Protein AF-A0A8S1JA18-F1 (afdb_monomer_lite)

Foldseek 3Di:
DDDDDPCADPQPRDSQKDWLAKAWDDADDPPDPPRDDKTKIWTWMARPPPRKIKIKMWIGDPDDDDDQAGWIAMAIEPDVVLVVVQSVVFPDRHPNPGPDPSSVQCVVQPLRVFADTDGPDDDDDDGWHFYKYFDADPPPSHTHHIDTDDTDDPPDPDDPPPPPPDPLVVVLVVLLPDPAADPVSVVVNVVSLLCVCVVPVPCCVPPVVVVVVVRLVHQCVVCVVPAPADADLVVLVSVCSSVVNHAHEDEDEDPDLVVLLVLLQDLSLLRHQEYAYRYLDQDDLVSLLSLLPRPSNLNHQEYAYACQNPLEARDPSNLLSNLSNLNRQRHAYYHYEHHAYPALVSCLDLSLLSYQYYAAAQHYAPVNLLSSLCRLSCLNHQEYHYHENQQDDALLSVLPSLSPLNHAEYAYYWDPDDPPDHQGANELRSLLSVLARQSCLNHAYYHGERHQYELNSLLSNLQRPRVLNHQYYAHAQYQYALNSLLSCLAGLSLLNHQYYEHANNQRHELNSLLSNLPRPSNNNHQEYAHENYDYAQLSVQSNCQRPCVPPNRHYHYDDDADALVCLVVNLVVLVVPPGQGTEHEHAEEPRCSLVSCLVSCSCVNHQAYAYEYAYELVNLLSCLVSPVLPNYQYYAPAHYAYELNSLVSLLVHQSVLNHQYYAHAHYHYDPVSLLVVLPRPSPQNHAYYEHYDDDLVSVVSNQPGPNLQNHPAYYYNDQQDPVSLVVLVVDDNGRPRVVVSSVVSVVVVVD

Radius of gyration: 33.02 Å; chains: 1; bounding box: 68×90×81 Å

pLDDT: mean 78.22, std 16.15, range [28.17, 98.31]

Secondary structure (DSSP, 8-state):
-PPP---S-TTT--S-EEEEEEEEEPPPPTT-TT----EEEEEEEEETTT--EEEEEEEE---SS-----EEEEEEES-HHHHHHHHTT-S-SS-TT--SHHHHHHHHT-GGGGS--B-SS--------EEEEEEE-TTT--EEEEEEEEE--S-SS--TTS-TTS-HHHHHHHHHTSSS--HHHHHHHHHHHHHHHHH-HHHIIIIIHHHHGGGHHHHHHHHTTS-EE-S-HHHHHHHHHH-TTPPEEEEEEESSTHHHHHHHHSGGGGGEEEEEEEESS---HHHHHHHHH-TT-TT--EEEEE-TT--PPBPHHHHTTGGGGGGSTT--EEEEES--BS-GGGTTSGGGGG-SEEEEES---TTTHHHHHTSGGGTT-SEEEEESS-TT--SHHHHH-TTGGG--EEEEE-----TTS---S-HHHHHHHHHT-GGGGG--EEEEETS---HHHHHHHHT-SS-TT-SEEE-TTS--BHHHHHHHHT-GGGGG-SEEE-TT-TB--HHHHHHHHT-SS-SS--EEE-TT----HHHHHHHIIIIIHHH--EEE----PBPGGGHHHHHHHHHHS--SEEEEEESSTT-THHHHHHHTTTTTT-SEEEEEES--HHHHHHHHHTTTTSS-SEEE-TTS---HHHHHHHHHSGGGGG-SEEE-TT----HHHHHHHHT-TT-TT--EEEESS--HHHHHHHHTSTGGGG-SEEEESSPPPHHHHHHHHTSTT--HHHHHHHHHHHHHHT-

Organism: NCBI:txid121088

Sequence (751 aa):
MTIIQRNTCLSCSSDALEDIVYISREGVPHGQEEHRITYSTVAGVRCESCRAVFFESYDHDCFQYDEPWNMAWYALLEDFAALENALQLCPDALDPTCECELHEKLRESNPGYWGQRANYSFYIGSVRYATIRAVTEPEHGTFTHFERIEEVDPLDIHTPGAFMDRDAFAEVRSYMNRPKLSALDWYALKQLLVEAHQANPARYAAQWRPYLDGFRHHFEEHFDKNFLDITYLPDVKELLELYPFVLVRSEFTLSKTRILYNELERESFRWVGQLVLHMHTKLPAKAITSISTSPNAVNLREIELDLSDNHSVLDERTCRALPSLFTLPKLHTFTLVGATLLDANALASPELESLETLRLLDTITENQLPQLLDSPHVSKLRELVIHGGIHSMSALPFAHATQLEALEALELRGAQRSWTKRPAGIRDEGCQALAGAKHLATLKSLTLIQQEITDEGARSLIQSPHLTSLTHLDLGHNAIGDAGAAAIANASNTRTLTHLDLSQNMLIGATGLRALARSEHFIALKKIILEGLRVDATSQVVLQSALGARFGCEIHAAPSALRQTDAPELVRELEEHPIEHLILRLEAPGSDTLRMLLDADALAQVEHLQLAGDVSDEDIVAFVDAGGLRGLRSLSLSHTNIGDRALRAILAHPHTMSLRELMLGSTQISERALRTFAMAETLTSLENLVLPEVSFEILELIARTPWAKQLEHFGSSSSLDENTCARLLELEDLPDAISECVEENLRYHAG

Structure (mmCIF, N/CA/C/O backbone):
data_AF-A0A8S1JA18-F1
#
_entry.id   AF-A0A8S1JA18-F1
#
loop_
_atom_site.group_PDB
_atom_site.id
_atom_site.type_symbol
_atom_site.label_atom_id
_atom_site.label_alt_id
_atom_site.label_comp_id
_atom_site.label_asym_id
_atom_site.label_entity_id
_atom_site.label_seq_id
_atom_site.pdbx_PDB_ins_code
_atom_site.Cartn_x
_atom_site.Cartn_y
_atom_site.Cartn_z
_atom_site.occupancy
_atom_site.B_iso_or_equiv
_atom_site.auth_seq_id
_atom_site.auth_comp_id
_atom_site.auth_asym_id
_atom_site.auth_atom_id
_atom_site.pdbx_PDB_model_num
ATOM 1 N N . MET A 1 1 ? 14.239 27.017 -14.554 1.00 28.17 1 MET A N 1
ATOM 2 C CA . MET A 1 1 ? 13.508 27.943 -13.668 1.00 28.17 1 MET A CA 1
ATOM 3 C C . MET A 1 1 ? 12.443 28.583 -14.530 1.00 28.17 1 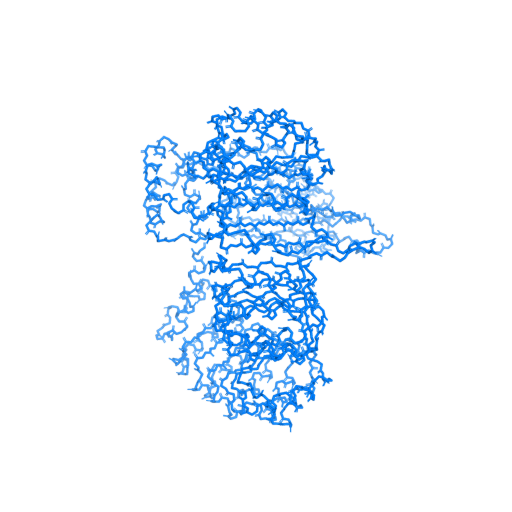MET A C 1
ATOM 5 O O . MET A 1 1 ? 12.752 29.436 -15.345 1.00 28.17 1 MET A O 1
ATOM 9 N N . THR A 1 2 ? 11.250 28.010 -14.487 1.00 29.31 2 THR A N 1
ATOM 10 C CA . THR A 1 2 ? 10.117 28.358 -15.345 1.00 29.31 2 THR A CA 1
ATOM 11 C C . THR A 1 2 ? 9.345 29.458 -14.626 1.00 29.31 2 THR A C 1
ATOM 13 O O . THR A 1 2 ? 8.964 29.257 -13.474 1.00 29.31 2 THR A O 1
ATOM 16 N N . ILE A 1 3 ? 9.168 30.621 -15.255 1.00 40.34 3 ILE A N 1
ATOM 17 C CA . ILE A 1 3 ? 8.243 31.652 -14.764 1.00 40.34 3 ILE A CA 1
ATOM 18 C C . ILE A 1 3 ? 6.868 30.987 -14.646 1.00 40.34 3 ILE A C 1
ATOM 20 O O . ILE A 1 3 ? 6.494 30.177 -15.498 1.00 40.34 3 ILE A O 1
ATOM 24 N N . ILE A 1 4 ? 6.168 31.249 -13.548 1.00 45.41 4 ILE A N 1
ATOM 25 C CA . ILE A 1 4 ? 4.899 30.607 -13.221 1.00 45.41 4 ILE A CA 1
ATOM 26 C C . ILE A 1 4 ? 3.899 30.871 -14.353 1.00 45.41 4 ILE A C 1
ATOM 28 O O . ILE A 1 4 ? 3.602 32.003 -14.719 1.00 45.41 4 ILE A O 1
ATOM 32 N N . GLN A 1 5 ? 3.409 29.772 -14.922 1.00 50.03 5 GLN A N 1
ATOM 33 C CA . GLN A 1 5 ? 2.435 29.716 -16.000 1.00 50.03 5 GLN A CA 1
ATOM 34 C C . GLN A 1 5 ? 1.135 30.425 -15.609 1.00 50.03 5 GLN A C 1
ATOM 36 O O . GLN A 1 5 ? 0.298 29.875 -14.890 1.00 50.03 5 GLN A O 1
ATOM 41 N N . ARG A 1 6 ? 0.904 31.620 -16.148 1.00 57.16 6 ARG A N 1
ATOM 42 C CA . ARG A 1 6 ? -0.462 32.049 -16.445 1.00 57.16 6 ARG A CA 1
ATOM 43 C C . ARG A 1 6 ? -0.713 31.789 -17.916 1.00 57.16 6 ARG A C 1
ATOM 45 O O . ARG A 1 6 ? -0.159 32.473 -18.760 1.00 57.16 6 ARG A O 1
ATOM 52 N N . ASN A 1 7 ? -1.570 30.813 -18.197 1.00 60.72 7 ASN A N 1
ATOM 53 C CA . ASN A 1 7 ? -1.924 30.432 -19.566 1.00 60.72 7 ASN A CA 1
ATOM 54 C C . ASN A 1 7 ? -3.088 31.265 -20.129 1.00 60.72 7 ASN A C 1
ATOM 56 O O . ASN A 1 7 ? -3.474 31.066 -21.270 1.00 60.72 7 ASN A O 1
ATOM 60 N N . THR A 1 8 ? -3.675 32.174 -19.339 1.00 67.12 8 THR A N 1
ATOM 61 C CA . THR A 1 8 ? -4.837 32.981 -19.743 1.00 67.12 8 THR A CA 1
ATOM 62 C C . THR A 1 8 ? -4.797 34.388 -19.145 1.00 67.12 8 THR A C 1
ATOM 64 O O . THR A 1 8 ? -4.476 34.576 -17.969 1.00 67.12 8 THR A O 1
ATOM 67 N N . CYS A 1 9 ? -5.195 35.384 -19.931 1.00 63.03 9 CYS A N 1
ATOM 68 C CA . CYS A 1 9 ? -5.324 36.783 -19.552 1.00 63.03 9 CYS A CA 1
ATOM 69 C C . CYS A 1 9 ? -6.389 36.974 -18.472 1.00 63.03 9 CYS A C 1
ATOM 71 O O . CYS A 1 9 ? -7.548 36.629 -18.653 1.00 63.03 9 CYS A O 1
ATOM 73 N N . LEU A 1 10 ? -6.058 37.656 -17.386 1.00 57.06 10 LEU A N 1
ATOM 74 C CA . LEU A 1 10 ? -6.997 37.856 -16.277 1.00 57.06 10 LEU A CA 1
ATOM 75 C C . LEU A 1 10 ? -8.088 38.892 -16.545 1.00 57.06 10 LEU A C 1
ATOM 77 O O . LEU A 1 10 ? -9.064 38.962 -15.809 1.00 57.06 10 LEU A O 1
ATOM 81 N N . SER A 1 11 ? -7.914 39.715 -17.579 1.00 59.44 11 SER A N 1
ATOM 82 C CA . SER A 1 11 ? -8.896 40.730 -17.954 1.00 59.44 11 SER A CA 1
ATOM 83 C C . SER A 1 11 ? -9.925 40.217 -18.961 1.00 59.44 11 SER A C 1
ATOM 85 O O . SER A 1 11 ? -11.012 40.781 -19.028 1.00 59.44 11 SER A O 1
ATOM 87 N N . CYS A 1 12 ? -9.593 39.214 -19.781 1.00 66.00 12 CYS A N 1
ATOM 88 C CA . CYS A 1 12 ? -10.485 38.742 -20.848 1.00 66.00 12 CYS A CA 1
ATOM 89 C C . CYS A 1 12 ? -10.434 37.227 -21.105 1.00 66.00 12 CYS A C 1
ATOM 91 O O . CYS A 1 12 ? -11.042 36.758 -22.060 1.00 66.00 12 CYS A O 1
ATOM 93 N N . SER A 1 13 ? -9.699 36.474 -20.284 1.00 64.12 13 SER A N 1
ATOM 94 C CA . SER A 1 13 ? -9.498 35.014 -20.341 1.00 64.12 13 SER A CA 1
ATOM 95 C C . SER A 1 13 ? -8.882 34.461 -21.633 1.00 64.12 13 SER A C 1
ATOM 97 O O . SER A 1 13 ? -8.899 33.257 -21.842 1.00 64.12 13 SER A O 1
ATOM 99 N N . SER A 1 14 ? -8.317 35.320 -22.487 1.00 70.25 14 SER A N 1
ATOM 100 C CA . SER A 1 14 ? -7.613 34.907 -23.710 1.00 70.25 14 SER A CA 1
ATOM 101 C C . SER A 1 14 ? -6.278 34.241 -23.388 1.00 70.25 14 SER A C 1
ATOM 103 O O . SER A 1 14 ? -5.542 34.744 -22.544 1.00 70.25 14 SER A O 1
ATOM 105 N N . ASP A 1 15 ? -5.946 33.161 -24.074 1.00 74.50 15 ASP A N 1
ATOM 106 C CA . ASP A 1 15 ? -4.659 32.459 -24.014 1.00 74.50 15 ASP A CA 1
ATOM 107 C C . ASP A 1 15 ? -3.558 33.118 -24.863 1.00 74.50 15 ASP A C 1
ATOM 109 O O . ASP A 1 15 ? -2.384 32.771 -24.744 1.00 74.50 15 ASP A O 1
ATOM 113 N N . ALA A 1 16 ? -3.909 34.123 -25.671 1.00 79.19 16 ALA A N 1
ATOM 114 C CA . ALA A 1 16 ? -2.968 34.893 -26.479 1.00 79.19 16 ALA A CA 1
ATOM 115 C C . ALA A 1 16 ? -2.171 35.890 -25.615 1.00 79.19 16 ALA A C 1
ATOM 117 O O . ALA A 1 16 ? -2.517 37.075 -25.505 1.00 79.19 16 ALA A O 1
ATOM 118 N N . LEU A 1 17 ? -1.121 35.383 -24.970 1.00 78.56 17 LEU A N 1
ATOM 119 C CA . LEU A 1 17 ? -0.195 36.125 -24.120 1.00 78.56 17 LEU A CA 1
ATOM 120 C C . LEU A 1 17 ? 1.196 36.212 -24.763 1.00 78.56 17 LEU A C 1
ATOM 122 O O . LEU A 1 17 ? 1.707 35.235 -25.300 1.00 78.56 17 LEU A O 1
ATOM 126 N N . GLU A 1 18 ? 1.810 37.388 -24.679 1.00 84.25 18 GLU A N 1
ATOM 127 C CA . GLU A 1 18 ? 3.120 37.693 -25.253 1.00 84.25 18 GLU A CA 1
ATOM 128 C C . GLU A 1 18 ? 4.042 38.257 -24.168 1.00 84.25 18 GLU A C 1
ATOM 130 O O . GLU A 1 18 ? 3.716 39.264 -23.529 1.00 84.25 18 GLU A O 1
ATOM 135 N N . ASP A 1 19 ? 5.201 37.633 -23.971 1.00 83.06 19 ASP A N 1
ATOM 136 C CA . ASP A 1 19 ? 6.245 38.164 -23.097 1.00 83.06 19 ASP A CA 1
ATOM 137 C C . ASP A 1 19 ? 6.852 39.418 -23.729 1.00 83.06 19 ASP A C 1
ATOM 139 O O . ASP A 1 19 ? 7.303 39.399 -24.875 1.00 83.06 19 ASP A O 1
ATOM 143 N N . ILE A 1 20 ? 6.878 40.521 -22.980 1.00 83.00 20 ILE A N 1
ATOM 144 C CA . ILE A 1 20 ? 7.368 41.814 -23.484 1.00 83.00 20 ILE A CA 1
ATOM 145 C C . ILE A 1 20 ? 8.608 42.322 -22.749 1.00 83.00 20 ILE A C 1
ATOM 147 O O . ILE A 1 20 ? 9.320 43.173 -23.279 1.00 83.00 20 ILE A O 1
ATOM 151 N N . VAL A 1 21 ? 8.882 41.823 -21.541 1.00 82.75 21 VAL A N 1
ATOM 152 C CA . VAL A 1 21 ? 10.121 42.108 -20.808 1.00 82.75 21 VAL A CA 1
ATOM 153 C C . VAL A 1 21 ? 10.384 41.029 -19.766 1.00 82.75 21 VAL A C 1
ATOM 155 O O . VAL A 1 21 ? 9.465 40.596 -19.067 1.00 82.75 21 VAL A O 1
ATOM 158 N N . TYR A 1 22 ? 11.644 40.627 -19.629 1.00 81.69 22 TYR A N 1
ATOM 159 C CA . TYR A 1 22 ? 12.078 39.707 -18.586 1.00 81.69 22 TYR A CA 1
ATOM 160 C C . TYR A 1 22 ? 13.345 40.225 -17.916 1.00 81.69 22 TYR A C 1
ATOM 162 O O . TYR A 1 22 ? 14.303 40.621 -18.578 1.00 81.69 22 TYR A O 1
ATOM 170 N N . ILE A 1 23 ? 13.332 40.266 -16.587 1.00 76.81 23 ILE A N 1
ATOM 171 C CA . ILE A 1 23 ? 14.401 40.847 -15.783 1.00 76.81 23 ILE A CA 1
ATOM 172 C C . ILE A 1 23 ? 14.752 39.873 -14.677 1.00 76.81 23 ILE A C 1
ATOM 174 O O . ILE A 1 23 ? 13.909 39.557 -13.840 1.00 76.81 23 ILE A O 1
ATOM 178 N N . SER A 1 24 ? 16.012 39.453 -14.633 1.00 75.12 24 SER A N 1
ATOM 179 C CA . SER A 1 24 ? 16.543 38.666 -13.526 1.00 75.12 24 SER A CA 1
ATOM 180 C C . SER A 1 24 ? 17.606 39.465 -12.789 1.00 75.12 24 SER A C 1
ATOM 182 O O . SER A 1 24 ? 18.409 40.177 -13.397 1.00 75.12 24 SER A O 1
ATOM 184 N N . ARG A 1 25 ? 17.624 39.345 -11.464 1.00 69.25 25 ARG A N 1
ATOM 185 C CA . ARG A 1 25 ? 18.757 39.757 -10.643 1.00 69.25 25 ARG A CA 1
ATOM 186 C C . ARG A 1 25 ? 19.336 38.511 -9.988 1.00 69.25 25 ARG A C 1
ATOM 188 O O . ARG A 1 25 ? 18.750 37.975 -9.050 1.00 69.25 25 ARG A O 1
ATOM 195 N N . GLU A 1 26 ? 20.477 38.045 -10.488 1.00 61.62 26 GLU A N 1
ATOM 196 C CA . GLU A 1 26 ? 21.158 36.887 -9.907 1.00 61.62 26 GLU A CA 1
ATOM 197 C C . GLU A 1 26 ? 21.700 37.226 -8.509 1.00 61.62 26 GLU A C 1
ATOM 199 O O . GLU A 1 26 ? 22.445 38.193 -8.322 1.00 61.62 26 GLU A O 1
ATOM 204 N N . GLY A 1 27 ? 21.305 36.431 -7.512 1.00 59.75 27 GLY A N 1
ATOM 205 C CA . GLY A 1 27 ? 21.936 36.409 -6.197 1.00 59.75 27 GLY A CA 1
ATOM 206 C C . GLY A 1 27 ? 23.184 35.521 -6.200 1.00 59.75 27 GLY A C 1
ATOM 207 O O . GLY A 1 27 ? 23.328 34.621 -7.026 1.00 59.75 27 GLY A O 1
ATOM 208 N N . VAL A 1 28 ? 24.104 35.757 -5.260 1.00 56.66 28 VAL A N 1
ATOM 209 C CA . VAL A 1 28 ? 25.250 34.860 -5.034 1.00 56.66 28 VAL A CA 1
ATOM 210 C C . VAL A 1 28 ? 24.719 33.467 -4.622 1.00 56.66 28 VAL A C 1
ATOM 212 O O . VAL A 1 28 ? 23.833 33.418 -3.772 1.00 56.66 28 VAL A O 1
ATOM 215 N N . PRO A 1 29 ? 25.235 32.338 -5.150 1.00 53.16 29 PRO A N 1
ATOM 216 C CA . PRO A 1 29 ? 24.773 30.992 -4.786 1.00 53.16 29 PRO A CA 1
ATOM 217 C C . PRO A 1 29 ? 24.969 30.639 -3.303 1.00 53.16 29 PRO A C 1
ATOM 219 O O . PRO A 1 29 ? 25.907 31.113 -2.652 1.00 53.16 29 PRO A O 1
ATOM 222 N N . HIS A 1 30 ? 24.127 29.740 -2.781 1.00 46.09 30 HIS A N 1
ATOM 223 C CA . HIS A 1 30 ? 24.220 29.232 -1.406 1.00 46.09 30 HIS A CA 1
ATOM 224 C C . HIS A 1 30 ? 25.638 28.710 -1.085 1.00 46.09 30 HIS A C 1
ATOM 226 O O . HIS A 1 30 ? 26.156 27.831 -1.773 1.00 46.09 30 HIS A O 1
ATOM 232 N N . GLY A 1 31 ? 26.256 29.224 -0.011 1.00 53.50 31 GLY A N 1
ATOM 233 C CA . GLY A 1 31 ? 27.546 28.741 0.517 1.00 53.50 31 GLY A CA 1
ATOM 234 C C . GLY A 1 31 ? 28.797 29.557 0.156 1.00 53.50 31 GLY A C 1
ATOM 235 O O . GLY A 1 31 ? 29.890 29.187 0.579 1.00 53.50 31 GLY A O 1
ATOM 236 N N . GLN A 1 32 ? 28.668 30.664 -0.579 1.00 55.44 32 GLN A N 1
ATOM 237 C CA . GLN A 1 32 ? 29.762 31.614 -0.843 1.00 55.44 32 GLN A CA 1
ATOM 238 C C . GLN A 1 32 ? 29.829 32.720 0.232 1.00 55.44 32 GLN A C 1
ATOM 240 O O . GLN A 1 32 ? 28.811 33.107 0.806 1.00 55.44 32 GLN A O 1
ATOM 245 N N . GLU A 1 33 ? 31.028 33.251 0.498 1.00 50.47 33 GLU A N 1
ATOM 246 C CA . GLU A 1 33 ? 31.322 34.130 1.650 1.00 50.47 33 GLU A CA 1
ATOM 247 C C . GLU A 1 33 ? 30.606 35.504 1.598 1.00 50.47 33 GLU A C 1
ATOM 249 O O . GLU A 1 33 ? 30.425 36.156 2.627 1.00 50.47 33 GLU A O 1
ATOM 254 N N . GLU A 1 34 ? 30.117 35.914 0.421 1.00 54.50 34 GLU A N 1
ATOM 255 C CA . GLU A 1 34 ? 29.410 37.187 0.186 1.00 54.50 34 GLU A CA 1
ATOM 256 C C . GLU A 1 34 ? 27.880 37.039 0.016 1.00 54.50 34 GLU A C 1
ATOM 258 O O . GLU A 1 34 ? 27.203 37.976 -0.407 1.00 54.50 34 GLU A O 1
ATOM 263 N N . HIS A 1 35 ? 27.307 35.881 0.362 1.00 54.88 35 HIS A N 1
ATOM 264 C CA . HIS A 1 35 ? 25.876 35.581 0.217 1.00 54.88 35 HIS A CA 1
ATOM 265 C C . HIS A 1 35 ? 24.972 36.534 1.034 1.00 54.88 35 HIS A C 1
ATOM 267 O O . HIS A 1 35 ? 24.747 36.338 2.232 1.00 54.88 35 HIS A O 1
ATOM 273 N N . ARG A 1 36 ? 24.469 37.596 0.384 1.00 51.34 36 ARG A N 1
ATOM 274 C CA . ARG A 1 36 ? 23.644 38.662 0.994 1.00 51.34 36 ARG A CA 1
ATOM 275 C C . ARG A 1 36 ? 22.480 39.171 0.125 1.00 51.34 36 ARG A C 1
ATOM 277 O O . ARG A 1 36 ? 21.977 40.255 0.410 1.00 51.34 36 ARG A O 1
ATOM 284 N N . ILE A 1 37 ? 22.059 38.464 -0.928 1.00 50.53 37 ILE A N 1
ATOM 285 C CA . ILE A 1 37 ? 21.045 38.991 -1.865 1.00 50.53 37 ILE A CA 1
ATOM 286 C C . ILE A 1 37 ? 19.885 38.008 -2.070 1.00 50.53 37 ILE A C 1
ATOM 288 O O . ILE A 1 37 ? 20.093 36.805 -2.200 1.00 50.53 37 ILE A O 1
ATOM 292 N N . THR A 1 38 ? 18.685 38.582 -2.096 1.00 52.84 38 THR A N 1
ATOM 293 C CA . THR A 1 38 ? 17.400 38.069 -2.578 1.00 52.84 38 THR A CA 1
ATOM 294 C C . THR A 1 38 ? 17.430 37.740 -4.079 1.00 52.84 38 THR A C 1
ATOM 296 O O . THR A 1 38 ? 17.881 38.558 -4.881 1.00 52.84 38 THR A O 1
ATOM 299 N N . TYR A 1 39 ? 16.933 36.571 -4.492 1.00 63.66 39 TYR A N 1
ATOM 300 C CA . TYR A 1 39 ? 16.672 36.299 -5.910 1.00 63.66 39 TYR A CA 1
ATOM 301 C C . TYR A 1 39 ? 15.377 36.994 -6.296 1.00 63.66 39 TYR A C 1
ATOM 303 O O . TYR A 1 39 ? 14.326 36.575 -5.827 1.00 63.66 39 TYR A O 1
ATOM 311 N N . SER A 1 40 ? 15.436 38.002 -7.168 1.00 63.78 40 SER A N 1
ATOM 312 C CA . SER A 1 40 ? 14.228 38.654 -7.673 1.00 63.78 40 SER A CA 1
ATOM 313 C C . SER A 1 40 ? 14.148 38.592 -9.192 1.00 63.78 40 SER A C 1
ATOM 315 O O . SER A 1 40 ? 15.131 38.834 -9.895 1.00 63.78 40 SER A O 1
ATOM 317 N N . THR A 1 41 ? 12.973 38.228 -9.693 1.00 71.50 41 THR A N 1
ATOM 318 C CA . THR A 1 41 ? 12.659 38.140 -11.118 1.00 71.50 41 THR A CA 1
ATOM 319 C C . THR A 1 41 ? 11.393 38.931 -11.398 1.00 71.50 41 THR A C 1
ATOM 321 O O . THR A 1 41 ? 10.409 38.762 -10.689 1.00 71.50 41 THR A O 1
ATOM 324 N N . VAL A 1 42 ? 11.401 39.770 -12.434 1.00 74.94 42 VAL A N 1
ATOM 325 C CA . VAL A 1 42 ? 10.210 40.488 -12.903 1.00 74.94 42 VAL A CA 1
ATOM 326 C C . VAL A 1 42 ? 9.940 40.114 -14.354 1.00 74.94 42 VAL A C 1
ATOM 328 O O . VAL A 1 42 ? 10.812 40.277 -15.208 1.00 74.94 42 VAL A O 1
ATOM 331 N N . ALA A 1 43 ? 8.729 39.642 -14.633 1.00 78.56 43 ALA A N 1
ATOM 332 C CA . ALA A 1 43 ? 8.247 39.315 -15.970 1.00 78.56 43 ALA A CA 1
ATOM 333 C C . ALA A 1 43 ? 7.044 40.197 -16.326 1.00 78.56 43 ALA A C 1
ATOM 335 O O . ALA A 1 43 ? 6.137 40.376 -15.513 1.00 78.56 43 ALA A O 1
ATOM 336 N N . GLY A 1 44 ? 7.045 40.769 -17.528 1.00 82.56 44 GLY A N 1
ATOM 337 C CA . GLY A 1 44 ? 5.925 41.528 -18.077 1.00 82.56 44 GLY A CA 1
ATOM 338 C C . GLY A 1 44 ? 5.282 40.778 -19.237 1.00 82.56 44 GLY A C 1
ATOM 339 O O . GLY A 1 44 ? 5.964 40.481 -20.217 1.00 82.56 44 GLY A O 1
ATOM 340 N N . VAL A 1 45 ? 3.976 40.528 -19.146 1.00 82.44 45 VAL A N 1
ATOM 341 C CA . VAL A 1 45 ? 3.197 39.789 -20.149 1.00 82.44 45 VAL A CA 1
ATOM 342 C C . VAL A 1 45 ? 2.053 40.655 -20.667 1.00 82.44 45 VAL A C 1
ATOM 344 O O . VAL A 1 45 ? 1.299 41.248 -19.888 1.00 82.44 45 VAL A O 1
ATOM 347 N N . ARG A 1 46 ? 1.899 40.722 -21.989 1.00 84.25 46 ARG A N 1
ATOM 348 C CA . ARG A 1 46 ? 0.830 41.442 -22.685 1.00 84.25 46 ARG A CA 1
ATOM 349 C C . ARG A 1 46 ? -0.218 40.470 -23.209 1.00 84.25 46 ARG A C 1
ATOM 351 O O . ARG A 1 46 ? 0.109 39.508 -23.885 1.00 84.25 46 ARG A O 1
ATOM 358 N N . CYS A 1 47 ? -1.493 40.768 -22.982 1.00 80.88 47 CYS A N 1
ATOM 359 C CA . CYS A 1 47 ? -2.578 40.089 -23.686 1.00 80.88 47 CYS A CA 1
ATOM 360 C C . CYS A 1 47 ? -2.768 40.685 -25.081 1.00 80.88 47 CYS A C 1
ATOM 362 O O . CYS A 1 47 ? -3.045 41.878 -25.219 1.00 80.88 47 CYS A O 1
ATOM 364 N N . GLU A 1 48 ? -2.693 39.867 -26.125 1.00 80.31 48 GLU A N 1
ATOM 365 C CA . GLU A 1 48 ? -2.905 40.330 -27.497 1.00 80.31 48 GLU A CA 1
ATOM 366 C C . GLU A 1 48 ? -4.361 40.743 -27.756 1.00 80.31 48 GLU A C 1
ATOM 368 O O . GLU A 1 48 ? -4.620 41.650 -28.552 1.00 80.31 48 GLU A O 1
ATOM 373 N N . SER A 1 49 ? -5.317 40.119 -27.056 1.00 77.75 49 SER A N 1
ATOM 374 C CA . SER A 1 49 ? -6.753 40.338 -27.266 1.00 77.75 49 SER A CA 1
ATOM 375 C C . SER A 1 49 ? -7.282 41.621 -26.623 1.00 77.75 49 SER A C 1
ATOM 377 O O . SER A 1 49 ? -7.993 42.378 -27.282 1.00 77.75 49 SER A O 1
ATOM 379 N N . CYS A 1 50 ? -6.954 41.890 -25.354 1.00 75.38 50 CYS A N 1
ATOM 380 C CA . CYS A 1 50 ? -7.436 43.085 -24.644 1.00 75.38 50 CYS A CA 1
ATOM 381 C C . CYS A 1 50 ? -6.358 44.146 -24.392 1.00 75.38 50 CYS A C 1
ATOM 383 O O . CYS A 1 50 ? -6.676 45.209 -23.866 1.00 75.38 50 CYS A O 1
ATOM 385 N N . ARG A 1 51 ? -5.099 43.876 -24.767 1.00 77.75 51 ARG A N 1
ATOM 386 C CA . ARG A 1 51 ? -3.935 44.764 -24.582 1.00 77.75 51 ARG A CA 1
ATOM 387 C C . ARG A 1 51 ? -3.576 45.084 -23.129 1.00 77.75 51 ARG A C 1
ATOM 389 O O . ARG A 1 51 ? -2.698 45.909 -22.903 1.00 77.75 51 ARG A O 1
ATOM 396 N N . ALA A 1 52 ? -4.189 44.411 -22.153 1.00 75.75 52 ALA A N 1
ATOM 397 C CA . ALA A 1 52 ? -3.778 44.511 -20.757 1.00 75.75 52 ALA A CA 1
ATOM 398 C C . ALA A 1 52 ? -2.350 43.973 -20.578 1.00 75.75 52 ALA A C 1
ATOM 400 O O . ALA A 1 52 ? -2.001 42.937 -21.151 1.00 75.75 52 ALA A O 1
ATOM 401 N N . VAL A 1 53 ? -1.550 44.672 -19.772 1.00 78.00 53 VAL A N 1
ATOM 402 C CA . VAL A 1 53 ? -0.174 44.285 -19.444 1.00 78.00 53 VAL A CA 1
ATOM 403 C C . VAL A 1 53 ? -0.061 44.008 -17.957 1.00 78.00 53 VAL A C 1
ATOM 405 O O . VAL A 1 53 ? -0.378 44.867 -17.131 1.00 78.00 53 VAL A O 1
ATOM 408 N N . PHE A 1 54 ? 0.420 42.812 -17.638 1.00 76.62 54 PHE A N 1
ATOM 409 C CA . PHE A 1 54 ? 0.601 42.331 -16.280 1.00 76.62 54 PHE A CA 1
ATOM 410 C C . PHE A 1 54 ? 2.084 42.195 -15.984 1.00 76.62 54 PHE A C 1
ATOM 412 O O . PHE A 1 54 ? 2.817 41.580 -16.754 1.00 76.62 54 PHE A O 1
ATOM 419 N N . PHE A 1 55 ? 2.502 42.738 -14.850 1.00 78.00 55 PHE A N 1
ATOM 420 C CA . PHE A 1 55 ? 3.811 42.464 -14.282 1.00 78.00 55 PHE A CA 1
ATOM 421 C C . PHE A 1 55 ? 3.676 41.457 -13.154 1.00 78.00 55 PHE A C 1
ATOM 423 O O . PHE A 1 55 ? 2.847 41.644 -12.263 1.00 78.00 55 PHE A O 1
ATOM 430 N N . GLU A 1 56 ? 4.509 40.426 -13.187 1.00 73.88 56 GLU A N 1
ATOM 431 C CA . GLU A 1 56 ? 4.707 39.471 -12.106 1.00 73.88 56 GLU A CA 1
ATOM 432 C C . GLU A 1 56 ? 6.119 39.641 -11.555 1.00 73.88 56 GLU A C 1
ATOM 434 O O . GLU A 1 56 ? 7.092 39.606 -12.305 1.00 73.88 56 GLU A O 1
ATOM 439 N N . SER A 1 57 ? 6.223 39.854 -10.246 1.00 71.06 57 SER A N 1
ATOM 440 C CA . SER A 1 57 ? 7.495 39.893 -9.530 1.00 71.06 57 SER A CA 1
ATOM 441 C C . SER A 1 57 ? 7.571 38.710 -8.581 1.00 71.06 57 SER A C 1
ATOM 443 O O . SER A 1 57 ? 6.653 38.499 -7.789 1.00 71.06 57 SER A O 1
ATOM 445 N N . TYR A 1 58 ? 8.662 37.964 -8.665 1.00 67.75 58 TYR A N 1
ATOM 446 C CA . TYR A 1 58 ? 9.031 36.877 -7.774 1.00 67.75 58 TYR A CA 1
ATOM 447 C C . TYR A 1 58 ? 10.232 37.322 -6.944 1.00 67.75 58 TYR A C 1
ATOM 449 O O . TYR A 1 58 ? 11.183 37.859 -7.512 1.00 67.75 58 TYR A O 1
ATOM 457 N N . ASP A 1 59 ? 10.208 37.107 -5.630 1.00 64.31 59 ASP A N 1
ATOM 458 C CA . ASP A 1 59 ? 11.354 37.355 -4.746 1.00 64.31 59 ASP A CA 1
ATOM 459 C C . ASP A 1 59 ? 11.555 36.180 -3.769 1.00 64.31 59 ASP A C 1
ATOM 461 O O . ASP A 1 59 ? 10.578 35.621 -3.261 1.00 64.31 59 ASP A O 1
ATOM 465 N N . HIS A 1 60 ? 12.811 35.803 -3.517 1.00 60.94 60 HIS A N 1
ATOM 466 C CA . HIS A 1 60 ? 13.211 34.720 -2.616 1.00 60.94 60 HIS A CA 1
ATOM 467 C C . HIS A 1 60 ? 14.456 35.108 -1.804 1.00 60.94 60 HIS A C 1
ATOM 469 O O . HIS A 1 60 ? 15.545 35.287 -2.361 1.00 60.94 60 HIS A O 1
ATOM 475 N N . ASP A 1 61 ? 14.340 35.163 -0.475 1.00 58.75 61 ASP A N 1
ATOM 476 C CA . ASP A 1 61 ? 15.454 35.398 0.442 1.00 58.75 61 ASP A CA 1
ATOM 477 C C . ASP A 1 61 ? 15.981 34.096 1.071 1.00 58.75 61 ASP A C 1
ATOM 479 O O . ASP A 1 61 ? 15.295 33.355 1.760 1.00 58.75 61 ASP A O 1
ATOM 483 N N . CYS A 1 62 ? 17.261 33.797 0.850 1.00 54.38 62 CYS A N 1
ATOM 484 C CA . CYS A 1 62 ? 17.903 32.583 1.362 1.00 54.38 62 CYS A CA 1
ATOM 485 C C . CYS A 1 62 ? 18.410 32.750 2.816 1.00 54.38 62 CYS A C 1
ATOM 487 O O . CYS A 1 62 ? 19.620 32.695 3.066 1.00 54.38 62 CYS A O 1
ATOM 489 N N . PHE A 1 63 ? 17.518 32.970 3.791 1.00 53.94 63 PHE A N 1
ATOM 490 C CA . PHE A 1 63 ? 17.879 32.959 5.221 1.00 53.94 63 PHE A CA 1
ATOM 491 C C . PHE A 1 63 ? 17.745 31.562 5.855 1.00 53.94 63 PHE A C 1
ATOM 493 O O . PHE A 1 63 ? 16.992 30.711 5.408 1.00 53.94 63 PHE A O 1
ATOM 500 N N . GLN A 1 64 ? 18.551 31.304 6.889 1.00 43.97 64 GLN A N 1
ATOM 501 C CA . GLN A 1 64 ? 18.947 29.967 7.364 1.00 43.97 64 GLN A CA 1
ATOM 502 C C . GLN A 1 64 ? 17.896 29.192 8.195 1.00 43.97 64 GLN A C 1
ATOM 504 O O . GLN A 1 64 ? 18.268 28.308 8.966 1.00 43.97 64 GLN A O 1
ATOM 509 N N . TYR A 1 65 ? 16.609 29.504 8.058 1.00 44.25 65 TYR A N 1
ATOM 510 C CA . TYR A 1 65 ? 15.517 28.779 8.710 1.00 44.25 65 TYR A CA 1
ATOM 511 C C . TYR A 1 65 ? 14.435 28.464 7.678 1.00 44.25 65 TYR A C 1
ATOM 513 O O . TYR A 1 65 ? 14.104 29.334 6.882 1.00 44.25 65 TYR A O 1
ATOM 521 N N . ASP A 1 66 ? 13.922 27.228 7.697 1.00 50.09 66 ASP A N 1
ATOM 522 C CA . ASP A 1 66 ? 12.774 26.772 6.903 1.00 50.09 66 ASP A CA 1
ATOM 523 C C . ASP A 1 66 ? 11.641 27.814 6.922 1.00 50.09 66 ASP A C 1
ATOM 525 O O . ASP A 1 66 ? 10.904 27.918 7.905 1.00 50.09 66 ASP A O 1
ATOM 529 N N . GLU A 1 67 ? 11.477 28.567 5.833 1.00 43.88 67 GLU A N 1
ATOM 530 C CA . GLU A 1 67 ? 10.281 29.367 5.577 1.00 43.88 67 GLU A CA 1
ATOM 531 C C . GLU A 1 67 ? 9.701 29.003 4.193 1.00 43.88 67 GLU A C 1
ATOM 533 O O . GLU A 1 67 ? 10.433 28.987 3.205 1.00 43.88 67 GLU A O 1
ATOM 538 N N . PRO A 1 68 ? 8.392 28.695 4.084 1.00 43.62 68 PRO A N 1
ATOM 539 C CA . PRO A 1 68 ? 7.763 28.190 2.858 1.00 43.62 68 PRO A CA 1
ATOM 540 C C . PRO A 1 68 ? 7.321 29.291 1.871 1.00 43.62 68 PRO A C 1
ATOM 542 O O . PRO A 1 68 ? 6.381 29.086 1.100 1.00 43.62 68 PRO A O 1
ATOM 545 N N . TRP A 1 69 ? 7.922 30.483 1.887 1.00 48.44 69 TRP A N 1
ATOM 546 C CA . TRP A 1 69 ? 7.341 31.644 1.200 1.00 48.44 69 TRP A CA 1
ATOM 547 C C . TRP A 1 69 ? 8.078 32.033 -0.085 1.00 48.44 69 TRP A C 1
ATOM 549 O O . TRP A 1 69 ? 8.928 32.916 -0.093 1.00 48.44 69 TRP A O 1
ATOM 559 N N . ASN A 1 70 ? 7.644 31.465 -1.208 1.00 54.12 70 ASN A N 1
ATOM 560 C CA . ASN A 1 70 ? 7.790 32.127 -2.504 1.00 54.12 70 ASN A CA 1
ATOM 561 C C . ASN A 1 70 ? 6.778 33.277 -2.565 1.00 54.12 70 ASN A C 1
ATOM 563 O O . ASN A 1 70 ? 5.572 33.019 -2.561 1.00 54.12 70 ASN A O 1
ATOM 567 N N . MET A 1 71 ? 7.233 34.532 -2.600 1.00 57.28 71 MET A N 1
ATOM 568 C CA . MET A 1 71 ? 6.329 35.680 -2.696 1.00 57.28 71 MET A CA 1
ATOM 569 C C . MET A 1 71 ? 6.191 36.124 -4.155 1.00 57.28 71 MET A C 1
ATOM 571 O O . MET A 1 71 ? 7.172 36.512 -4.786 1.00 57.28 71 MET A O 1
ATOM 575 N N . ALA A 1 72 ? 4.961 36.066 -4.674 1.00 59.91 72 ALA A N 1
ATOM 576 C CA . ALA A 1 72 ? 4.599 36.617 -5.976 1.00 59.91 72 ALA A CA 1
ATOM 577 C C . ALA A 1 72 ? 3.721 37.864 -5.803 1.00 59.91 72 ALA A C 1
ATOM 579 O O . ALA A 1 72 ? 2.745 37.844 -5.044 1.00 59.91 72 ALA A O 1
ATOM 580 N N . TRP A 1 73 ? 4.043 38.932 -6.532 1.00 65.31 73 TRP A N 1
ATOM 581 C CA . TRP A 1 73 ? 3.258 40.166 -6.583 1.00 65.31 73 TRP A CA 1
ATOM 582 C C . TRP A 1 73 ? 2.875 40.503 -8.011 1.00 65.31 73 TRP A C 1
ATOM 584 O O . TRP A 1 73 ? 3.655 40.289 -8.938 1.00 65.31 73 TRP A O 1
ATOM 594 N N . TYR A 1 74 ? 1.692 41.094 -8.170 1.00 68.94 74 TYR A N 1
ATOM 595 C CA . TYR A 1 74 ? 1.149 41.413 -9.480 1.00 68.94 74 TYR A CA 1
ATOM 596 C C . TYR A 1 74 ? 0.746 42.883 -9.600 1.00 68.94 74 TYR A C 1
ATOM 598 O O . TYR A 1 74 ? 0.102 43.442 -8.706 1.00 68.94 74 TYR A O 1
ATOM 606 N N . ALA A 1 75 ? 1.061 43.489 -10.743 1.00 69.44 75 ALA A N 1
ATOM 607 C CA . ALA A 1 75 ? 0.660 44.851 -11.079 1.00 69.44 75 ALA A CA 1
ATOM 608 C C . ALA A 1 75 ? 0.070 44.933 -12.494 1.00 69.44 75 ALA A C 1
ATOM 610 O O . ALA A 1 75 ? 0.481 44.199 -13.392 1.00 69.44 75 ALA A O 1
ATOM 611 N N . LEU A 1 76 ? -0.891 45.839 -12.677 1.00 75.25 76 LEU A N 1
ATOM 612 C CA . LEU A 1 76 ? -1.489 46.185 -13.964 1.00 75.25 76 LEU A CA 1
ATOM 613 C C . LEU A 1 76 ? -0.949 47.544 -14.416 1.00 75.25 76 LEU A C 1
ATOM 615 O O . LEU A 1 76 ? -1.024 48.522 -13.667 1.00 75.25 76 LEU A O 1
ATOM 619 N N . LEU A 1 77 ? -0.432 47.615 -15.642 1.00 77.31 77 LEU A N 1
ATOM 620 C CA . LEU A 1 77 ? 0.037 48.873 -16.219 1.00 77.31 77 LEU A CA 1
ATOM 621 C C . LEU A 1 77 ? -1.119 49.642 -16.875 1.00 77.31 77 LEU A C 1
ATOM 623 O O . LEU A 1 77 ? -1.763 49.127 -17.786 1.00 77.31 77 LEU A O 1
ATOM 627 N N . GLU A 1 78 ? -1.352 50.883 -16.442 1.00 75.62 78 GLU A N 1
ATOM 628 C CA . GLU A 1 78 ? -2.380 51.760 -17.025 1.00 75.62 78 GLU A CA 1
ATOM 629 C C . GLU A 1 78 ? -1.925 52.395 -18.353 1.00 75.62 78 GLU A C 1
ATOM 631 O O . GLU A 1 78 ? -2.705 52.475 -19.300 1.00 75.62 78 GLU A O 1
ATOM 636 N N . ASP A 1 79 ? -0.662 52.830 -18.441 1.00 74.12 79 ASP A N 1
ATOM 637 C CA . ASP A 1 79 ? -0.112 53.539 -19.608 1.00 74.12 79 ASP A CA 1
ATOM 638 C C . ASP A 1 79 ? 0.960 52.704 -20.320 1.00 74.12 79 ASP A C 1
ATOM 640 O O . ASP A 1 79 ? 2.162 52.813 -20.064 1.00 74.12 79 ASP A O 1
ATOM 644 N N . PHE A 1 80 ? 0.499 51.827 -21.211 1.00 75.19 80 PHE A N 1
ATOM 645 C CA . PHE A 1 80 ? 1.367 50.934 -21.977 1.00 75.19 80 PHE A CA 1
ATOM 646 C C . PHE A 1 80 ? 2.233 51.664 -23.014 1.00 75.19 80 PHE A C 1
ATOM 648 O O . PHE A 1 80 ? 3.366 51.250 -23.253 1.00 75.19 80 PHE A O 1
ATOM 655 N N . ALA A 1 81 ? 1.748 52.756 -23.611 1.00 76.88 81 ALA A N 1
ATOM 656 C CA . ALA A 1 81 ? 2.437 53.417 -24.722 1.00 76.88 81 ALA A CA 1
ATOM 657 C C . ALA A 1 81 ? 3.811 53.971 -24.305 1.00 76.88 81 ALA A C 1
ATOM 659 O O . ALA A 1 81 ? 4.775 53.913 -25.071 1.00 76.88 81 ALA A O 1
ATOM 660 N N . ALA A 1 82 ? 3.917 54.469 -23.072 1.00 75.44 82 ALA A N 1
ATOM 661 C CA . ALA A 1 82 ? 5.178 54.922 -22.497 1.00 75.44 82 ALA A CA 1
ATOM 662 C C . ALA A 1 82 ? 6.211 53.785 -22.357 1.00 75.44 82 ALA A C 1
ATOM 664 O O . ALA A 1 82 ? 7.385 53.978 -22.677 1.00 75.44 82 ALA A O 1
ATOM 665 N N . LEU A 1 83 ? 5.781 52.595 -21.921 1.00 81.50 83 LEU A N 1
ATOM 666 C CA . LEU A 1 83 ? 6.652 51.423 -21.807 1.00 81.50 83 LEU A CA 1
ATOM 667 C C . LEU A 1 83 ? 7.030 50.861 -23.184 1.00 81.50 83 LEU A C 1
ATOM 669 O O . LEU A 1 83 ? 8.194 50.541 -23.410 1.00 81.50 83 LEU A O 1
ATOM 673 N N . GLU A 1 84 ? 6.077 50.772 -24.114 1.00 80.56 84 GLU A N 1
ATOM 674 C CA . GLU A 1 84 ? 6.304 50.248 -25.467 1.00 80.56 84 GLU A CA 1
ATOM 675 C C . GLU A 1 84 ? 7.358 51.069 -26.225 1.00 80.56 84 GLU A C 1
ATOM 677 O O . GLU A 1 84 ? 8.279 50.502 -26.813 1.00 80.56 84 GLU A O 1
ATOM 682 N N . ASN A 1 85 ? 7.292 52.402 -26.140 1.00 78.75 85 ASN A N 1
ATOM 683 C CA . ASN A 1 85 ? 8.301 53.282 -26.737 1.00 78.75 85 ASN A CA 1
ATOM 684 C C . ASN A 1 85 ? 9.697 53.067 -26.138 1.00 78.75 85 ASN A C 1
ATOM 686 O O . ASN A 1 85 ? 10.693 53.125 -26.856 1.00 78.75 85 ASN A O 1
ATOM 690 N N . ALA A 1 86 ? 9.786 52.809 -24.831 1.00 77.38 86 ALA A N 1
ATOM 691 C CA . ALA A 1 86 ? 11.062 52.540 -24.182 1.00 77.38 86 ALA A CA 1
ATOM 692 C C . ALA A 1 86 ? 11.622 51.162 -24.571 1.00 77.38 86 ALA A C 1
ATOM 694 O O . ALA A 1 86 ? 12.818 51.048 -24.840 1.00 77.38 86 ALA A O 1
ATOM 695 N N . LEU A 1 87 ? 10.770 50.134 -24.661 1.00 81.75 87 LEU A N 1
ATOM 696 C CA . LEU A 1 87 ? 11.160 48.785 -25.088 1.00 81.75 87 LEU A CA 1
ATOM 697 C C . LEU A 1 87 ? 11.695 48.767 -26.526 1.00 81.75 87 LEU A C 1
ATOM 699 O O . LEU A 1 87 ? 12.638 48.035 -26.804 1.00 81.75 87 LEU A O 1
ATOM 703 N N . GLN A 1 88 ? 11.185 49.622 -27.420 1.00 81.44 88 GLN A N 1
ATOM 704 C CA . GLN A 1 88 ? 11.721 49.763 -28.785 1.00 81.44 88 GLN A CA 1
ATOM 705 C C . GLN A 1 88 ? 13.170 50.275 -28.837 1.00 81.44 88 GLN A C 1
ATOM 707 O O . GLN A 1 88 ? 13.852 50.083 -29.843 1.00 81.44 88 GLN A O 1
ATOM 712 N N . LEU A 1 89 ? 13.640 50.941 -27.778 1.00 79.38 89 LEU A N 1
ATOM 713 C CA . LEU A 1 89 ? 15.020 51.414 -27.655 1.00 79.38 89 LEU A CA 1
ATOM 714 C C . LEU A 1 89 ? 15.935 50.376 -26.983 1.00 79.38 89 LEU A C 1
ATOM 716 O O . LEU A 1 89 ? 17.152 50.566 -26.958 1.00 79.38 89 LEU A O 1
ATOM 720 N N . CYS A 1 90 ? 15.369 49.292 -26.441 1.00 82.06 90 CYS A N 1
ATOM 721 C CA . CYS A 1 90 ? 16.122 48.215 -25.818 1.00 82.06 90 CYS A CA 1
ATOM 722 C C . CYS A 1 90 ? 16.717 47.283 -26.893 1.00 82.06 90 CYS A C 1
ATOM 724 O O . CYS A 1 90 ? 15.992 46.848 -27.788 1.00 82.06 90 CYS A O 1
ATOM 726 N N . PRO A 1 91 ? 18.019 46.949 -26.821 1.00 79.81 91 PRO A N 1
ATOM 727 C CA . PRO A 1 91 ? 18.646 46.053 -27.790 1.00 79.81 91 PRO A CA 1
ATOM 728 C C . PRO A 1 91 ? 18.164 44.599 -27.678 1.00 79.81 91 PRO A C 1
ATOM 730 O O . PRO A 1 91 ? 18.161 43.904 -28.691 1.00 79.81 91 PRO A O 1
ATOM 733 N N . ASP A 1 92 ? 17.764 44.151 -26.482 1.00 84.50 92 ASP A N 1
ATOM 734 C CA . ASP A 1 92 ? 17.219 42.811 -26.236 1.00 84.50 92 ASP A CA 1
ATOM 735 C C . ASP A 1 92 ? 16.320 42.825 -24.984 1.00 84.50 92 ASP A C 1
ATOM 737 O O . ASP A 1 92 ? 16.801 42.809 -23.850 1.00 84.50 92 ASP A O 1
ATOM 741 N N . ALA A 1 93 ? 15.006 42.961 -25.185 1.00 82.12 93 ALA A N 1
ATOM 742 C CA . ALA A 1 93 ? 14.029 43.176 -24.111 1.00 82.12 93 ALA A CA 1
ATOM 743 C C . ALA A 1 93 ? 13.765 41.929 -23.245 1.00 82.12 93 ALA A C 1
ATOM 745 O O . ALA A 1 93 ? 13.373 42.057 -22.080 1.00 82.12 93 ALA A O 1
ATOM 746 N N . LEU A 1 94 ? 13.967 40.737 -23.812 1.00 82.88 94 LEU A N 1
ATOM 747 C CA . LEU A 1 94 ? 13.696 39.455 -23.158 1.00 82.88 94 LEU A CA 1
ATOM 748 C C . LEU A 1 94 ? 14.958 38.800 -22.590 1.00 82.88 94 LEU A C 1
ATOM 750 O O . LEU A 1 94 ? 14.836 37.857 -21.811 1.00 82.88 94 LEU A O 1
ATOM 754 N N . ASP A 1 95 ? 16.151 39.296 -22.934 1.00 81.38 95 ASP A N 1
ATOM 755 C CA . ASP A 1 95 ? 17.390 38.848 -22.305 1.00 81.38 95 ASP A CA 1
ATOM 756 C C . ASP A 1 95 ? 17.460 39.347 -20.846 1.00 81.38 95 ASP A C 1
ATOM 758 O O . ASP A 1 95 ? 17.605 40.553 -20.603 1.00 81.38 95 ASP A O 1
ATOM 762 N N . PRO A 1 96 ? 17.410 38.440 -19.849 1.00 73.31 96 PRO A N 1
ATOM 763 C CA . PRO A 1 96 ? 17.491 38.821 -18.442 1.00 73.31 96 PRO A CA 1
ATOM 764 C C . PRO A 1 96 ? 18.817 39.487 -18.066 1.00 73.31 96 PRO A C 1
ATOM 766 O O . PRO A 1 96 ? 18.883 40.164 -17.037 1.00 73.31 96 PRO A O 1
ATOM 769 N N . THR A 1 97 ? 19.865 39.292 -18.869 1.00 77.06 97 THR A N 1
ATOM 770 C CA . THR A 1 97 ? 21.203 39.851 -18.654 1.00 77.06 97 THR A CA 1
ATOM 771 C C . THR A 1 97 ? 21.369 41.253 -19.242 1.00 77.06 97 THR A C 1
ATOM 773 O O . THR A 1 97 ? 22.419 41.868 -19.071 1.00 77.06 97 THR A O 1
ATOM 776 N N . CYS A 1 98 ? 20.338 41.806 -19.893 1.00 81.19 98 CYS A N 1
ATOM 777 C CA . CYS A 1 98 ? 20.416 43.125 -20.504 1.00 81.19 98 CYS A CA 1
ATOM 778 C C . CYS A 1 98 ? 20.654 44.230 -19.450 1.00 81.19 98 CYS A C 1
ATOM 780 O O . CYS A 1 98 ? 19.904 44.395 -18.478 1.00 81.19 98 CYS A O 1
ATOM 782 N N . GLU A 1 99 ? 21.716 45.014 -19.650 1.00 80.31 99 GLU A N 1
ATOM 783 C CA . GLU A 1 99 ? 22.147 46.118 -18.774 1.00 80.31 99 GLU A CA 1
ATOM 784 C C . GLU A 1 99 ? 21.763 47.502 -19.328 1.00 80.31 99 GLU A C 1
ATOM 786 O O . GLU A 1 99 ? 22.337 48.515 -18.939 1.00 80.31 99 GLU A O 1
ATOM 791 N N . CYS A 1 100 ? 20.808 47.577 -20.263 1.00 82.50 100 CYS A N 1
ATOM 792 C CA . CYS A 1 100 ? 20.385 48.866 -20.807 1.00 82.50 100 CYS A CA 1
ATOM 793 C C . CYS A 1 100 ? 19.688 49.739 -19.744 1.00 82.50 100 CYS A C 1
ATOM 795 O O . CYS A 1 100 ? 19.140 49.230 -18.763 1.00 82.50 100 CYS A O 1
ATOM 797 N N . GLU A 1 101 ? 19.654 51.056 -19.972 1.00 79.12 101 GLU A N 1
ATOM 798 C CA . GLU A 1 101 ? 19.089 52.036 -19.028 1.00 79.12 101 GLU A CA 1
ATOM 799 C C . GLU A 1 101 ? 17.632 51.713 -18.634 1.00 79.12 101 GLU A C 1
ATOM 801 O O . GLU A 1 101 ? 17.227 51.947 -17.496 1.00 79.12 101 GLU A O 1
ATOM 806 N N . LEU A 1 102 ? 16.843 51.121 -19.544 1.00 82.25 102 LEU A N 1
ATOM 807 C CA . LEU A 1 102 ? 15.481 50.664 -19.254 1.00 82.25 102 LEU A CA 1
ATOM 808 C C . LEU A 1 102 ? 15.468 49.510 -18.239 1.00 82.25 102 LEU A C 1
ATOM 810 O O . LEU A 1 102 ? 14.759 49.599 -17.240 1.00 82.25 102 LEU A O 1
ATOM 814 N N . HIS A 1 103 ? 16.245 48.445 -18.460 1.00 83.75 103 HIS A N 1
ATOM 815 C CA . HIS A 1 103 ? 16.326 47.306 -17.535 1.00 83.75 103 HIS A CA 1
ATOM 816 C C . HIS A 1 103 ? 16.936 47.698 -16.188 1.00 83.75 103 HIS A C 1
ATOM 818 O O . HIS A 1 103 ? 16.496 47.196 -15.157 1.00 83.75 103 HIS A O 1
ATOM 824 N N . GLU A 1 104 ? 17.911 48.609 -16.172 1.00 80.00 104 GLU A N 1
ATOM 825 C CA . GLU A 1 104 ? 18.463 49.179 -14.939 1.00 80.00 104 GLU A CA 1
ATOM 826 C C . GLU A 1 104 ? 17.381 49.918 -14.137 1.00 80.00 104 GLU A C 1
ATOM 828 O O . GLU A 1 104 ? 17.117 49.559 -12.988 1.00 80.00 104 GLU A O 1
ATOM 833 N N . LYS A 1 105 ? 16.653 50.850 -14.767 1.00 76.19 105 LYS A N 1
ATOM 834 C CA . LYS A 1 105 ? 15.543 51.574 -14.126 1.00 76.19 105 LYS A CA 1
ATOM 835 C C . LYS A 1 105 ? 14.415 50.651 -13.672 1.00 76.19 105 LYS A C 1
ATOM 837 O O . LYS A 1 105 ? 13.858 50.861 -12.597 1.00 76.19 105 LYS A O 1
ATOM 842 N N . LEU A 1 106 ? 14.068 49.626 -14.451 1.00 75.81 106 LEU A N 1
ATOM 843 C CA . LEU A 1 106 ? 13.046 48.641 -14.081 1.00 75.81 106 LEU A CA 1
ATOM 844 C C . LEU A 1 106 ? 13.476 47.785 -12.877 1.00 75.81 106 LEU A C 1
ATOM 846 O O . LEU A 1 106 ? 12.641 47.509 -12.015 1.00 75.81 106 LEU A O 1
ATOM 850 N N . ARG A 1 107 ? 14.767 47.427 -12.768 1.00 76.31 107 ARG A N 1
ATOM 851 C CA . ARG A 1 107 ? 15.330 46.755 -11.581 1.00 76.31 107 ARG A CA 1
ATOM 852 C C . ARG A 1 107 ? 15.253 47.634 -10.333 1.00 76.31 107 ARG A C 1
ATOM 854 O O . ARG A 1 107 ? 14.965 47.128 -9.251 1.00 76.31 107 ARG A O 1
ATOM 861 N N . GLU A 1 108 ? 15.498 48.934 -10.472 1.00 69.25 108 GLU A N 1
ATOM 862 C CA . GLU A 1 108 ? 15.419 49.891 -9.360 1.00 69.25 108 GLU A CA 1
ATOM 863 C C . GLU A 1 108 ? 13.974 50.246 -8.972 1.00 69.25 108 GLU A C 1
ATOM 865 O O . GLU A 1 108 ? 13.682 50.464 -7.796 1.00 69.25 108 GLU A O 1
ATOM 870 N N . SER A 1 109 ? 13.048 50.248 -9.934 1.00 65.25 109 SER A N 1
ATOM 871 C CA . SER A 1 109 ? 11.648 50.671 -9.763 1.00 65.25 109 SER A CA 1
ATOM 872 C C . SER A 1 109 ? 10.722 49.587 -9.189 1.00 65.25 109 SER A C 1
ATOM 874 O O . SER A 1 109 ? 9.512 49.679 -9.386 1.00 65.25 109 SER A O 1
ATOM 876 N N . ASN A 1 110 ? 11.275 48.562 -8.524 1.00 61.59 110 ASN A N 1
ATOM 877 C CA . ASN A 1 110 ? 10.626 47.284 -8.194 1.00 61.59 110 ASN A CA 1
ATOM 878 C C . ASN A 1 110 ? 9.093 47.389 -7.976 1.00 61.59 110 ASN A C 1
ATOM 880 O O . ASN A 1 110 ? 8.647 47.827 -6.907 1.00 61.59 110 ASN A O 1
ATOM 884 N N . PRO A 1 111 ? 8.270 46.951 -8.953 1.00 55.44 111 PRO A N 1
ATOM 885 C CA . PRO A 1 111 ? 6.814 47.014 -8.852 1.00 55.44 111 PRO A CA 1
ATOM 886 C C . PRO A 1 111 ? 6.229 46.052 -7.795 1.00 55.44 111 PRO A C 1
ATOM 888 O O . PRO A 1 111 ? 5.037 46.121 -7.497 1.00 55.44 111 PRO A O 1
ATOM 891 N N . GLY A 1 112 ? 7.043 45.181 -7.187 1.00 55.84 112 GLY A N 1
ATOM 892 C CA . GLY A 1 112 ? 6.612 44.188 -6.199 1.00 55.84 112 GLY A CA 1
ATOM 893 C C . GLY A 1 112 ? 6.091 44.762 -4.875 1.00 55.84 112 GLY A C 1
ATOM 894 O O . GLY A 1 112 ? 5.304 44.114 -4.198 1.00 55.84 112 GLY A O 1
ATOM 895 N N . TYR A 1 113 ? 6.430 46.001 -4.504 1.00 54.50 113 TYR A N 1
ATOM 896 C CA . TYR A 1 113 ? 6.024 46.561 -3.201 1.00 54.50 113 TYR A CA 1
ATOM 897 C C . TYR A 1 113 ? 4.583 47.096 -3.138 1.00 54.50 113 TYR A C 1
ATOM 899 O O . TYR A 1 113 ? 4.170 47.657 -2.121 1.00 54.50 113 TYR A O 1
ATOM 907 N N . TRP A 1 114 ? 3.800 46.930 -4.206 1.00 51.50 114 TRP A N 1
ATOM 908 C CA . TRP A 1 114 ? 2.520 47.618 -4.359 1.00 51.50 114 TRP A CA 1
ATOM 909 C C . TRP A 1 114 ? 1.270 46.726 -4.170 1.00 51.50 114 TRP A C 1
ATOM 911 O O . TRP A 1 114 ? 0.176 47.280 -4.101 1.00 51.50 114 TRP A O 1
ATOM 921 N N . GLY A 1 115 ? 1.393 45.397 -4.006 1.00 52.75 115 GLY A N 1
ATOM 922 C CA . GLY A 1 115 ? 0.268 44.446 -3.816 1.00 52.75 115 GLY A CA 1
ATOM 923 C C . GLY A 1 115 ? 0.404 43.491 -2.606 1.00 52.75 115 GLY A C 1
ATOM 924 O O . GLY A 1 115 ? 1.443 43.461 -1.951 1.00 52.75 115 GLY A O 1
ATOM 925 N N . GLN A 1 116 ? -0.647 42.716 -2.276 1.00 47.38 116 GLN A N 1
ATOM 926 C CA . GLN A 1 116 ? -0.634 41.731 -1.168 1.00 47.38 116 GLN A CA 1
ATOM 927 C C . GLN A 1 116 ? 0.117 40.429 -1.514 1.00 47.38 116 GLN A C 1
ATOM 929 O O . GLN A 1 116 ? 0.173 40.026 -2.672 1.00 47.38 116 GLN A O 1
ATOM 934 N N . ARG A 1 117 ? 0.637 39.756 -0.472 1.00 44.88 117 ARG A N 1
ATOM 935 C CA . ARG A 1 117 ? 1.308 38.442 -0.521 1.00 44.88 117 ARG A CA 1
ATOM 936 C C . ARG A 1 117 ? 0.370 37.345 -1.040 1.00 44.88 117 ARG A C 1
ATOM 938 O O . ARG A 1 117 ? -0.655 37.091 -0.411 1.00 44.88 117 ARG A O 1
ATOM 945 N N . ALA A 1 118 ? 0.764 36.635 -2.096 1.00 44.59 118 ALA A N 1
ATOM 946 C CA . ALA A 1 118 ? 0.226 35.312 -2.399 1.00 44.59 118 ALA A CA 1
ATOM 947 C C . ALA A 1 118 ? 1.176 34.255 -1.821 1.00 44.59 118 ALA A C 1
ATOM 949 O O . ALA A 1 118 ? 2.287 34.083 -2.312 1.00 44.59 118 ALA A O 1
ATOM 950 N N . ASN A 1 119 ? 0.748 33.573 -0.762 1.00 39.72 119 ASN A N 1
ATOM 951 C CA . ASN A 1 119 ? 1.452 32.405 -0.250 1.00 39.72 119 ASN A CA 1
ATOM 952 C C . ASN A 1 119 ? 0.968 31.176 -1.024 1.00 39.72 119 ASN A C 1
ATOM 954 O O . ASN A 1 119 ? -0.241 30.990 -1.165 1.00 39.72 119 ASN A O 1
ATOM 958 N N . TYR A 1 120 ? 1.878 30.322 -1.499 1.00 41.41 120 TYR A N 1
ATOM 959 C CA . TYR A 1 120 ? 1.517 29.028 -2.086 1.00 41.41 120 TYR A CA 1
ATOM 960 C C . TYR A 1 120 ? 0.993 28.095 -0.991 1.00 41.41 120 TYR A C 1
ATOM 962 O O . TYR A 1 120 ? 1.708 27.264 -0.443 1.00 41.41 120 TYR A O 1
ATOM 970 N N . SER A 1 121 ? -0.266 28.267 -0.613 1.00 29.58 121 SER A N 1
ATOM 971 C CA . SER A 1 121 ? -1.047 27.306 0.153 1.00 29.58 121 SER A CA 1
ATOM 972 C C . SER A 1 121 ? -2.515 27.573 -0.151 1.00 29.58 121 SER A C 1
ATOM 974 O O . SER A 1 121 ? -3.032 28.623 0.200 1.00 29.58 121 SER A O 1
ATOM 976 N N . PHE A 1 122 ? -3.124 26.634 -0.875 1.00 32.56 122 PHE A N 1
ATOM 977 C CA . PHE A 1 122 ? -4.546 26.287 -0.913 1.00 32.56 122 PHE A CA 1
ATOM 978 C C . PHE A 1 122 ? -5.612 27.370 -0.589 1.00 32.56 122 PHE A C 1
ATOM 980 O O . PHE A 1 122 ? -5.693 27.878 0.521 1.00 32.56 122 PHE A O 1
ATOM 987 N N . TYR A 1 123 ? -6.553 27.509 -1.539 1.00 32.56 123 TYR A N 1
ATOM 988 C CA . TYR A 1 123 ? -7.901 28.116 -1.481 1.00 32.56 123 TYR A CA 1
ATOM 989 C C . TYR A 1 123 ? -8.099 29.609 -1.852 1.00 32.56 123 TYR A C 1
ATOM 991 O O . TYR A 1 123 ? -7.591 30.520 -1.217 1.00 32.56 123 TYR A O 1
ATOM 999 N N . ILE A 1 124 ? -8.945 29.783 -2.884 1.00 32.56 124 ILE A N 1
ATOM 1000 C CA . ILE A 1 124 ? -10.028 30.769 -3.108 1.00 32.56 124 ILE A CA 1
ATOM 1001 C C . ILE A 1 124 ? -9.776 32.240 -2.723 1.00 32.56 124 ILE A C 1
ATOM 1003 O O . ILE A 1 124 ? -9.716 32.594 -1.553 1.00 32.56 124 ILE A O 1
ATOM 1007 N N . GLY A 1 125 ? -9.867 33.122 -3.726 1.00 36.31 125 GLY A N 1
ATOM 1008 C CA . GLY A 1 125 ? -10.227 34.532 -3.539 1.00 36.31 125 GLY A CA 1
ATOM 1009 C C . GLY A 1 125 ? -9.400 35.487 -4.394 1.00 36.31 125 GLY A C 1
ATOM 1010 O O . GLY A 1 125 ? -8.181 35.506 -4.302 1.00 36.31 125 GLY A O 1
ATOM 1011 N N . SER A 1 126 ? -10.084 36.263 -5.236 1.00 45.88 126 SER A N 1
ATOM 1012 C CA . SER A 1 126 ? -9.603 37.407 -6.027 1.00 45.88 126 SER A CA 1
ATOM 1013 C C . SER A 1 126 ? -8.178 37.910 -5.716 1.00 45.88 126 SER A C 1
ATOM 1015 O O . SER A 1 126 ? -7.954 38.582 -4.706 1.00 45.88 126 SER A O 1
ATOM 1017 N N . VAL A 1 127 ? -7.224 37.665 -6.619 1.00 46.97 127 VAL A N 1
ATOM 1018 C CA . VAL A 1 127 ? -5.910 38.325 -6.563 1.00 46.97 127 VAL A CA 1
ATOM 1019 C C . VAL A 1 127 ? -6.127 39.830 -6.752 1.00 46.97 127 VAL A C 1
ATOM 1021 O O . VAL A 1 127 ? -6.710 40.250 -7.751 1.00 46.97 127 VAL A O 1
ATOM 1024 N N . ARG A 1 128 ? -5.690 40.644 -5.785 1.00 51.66 128 ARG A N 1
ATOM 1025 C CA . ARG A 1 128 ? -5.710 42.110 -5.895 1.00 51.66 128 ARG A CA 1
ATOM 1026 C C . ARG A 1 128 ? -4.451 42.584 -6.616 1.00 51.66 128 ARG A C 1
ATOM 1028 O O . ARG A 1 128 ? -3.346 42.209 -6.231 1.00 51.66 128 ARG A O 1
ATOM 1035 N N . TYR A 1 129 ? -4.625 43.430 -7.626 1.00 61.03 129 TYR A N 1
ATOM 1036 C CA . TYR A 1 129 ? -3.534 44.041 -8.388 1.00 61.03 129 TYR A CA 1
ATOM 1037 C C . TYR A 1 129 ? -3.392 45.507 -7.992 1.00 61.03 129 TYR A C 1
ATOM 1039 O O . TYR A 1 129 ? -4.385 46.184 -7.717 1.00 61.03 129 TYR A O 1
ATOM 1047 N N . ALA A 1 130 ? -2.165 46.017 -8.002 1.00 63.91 130 ALA A N 1
ATOM 1048 C CA . ALA A 1 130 ? -1.950 47.457 -8.000 1.00 63.91 130 ALA A CA 1
ATOM 1049 C C . ALA A 1 130 ? -2.021 47.992 -9.430 1.00 63.91 130 ALA A C 1
ATOM 1051 O O . ALA A 1 130 ? -1.430 47.398 -10.333 1.00 63.91 130 ALA A O 1
ATOM 1052 N N . THR A 1 131 ? -2.683 49.130 -9.624 1.00 70.44 131 THR A N 1
ATOM 1053 C CA . THR A 1 131 ? -2.585 49.867 -10.886 1.00 70.44 131 THR A CA 1
ATOM 1054 C C . THR A 1 131 ? -1.386 50.805 -10.811 1.00 70.44 131 THR A C 1
ATOM 1056 O O . THR A 1 131 ? -1.287 51.626 -9.891 1.00 70.44 131 THR A O 1
ATOM 1059 N N . ILE A 1 132 ? -0.469 50.676 -11.768 1.00 75.12 132 ILE A N 1
ATOM 1060 C CA . ILE A 1 132 ? 0.752 51.482 -11.865 1.00 75.12 132 ILE A CA 1
ATOM 1061 C C . ILE A 1 132 ? 0.779 52.282 -13.172 1.00 75.12 132 ILE A C 1
ATOM 1063 O O . ILE A 1 132 ? 0.223 51.857 -14.187 1.00 75.12 132 ILE A O 1
ATOM 1067 N N . ARG A 1 133 ? 1.444 53.440 -13.155 1.00 81.81 133 ARG A N 1
ATOM 1068 C CA . ARG A 1 133 ? 1.705 54.285 -14.328 1.00 81.81 133 ARG A CA 1
ATOM 1069 C C . ARG A 1 133 ? 3.192 54.319 -14.631 1.00 81.81 133 ARG A C 1
ATOM 1071 O O . ARG A 1 133 ? 3.997 54.464 -13.715 1.00 81.81 133 ARG A O 1
ATOM 1078 N N . ALA A 1 134 ? 3.552 54.245 -15.909 1.00 80.69 134 ALA A N 1
ATOM 1079 C CA . ALA A 1 134 ? 4.900 54.557 -16.368 1.00 80.69 134 ALA A CA 1
ATOM 1080 C C . ALA A 1 134 ? 5.090 56.081 -16.436 1.00 80.69 134 ALA A C 1
ATOM 1082 O O . ALA A 1 134 ? 4.339 56.769 -17.123 1.00 80.69 134 ALA A O 1
ATOM 1083 N N . VAL A 1 135 ? 6.095 56.613 -15.741 1.00 78.56 135 VAL A N 1
ATOM 1084 C CA . VAL A 1 135 ? 6.414 58.047 -15.743 1.00 78.56 135 VAL A CA 1
ATOM 1085 C C . VAL A 1 135 ? 7.547 58.315 -16.732 1.00 78.56 135 VAL A C 1
ATOM 1087 O O . VAL A 1 135 ? 8.607 57.687 -16.662 1.00 78.56 135 VAL A O 1
ATOM 1090 N N . THR A 1 136 ? 7.359 59.279 -17.633 1.00 76.38 136 THR A N 1
ATOM 1091 C CA . THR A 1 136 ? 8.363 59.703 -18.627 1.00 76.38 136 THR A CA 1
ATOM 1092 C C . THR A 1 136 ? 8.778 61.159 -18.434 1.00 76.38 136 THR A C 1
ATOM 1094 O O . THR A 1 136 ? 7.968 61.979 -17.997 1.00 76.38 136 THR A O 1
ATOM 1097 N N . GLU A 1 137 ? 10.002 61.521 -18.825 1.00 72.75 137 GLU A N 1
ATOM 1098 C CA . GLU A 1 137 ? 10.406 62.932 -18.846 1.00 72.75 137 GLU A CA 1
ATOM 1099 C C . GLU A 1 137 ? 9.644 63.730 -19.924 1.00 72.75 137 GLU A C 1
ATOM 1101 O O . GLU A 1 137 ? 9.578 63.288 -21.076 1.00 72.75 137 GLU A O 1
ATOM 1106 N N . PRO A 1 138 ? 9.133 64.939 -19.610 1.00 55.31 138 PRO A N 1
ATOM 1107 C CA . PRO A 1 138 ? 8.354 65.741 -20.557 1.00 55.31 138 PRO A CA 1
ATOM 1108 C C . PRO A 1 138 ? 9.118 66.157 -21.819 1.00 55.31 138 PRO A C 1
ATOM 1110 O O . PRO A 1 138 ? 8.504 66.374 -22.860 1.00 55.31 138 PRO A O 1
ATOM 1113 N N . GLU A 1 139 ? 10.441 66.315 -21.728 1.00 52.12 139 GLU A N 1
ATOM 1114 C CA . GLU A 1 139 ? 11.245 66.911 -22.802 1.00 52.12 139 GLU A CA 1
ATOM 1115 C C . GLU A 1 139 ? 11.774 65.881 -23.814 1.00 52.12 139 GLU A C 1
ATOM 1117 O O . GLU A 1 139 ? 12.109 66.260 -24.936 1.00 52.12 139 GLU A O 1
ATOM 1122 N N . HIS A 1 140 ? 11.792 64.585 -23.468 1.00 55.78 140 HIS A N 1
ATOM 1123 C CA . HIS A 1 140 ? 12.391 63.539 -24.314 1.00 55.78 140 HIS A CA 1
ATOM 1124 C C . HIS A 1 140 ? 11.585 62.230 -24.396 1.00 55.78 140 HIS A C 1
ATOM 1126 O O . HIS A 1 140 ? 11.945 61.356 -25.180 1.00 55.78 140 HIS A O 1
ATOM 1132 N N . GLY A 1 141 ? 10.491 62.076 -23.635 1.00 58.91 141 GLY A N 1
ATOM 1133 C CA . GLY A 1 141 ? 9.637 60.878 -23.677 1.00 58.91 141 GLY A CA 1
ATOM 1134 C C . GLY A 1 141 ? 10.299 59.603 -23.139 1.00 58.91 141 GLY A C 1
ATOM 1135 O O . GLY A 1 141 ? 9.746 58.516 -23.275 1.00 58.91 141 GLY A O 1
ATOM 1136 N N . THR A 1 142 ? 11.477 59.719 -22.529 1.00 67.56 142 THR A N 1
ATOM 1137 C CA . THR A 1 142 ? 12.243 58.610 -21.958 1.00 67.56 142 THR A CA 1
ATOM 1138 C C . THR A 1 142 ? 11.612 58.122 -20.658 1.00 67.56 142 THR A C 1
ATOM 1140 O O . THR A 1 142 ? 11.280 58.922 -19.780 1.00 67.56 142 THR A O 1
ATOM 1143 N N . PHE A 1 143 ? 11.470 56.800 -20.525 1.00 77.38 143 PHE A N 1
ATOM 1144 C CA . PHE A 1 143 ? 10.987 56.143 -19.309 1.00 77.38 143 PHE A CA 1
ATOM 1145 C C . PHE A 1 143 ? 11.894 56.455 -18.111 1.00 77.38 143 PHE A C 1
ATOM 1147 O O . PHE A 1 143 ? 13.127 56.430 -18.213 1.00 77.38 143 PHE A O 1
ATOM 1154 N N . THR A 1 144 ? 11.280 56.753 -16.965 1.00 77.19 144 THR A N 1
ATOM 1155 C CA . THR A 1 144 ? 11.998 57.078 -15.725 1.00 77.19 144 THR A CA 1
ATOM 1156 C C . THR A 1 144 ? 11.763 56.044 -14.633 1.00 77.19 144 THR A C 1
ATOM 1158 O O . THR A 1 144 ? 12.731 55.462 -14.161 1.00 77.19 144 THR A O 1
ATOM 1161 N N . HIS A 1 145 ? 10.511 55.810 -14.239 1.00 78.56 145 HIS A N 1
ATOM 1162 C CA . HIS A 1 145 ? 10.126 54.875 -13.179 1.00 78.56 145 HIS A CA 1
ATOM 1163 C C . HIS A 1 145 ? 8.619 54.577 -13.240 1.00 78.56 145 HIS A C 1
ATOM 1165 O O . HIS A 1 145 ? 7.889 55.196 -14.020 1.00 78.56 145 HIS A O 1
ATOM 1171 N N . PHE A 1 146 ? 8.149 53.651 -12.400 1.00 77.12 146 PHE A N 1
ATOM 1172 C CA . PHE A 1 146 ? 6.720 53.428 -12.170 1.00 77.12 146 PHE A CA 1
ATOM 1173 C C . PHE A 1 146 ? 6.232 54.137 -10.907 1.00 77.12 146 PHE A C 1
ATOM 1175 O O . PHE A 1 146 ? 6.888 54.086 -9.867 1.00 77.12 146 PHE A O 1
ATOM 1182 N N . GLU A 1 147 ? 5.041 54.727 -10.977 1.00 77.94 147 GLU A N 1
ATOM 1183 C CA . GLU A 1 147 ? 4.316 55.239 -9.812 1.00 77.94 147 GLU A CA 1
ATOM 1184 C C . GLU A 1 147 ? 3.011 54.461 -9.602 1.00 77.94 147 GLU A C 1
ATOM 1186 O O . GLU A 1 147 ? 2.324 54.097 -10.558 1.00 77.94 147 GLU A O 1
ATOM 1191 N N . ARG A 1 148 ? 2.654 54.183 -8.343 1.00 72.56 148 ARG A N 1
ATOM 1192 C CA . ARG A 1 148 ? 1.364 53.565 -8.011 1.00 72.56 148 ARG A CA 1
ATOM 1193 C C . ARG A 1 148 ? 0.262 54.614 -8.046 1.00 72.56 148 ARG A C 1
ATOM 1195 O O . ARG A 1 148 ? 0.394 55.661 -7.420 1.00 72.56 148 ARG A O 1
ATOM 1202 N N . ILE A 1 149 ? -0.834 54.284 -8.723 1.00 70.44 149 ILE A N 1
ATOM 1203 C CA . ILE A 1 149 ? -1.960 55.196 -8.926 1.00 70.44 149 ILE A CA 1
ATOM 1204 C C . ILE A 1 149 ? -3.049 54.940 -7.881 1.00 70.44 149 ILE A C 1
ATOM 1206 O O . ILE A 1 149 ? -3.355 55.841 -7.109 1.00 70.44 149 ILE A O 1
ATOM 1210 N N . GLU A 1 150 ? -3.589 53.714 -7.801 1.00 61.88 150 GLU A N 1
ATOM 1211 C CA . GLU A 1 150 ? -4.672 53.333 -6.871 1.00 61.88 150 GLU A CA 1
ATOM 1212 C C . GLU A 1 150 ? -4.655 51.827 -6.512 1.00 61.88 150 GLU A C 1
ATOM 1214 O O . GLU A 1 150 ? -3.946 51.016 -7.115 1.00 61.88 150 GLU A O 1
ATOM 1219 N N . GLU A 1 151 ? -5.429 51.455 -5.486 1.00 53.47 151 GLU A N 1
ATOM 1220 C CA . GLU A 1 151 ? -5.701 50.077 -5.060 1.00 53.47 151 GLU A CA 1
ATOM 1221 C C . GLU A 1 151 ? -7.114 49.706 -5.536 1.00 53.47 151 GLU A C 1
ATOM 1223 O O . GLU A 1 151 ? -8.098 50.232 -5.019 1.00 53.47 151 GLU A O 1
ATOM 1228 N N . VAL A 1 152 ? -7.230 48.856 -6.560 1.00 42.94 152 VAL A N 1
ATOM 1229 C CA . VAL A 1 152 ? -8.542 48.442 -7.082 1.00 42.94 152 VAL A CA 1
ATOM 1230 C C . VAL A 1 152 ? -9.063 47.275 -6.238 1.00 42.94 152 VAL A C 1
ATOM 1232 O O . VAL A 1 152 ? -8.433 46.219 -6.172 1.00 42.94 152 VAL A O 1
ATOM 1235 N N . ASP A 1 153 ? -10.215 47.455 -5.586 1.00 40.56 153 ASP A N 1
ATOM 1236 C CA . ASP A 1 153 ? -10.987 46.350 -5.001 1.00 40.56 153 ASP A CA 1
ATOM 1237 C C . ASP A 1 153 ? -11.670 45.595 -6.157 1.00 40.56 153 ASP A C 1
ATOM 1239 O O . ASP A 1 153 ? -12.344 46.241 -6.966 1.00 40.56 153 ASP A O 1
ATOM 1243 N N . PRO A 1 154 ? -11.494 44.272 -6.321 1.00 38.03 154 PRO A N 1
ATOM 1244 C CA . PRO A 1 154 ? -12.043 43.556 -7.464 1.00 38.03 154 PRO A CA 1
ATOM 1245 C C . PRO A 1 154 ? -13.544 43.327 -7.265 1.00 38.03 154 PRO A C 1
ATOM 1247 O O . PRO A 1 154 ? -13.993 42.248 -6.895 1.00 38.03 154 PRO A O 1
ATOM 1250 N N . LEU A 1 155 ? -14.325 44.368 -7.527 1.00 36.91 155 LEU A N 1
ATOM 1251 C CA . LEU A 1 155 ? -15.776 44.340 -7.654 1.00 36.91 155 LEU A CA 1
ATOM 1252 C C . LEU A 1 155 ? -16.181 45.334 -8.748 1.00 36.91 155 LEU A C 1
ATOM 1254 O O . LEU A 1 155 ? -16.784 46.349 -8.434 1.00 36.91 155 LEU A O 1
ATOM 1258 N N . ASP A 1 156 ? -15.815 45.070 -10.013 1.00 34.44 156 ASP A N 1
ATOM 1259 C CA . ASP A 1 156 ? -16.640 45.491 -11.171 1.00 34.44 156 ASP A CA 1
ATOM 1260 C C . ASP A 1 156 ? -16.158 45.009 -12.559 1.00 34.44 156 ASP A C 1
ATOM 1262 O O . ASP A 1 156 ? -16.204 45.751 -13.539 1.00 34.44 156 ASP A O 1
ATOM 1266 N N . ILE A 1 157 ? -15.708 43.758 -12.721 1.00 32.16 157 ILE A N 1
ATOM 1267 C CA . ILE A 1 157 ? -15.514 43.217 -14.083 1.00 32.16 157 ILE A CA 1
ATOM 1268 C C . ILE A 1 157 ? -16.022 41.781 -14.173 1.00 32.16 157 ILE A C 1
ATOM 1270 O O . ILE A 1 157 ? -15.266 40.822 -14.146 1.00 32.16 157 ILE A O 1
ATOM 1274 N N . HIS A 1 158 ? -17.348 41.654 -14.172 1.00 32.41 158 HIS A N 1
ATOM 1275 C CA . HIS A 1 158 ? -18.157 40.912 -15.145 1.00 32.41 158 HIS A CA 1
ATOM 1276 C C . HIS A 1 158 ? -19.553 40.700 -14.556 1.00 32.41 158 HIS A C 1
ATOM 1278 O O . HIS A 1 158 ? -19.751 40.131 -13.487 1.00 32.41 158 HIS A O 1
ATOM 1284 N N . THR A 1 159 ? -20.543 41.201 -15.282 1.00 28.70 159 THR A N 1
ATOM 1285 C CA . THR A 1 159 ? -21.967 41.038 -15.015 1.00 28.70 159 THR A CA 1
ATOM 1286 C C . THR A 1 159 ? -22.323 39.541 -14.998 1.00 28.70 159 THR A C 1
ATOM 1288 O O . THR A 1 159 ? -22.111 38.868 -16.011 1.00 28.70 159 THR A O 1
ATOM 1291 N N . PRO A 1 160 ? -22.911 38.997 -13.915 1.00 29.88 160 PRO A N 1
ATOM 1292 C CA . PRO A 1 160 ? -23.471 37.653 -13.919 1.00 29.88 160 PRO A CA 1
ATOM 1293 C C . PRO A 1 160 ? -24.759 37.677 -14.744 1.00 29.88 160 PRO A C 1
ATOM 1295 O O . PRO A 1 160 ? -25.846 37.973 -14.254 1.00 29.88 160 PRO A O 1
ATOM 1298 N N . GLY A 1 161 ? -24.611 37.441 -16.045 1.00 29.47 161 GLY A N 1
ATOM 1299 C CA . GLY A 1 161 ? -25.723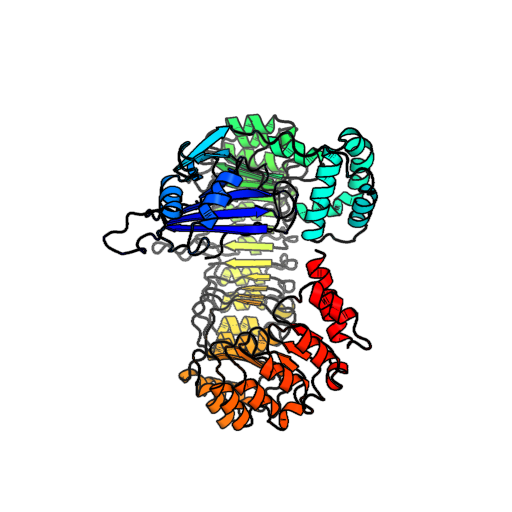 37.417 -16.995 1.00 29.47 161 GLY A CA 1
ATOM 1300 C C . GLY A 1 161 ? -25.551 36.451 -18.168 1.00 29.47 161 GLY A C 1
ATOM 1301 O O . GLY A 1 161 ? -26.506 36.251 -18.910 1.00 29.47 161 GLY A O 1
ATOM 1302 N N . ALA A 1 162 ? -24.383 35.822 -18.341 1.00 30.45 162 ALA A N 1
ATOM 1303 C CA . ALA A 1 162 ? -24.087 35.003 -19.523 1.00 30.45 162 ALA A CA 1
ATOM 1304 C C . ALA A 1 162 ? -24.266 33.479 -19.341 1.00 30.45 162 ALA A C 1
ATOM 1306 O O . ALA A 1 162 ? -24.074 32.740 -20.298 1.00 30.45 162 ALA A O 1
ATOM 1307 N N . PHE A 1 163 ? -24.685 32.994 -18.165 1.00 31.80 163 PHE A N 1
ATOM 1308 C CA . PHE A 1 163 ? -24.893 31.555 -17.904 1.00 31.80 163 PHE A CA 1
ATOM 1309 C C . PHE A 1 163 ? -26.365 31.137 -17.733 1.00 31.80 163 PHE A C 1
ATOM 1311 O O . PHE A 1 163 ? -26.655 30.064 -17.215 1.00 31.80 163 PHE A O 1
ATOM 1318 N N . MET A 1 164 ? -27.328 31.943 -18.194 1.00 32.59 164 MET A N 1
ATOM 1319 C CA . MET A 1 164 ? -28.753 31.573 -18.114 1.00 32.59 164 MET A CA 1
ATOM 1320 C C . MET A 1 164 ? -29.259 30.634 -19.228 1.00 32.59 164 MET A C 1
ATOM 1322 O O . MET A 1 164 ? -30.468 30.432 -19.301 1.00 32.59 164 MET A O 1
ATOM 1326 N N . ASP A 1 165 ? -28.392 30.014 -20.042 1.00 38.47 165 ASP A N 1
ATOM 1327 C CA . ASP A 1 165 ? -28.844 29.145 -21.153 1.00 38.47 165 ASP A CA 1
ATOM 1328 C C . ASP A 1 165 ? -28.201 27.742 -21.233 1.00 38.47 165 ASP A C 1
ATOM 1330 O O . ASP A 1 165 ? -28.433 27.007 -22.190 1.00 38.47 165 ASP A O 1
ATOM 1334 N N . ARG A 1 166 ? -27.443 27.306 -20.214 1.00 47.16 166 ARG A N 1
ATOM 1335 C CA . ARG A 1 166 ? -27.162 25.869 -20.009 1.00 47.16 166 ARG A CA 1
ATOM 1336 C C . ARG A 1 166 ? -28.108 25.327 -18.943 1.00 47.16 166 ARG A C 1
ATOM 1338 O O . ARG A 1 166 ? -28.270 25.937 -17.887 1.00 47.16 166 ARG A O 1
ATOM 1345 N N . ASP A 1 167 ? -28.743 24.182 -19.200 1.00 63.50 167 ASP A N 1
ATOM 1346 C CA . ASP A 1 167 ? -29.573 23.488 -18.206 1.00 63.50 167 ASP A CA 1
ATOM 1347 C C . ASP A 1 167 ? -28.652 22.860 -17.145 1.00 63.50 167 ASP A C 1
ATOM 1349 O O . ASP A 1 167 ? -28.468 21.649 -17.100 1.00 63.50 167 ASP A O 1
ATOM 1353 N N . ALA A 1 168 ? -28.039 23.685 -16.289 1.00 60.72 168 ALA A N 1
ATOM 1354 C CA . ALA A 1 168 ? -27.117 23.256 -15.233 1.00 60.72 168 ALA A CA 1
ATOM 1355 C C . ALA A 1 168 ? -27.758 22.203 -14.309 1.00 60.72 168 ALA A C 1
ATOM 1357 O O . ALA A 1 168 ? -27.087 21.340 -13.746 1.00 60.72 168 ALA A O 1
ATOM 1358 N N . PHE A 1 169 ? -29.093 22.211 -14.207 1.00 68.00 169 PHE A N 1
ATOM 1359 C CA . PHE A 1 169 ? -29.821 21.175 -13.490 1.00 68.00 169 PHE A CA 1
ATOM 1360 C C . PHE A 1 169 ? -29.784 19.825 -14.228 1.00 68.00 169 PHE A C 1
ATOM 1362 O O . PHE A 1 169 ? -29.716 18.789 -13.577 1.00 68.00 169 PHE A O 1
ATOM 1369 N N . ALA A 1 170 ? -29.785 19.798 -15.567 1.00 70.38 170 ALA A N 1
ATOM 1370 C CA . ALA A 1 170 ? -29.545 18.581 -16.349 1.00 70.38 170 ALA A CA 1
ATOM 1371 C C . ALA A 1 170 ? -28.133 18.021 -16.161 1.00 70.38 170 ALA A C 1
ATOM 1373 O O . ALA A 1 170 ? -27.988 16.804 -16.065 1.00 70.38 170 ALA A O 1
ATOM 1374 N N . GLU A 1 171 ? -27.120 18.881 -16.066 1.00 72.12 171 GLU A N 1
ATOM 1375 C CA . GLU A 1 171 ? -25.743 18.454 -15.799 1.00 72.12 171 GLU A CA 1
ATOM 1376 C C . GLU A 1 171 ? -25.627 17.821 -14.406 1.00 72.12 171 GLU A C 1
ATOM 1378 O O . GLU A 1 171 ? -25.133 16.702 -14.281 1.00 72.12 171 GLU A O 1
ATOM 1383 N N . VAL A 1 172 ? -26.222 18.432 -13.373 1.00 74.38 172 VAL A N 1
ATOM 1384 C CA . VAL A 1 172 ? -26.317 17.807 -12.041 1.00 74.38 172 VAL A CA 1
ATOM 1385 C C . VAL A 1 172 ? -27.071 16.477 -12.085 1.00 74.38 172 VAL A C 1
ATOM 1387 O O . VAL A 1 172 ? -26.627 15.506 -11.472 1.00 74.38 172 VAL A O 1
ATOM 1390 N N . ARG A 1 173 ? -28.177 16.372 -12.838 1.00 77.69 173 ARG A N 1
ATOM 1391 C CA . ARG A 1 173 ? -28.866 15.082 -13.031 1.00 77.69 173 ARG A CA 1
ATOM 1392 C C . ARG A 1 173 ? -27.955 14.036 -13.677 1.00 77.69 173 ARG A C 1
ATOM 1394 O O . ARG A 1 173 ? -28.032 12.871 -13.300 1.00 77.69 173 ARG A O 1
ATOM 1401 N N . SER A 1 174 ? -27.116 14.436 -14.633 1.00 78.94 174 SER A N 1
ATOM 1402 C CA . SER A 1 174 ? -26.158 13.550 -15.301 1.00 78.94 174 SER A CA 1
ATOM 1403 C C . SER A 1 174 ? -25.152 12.969 -14.310 1.00 78.94 174 SER A C 1
ATOM 1405 O O . SER A 1 174 ? -24.978 11.753 -14.280 1.00 78.94 174 SER A O 1
ATOM 1407 N N . TYR A 1 175 ? -24.568 13.803 -13.441 1.00 78.56 175 TYR A N 1
ATOM 1408 C CA . TYR A 1 175 ? -23.668 13.336 -12.382 1.00 78.56 175 TYR A CA 1
ATOM 1409 C C . TYR A 1 175 ? -24.384 12.420 -11.388 1.00 78.56 175 TYR A C 1
ATOM 1411 O O . TYR A 1 175 ? -23.924 11.311 -11.140 1.00 78.56 175 TYR A O 1
ATOM 1419 N N . MET A 1 176 ? -25.544 12.835 -10.873 1.00 80.38 176 MET A N 1
ATOM 1420 C CA . MET A 1 176 ? -26.273 12.070 -9.852 1.00 80.38 176 MET A CA 1
ATOM 1421 C C . MET A 1 176 ? -26.764 10.696 -10.337 1.00 80.38 176 MET A C 1
ATOM 1423 O O . MET A 1 176 ? -26.993 9.810 -9.528 1.00 80.38 176 MET A O 1
ATOM 1427 N N . ASN A 1 177 ? -26.928 10.488 -11.644 1.00 80.62 177 ASN A N 1
ATOM 1428 C CA . ASN A 1 177 ? -27.336 9.188 -12.184 1.00 80.62 177 ASN A CA 1
ATOM 1429 C C . ASN A 1 177 ? -26.171 8.201 -12.377 1.00 80.62 177 ASN A C 1
ATOM 1431 O O . ASN A 1 177 ? -26.408 7.055 -12.768 1.00 80.62 177 ASN A O 1
ATOM 1435 N N . ARG A 1 178 ? -24.919 8.617 -12.148 1.00 80.50 178 ARG A N 1
ATOM 1436 C CA . ARG A 1 178 ? -23.761 7.721 -12.251 1.00 80.50 178 ARG A CA 1
ATOM 1437 C C . ARG A 1 178 ? -23.703 6.810 -11.024 1.00 80.50 178 ARG A C 1
ATOM 1439 O O . ARG A 1 178 ? -24.023 7.252 -9.937 1.00 80.50 178 ARG A O 1
ATOM 1446 N N . PRO A 1 179 ? -23.254 5.551 -11.140 1.00 73.69 179 PRO A N 1
ATOM 1447 C CA . PRO A 1 179 ? -23.145 4.661 -9.982 1.00 73.69 179 PRO A CA 1
ATOM 1448 C C . PRO A 1 179 ? -22.051 5.091 -8.988 1.00 73.69 179 PRO A C 1
ATOM 1450 O O . PRO A 1 179 ? -22.179 4.820 -7.798 1.00 73.69 179 PRO A O 1
ATOM 1453 N N . LYS A 1 180 ? -20.992 5.765 -9.459 1.00 75.19 180 LYS A N 1
ATOM 1454 C CA . LYS A 1 180 ? -19.928 6.385 -8.652 1.00 75.19 180 LYS A CA 1
ATOM 1455 C C . LYS A 1 180 ? -19.417 7.651 -9.336 1.00 75.19 180 LYS A C 1
ATOM 1457 O O . LYS A 1 180 ? -19.460 7.738 -10.561 1.00 75.19 180 LYS A O 1
ATOM 1462 N N . LEU A 1 181 ? -18.917 8.594 -8.540 1.00 64.38 181 LEU A N 1
ATOM 1463 C CA . LEU A 1 181 ? -18.307 9.842 -9.004 1.00 64.38 181 LEU A CA 1
ATOM 1464 C C . LEU A 1 181 ? -16.786 9.777 -8.815 1.00 64.38 181 LEU A C 1
ATOM 1466 O O . LEU A 1 181 ? -16.317 9.403 -7.737 1.00 64.38 181 LEU A O 1
ATOM 1470 N N . SER A 1 182 ? -16.025 10.132 -9.850 1.00 65.88 182 SER A N 1
ATOM 1471 C CA . SER A 1 182 ? -14.569 10.306 -9.767 1.00 65.88 182 SER A CA 1
ATOM 1472 C C . SER A 1 182 ? -14.191 11.585 -8.999 1.00 65.88 182 SER A C 1
ATOM 1474 O O . SER A 1 182 ? -15.043 12.426 -8.715 1.00 65.88 182 SER A O 1
ATOM 1476 N N . ALA A 1 183 ? -12.910 11.769 -8.661 1.00 51.06 183 ALA A N 1
ATOM 1477 C CA . ALA A 1 183 ? -12.440 13.011 -8.032 1.00 51.06 183 ALA A CA 1
ATOM 1478 C C . ALA A 1 183 ? -12.674 14.250 -8.923 1.00 51.06 183 ALA A C 1
ATOM 1480 O O . ALA A 1 183 ? -13.018 15.315 -8.412 1.00 51.06 183 ALA A O 1
ATOM 1481 N N . LEU A 1 184 ? -12.553 14.093 -10.247 1.00 51.28 184 LEU A N 1
ATOM 1482 C CA . LEU A 1 184 ? -12.832 15.154 -11.220 1.00 51.28 184 LEU A CA 1
ATOM 1483 C C . LEU A 1 184 ? -14.335 15.416 -11.358 1.00 51.28 184 LEU A C 1
ATOM 1485 O O . LEU A 1 184 ? -14.755 16.571 -11.359 1.00 51.28 184 LEU A O 1
ATOM 1489 N N . ASP A 1 185 ? -15.165 14.366 -11.332 1.00 61.44 185 ASP A N 1
ATOM 1490 C CA . ASP A 1 185 ? -16.625 14.526 -11.287 1.00 61.44 185 ASP A CA 1
ATOM 1491 C C . ASP A 1 185 ? -17.058 15.317 -10.048 1.00 61.44 185 ASP A C 1
ATOM 1493 O O . ASP A 1 185 ? -17.942 16.167 -10.126 1.00 61.44 185 ASP A O 1
ATOM 1497 N N . TRP A 1 186 ? -16.416 15.065 -8.903 1.00 62.41 186 TRP A N 1
ATOM 1498 C CA . TRP A 1 186 ? -16.637 15.826 -7.674 1.00 62.41 186 TRP A CA 1
ATOM 1499 C C . TRP A 1 186 ? -16.210 17.282 -7.794 1.00 62.41 186 TRP A C 1
ATOM 1501 O O . TRP A 1 186 ? -16.921 18.164 -7.310 1.00 62.41 186 TRP A O 1
ATOM 1511 N N . TYR A 1 187 ? -15.080 17.546 -8.448 1.00 52.47 187 TYR A N 1
ATOM 1512 C CA . TYR A 1 187 ? -14.608 18.903 -8.694 1.00 52.47 187 TYR A CA 1
ATOM 1513 C C . TYR A 1 187 ? -15.590 19.689 -9.576 1.00 52.47 187 TYR A C 1
ATOM 1515 O O . TYR A 1 187 ? -16.015 20.782 -9.198 1.00 52.47 187 TYR A O 1
ATOM 1523 N N . ALA A 1 188 ? -16.028 19.103 -10.694 1.00 54.91 188 ALA A N 1
ATOM 1524 C CA . ALA A 1 188 ? -16.985 19.717 -11.612 1.00 54.91 188 ALA A CA 1
ATOM 1525 C C . ALA A 1 188 ? -18.369 19.905 -10.970 1.00 54.91 188 ALA A C 1
ATOM 1527 O O . ALA A 1 188 ? -18.957 20.987 -11.039 1.00 54.91 188 ALA A O 1
ATOM 1528 N N . LEU A 1 189 ? -18.871 18.881 -10.270 1.00 64.31 189 LEU A N 1
ATOM 1529 C CA . LEU A 1 189 ? -20.117 18.965 -9.510 1.00 64.31 189 LEU A CA 1
ATOM 1530 C C . LEU A 1 189 ? -20.046 20.076 -8.457 1.00 64.31 189 LEU A C 1
ATOM 1532 O O . LEU A 1 189 ? -21.023 20.799 -8.266 1.00 64.31 189 LEU A O 1
ATOM 1536 N N . LYS A 1 190 ? -18.894 20.247 -7.797 1.00 61.81 190 LYS A N 1
ATOM 1537 C CA . LYS A 1 190 ? -18.724 21.285 -6.784 1.00 61.81 190 LYS A CA 1
ATOM 1538 C C . LYS A 1 190 ? -18.883 22.684 -7.353 1.00 61.81 190 LYS A C 1
ATOM 1540 O O . LYS A 1 190 ? -19.599 23.484 -6.752 1.00 61.81 190 LYS A O 1
ATOM 1545 N N . GLN A 1 191 ? -18.266 22.959 -8.498 1.00 56.56 191 GLN A N 1
ATOM 1546 C CA . GLN A 1 191 ? -18.400 24.253 -9.169 1.00 56.56 191 GLN A CA 1
ATOM 1547 C C . GLN A 1 191 ? -19.853 24.520 -9.568 1.00 56.56 191 GLN A C 1
ATOM 1549 O O . GLN A 1 191 ? -20.406 25.556 -9.211 1.00 56.56 191 GLN A O 1
ATOM 1554 N N . LEU A 1 192 ? -20.522 23.532 -10.173 1.00 66.81 192 LEU A N 1
ATOM 1555 C CA . LEU A 1 192 ? -21.925 23.656 -10.581 1.00 66.81 192 LEU A CA 1
ATOM 1556 C C . LEU A 1 192 ? -22.867 23.971 -9.413 1.00 66.81 192 LEU A C 1
ATOM 1558 O O . LEU A 1 192 ? -23.786 24.779 -9.551 1.00 66.81 192 LEU A O 1
ATOM 1562 N N . LEU A 1 193 ? -22.666 23.335 -8.256 1.00 66.44 193 LEU A N 1
ATOM 1563 C CA . LEU A 1 193 ? -23.496 23.578 -7.076 1.00 66.44 193 LEU A CA 1
ATOM 1564 C C . LEU A 1 193 ? -23.237 24.962 -6.469 1.00 66.44 193 LEU A C 1
ATOM 1566 O O . LEU A 1 193 ? -24.196 25.637 -6.088 1.00 66.44 193 LEU A O 1
ATOM 1570 N N . VAL A 1 194 ? -21.973 25.401 -6.426 1.00 60.34 194 VAL A N 1
ATOM 1571 C CA . VAL A 1 194 ? -21.580 26.747 -5.971 1.00 60.34 194 VAL A CA 1
ATOM 1572 C C . VAL A 1 194 ? -22.210 27.813 -6.861 1.00 60.34 194 VAL A C 1
ATOM 1574 O O . VAL A 1 194 ? -22.906 28.696 -6.360 1.00 60.34 194 VAL A O 1
ATOM 1577 N N . GLU A 1 195 ? -22.044 27.691 -8.175 1.00 61.38 195 GLU A N 1
ATOM 1578 C CA . GLU A 1 195 ? -22.602 28.620 -9.156 1.00 61.38 195 GLU A CA 1
ATOM 1579 C C . GLU A 1 195 ? -24.132 28.667 -9.081 1.00 61.38 195 GLU A C 1
ATOM 1581 O O . GLU A 1 195 ? -24.726 29.747 -9.071 1.00 61.38 195 GLU A O 1
ATOM 1586 N N . ALA A 1 196 ? -24.793 27.511 -8.963 1.00 63.50 196 ALA A N 1
ATOM 1587 C CA . ALA A 1 196 ? -26.248 27.439 -8.864 1.00 63.50 196 ALA A CA 1
ATOM 1588 C C . ALA A 1 196 ? -26.785 28.092 -7.581 1.00 63.50 196 ALA A C 1
ATOM 1590 O O . ALA A 1 196 ? -27.813 28.781 -7.618 1.00 63.50 196 ALA A O 1
ATOM 1591 N N . HIS A 1 197 ? -26.103 27.890 -6.452 1.00 67.81 197 HIS A N 1
ATOM 1592 C CA . HIS A 1 197 ? -26.457 28.528 -5.191 1.00 67.81 197 HIS A CA 1
ATOM 1593 C C . HIS A 1 197 ? -26.228 30.040 -5.250 1.00 67.81 197 HIS A C 1
ATOM 1595 O O . HIS A 1 197 ? -27.143 30.789 -4.922 1.00 67.81 197 HIS A O 1
ATOM 1601 N N . GLN A 1 198 ? -25.069 30.495 -5.734 1.00 61.03 198 GLN A N 1
ATOM 1602 C CA . GLN A 1 198 ? -24.752 31.920 -5.873 1.00 61.03 198 GLN A CA 1
ATOM 1603 C C . GLN A 1 198 ? -25.709 32.635 -6.837 1.00 61.03 198 GLN A C 1
ATOM 1605 O O . GLN A 1 198 ? -26.149 33.751 -6.560 1.00 61.03 198 GLN A O 1
ATOM 1610 N N . ALA A 1 199 ? -26.086 31.985 -7.941 1.00 63.12 199 ALA A N 1
ATOM 1611 C CA . ALA A 1 199 ? -26.995 32.553 -8.929 1.00 63.12 199 ALA A CA 1
ATOM 1612 C C . ALA A 1 199 ? -28.428 32.706 -8.396 1.00 63.12 199 ALA A C 1
ATOM 1614 O O . ALA A 1 199 ? -29.101 33.698 -8.694 1.00 63.12 199 ALA A O 1
ATOM 1615 N N . ASN A 1 200 ? -28.940 31.723 -7.644 1.00 69.69 200 ASN A N 1
ATOM 1616 C CA . ASN A 1 200 ? -30.276 31.805 -7.055 1.00 69.69 200 ASN A CA 1
ATOM 1617 C C . ASN A 1 200 ? -30.435 30.893 -5.818 1.00 69.69 200 ASN A C 1
ATOM 1619 O O . ASN A 1 200 ? -30.957 29.774 -5.939 1.00 69.69 200 ASN A O 1
ATOM 1623 N N . PRO A 1 201 ? -30.108 31.393 -4.610 1.00 67.56 201 PRO A N 1
ATOM 1624 C CA . PRO A 1 201 ? -30.161 30.601 -3.379 1.00 67.56 201 PRO A CA 1
ATOM 1625 C C . PRO A 1 201 ? -31.558 30.038 -3.081 1.00 67.56 201 PRO A C 1
ATOM 1627 O O . PRO A 1 201 ? -31.707 28.912 -2.604 1.00 67.56 201 PRO A O 1
ATOM 1630 N N . ALA A 1 202 ? -32.615 30.794 -3.408 1.00 71.38 202 ALA A N 1
ATOM 1631 C CA . ALA A 1 202 ? -33.998 30.379 -3.178 1.00 71.38 202 ALA A CA 1
ATOM 1632 C C . ALA A 1 202 ? -34.416 29.217 -4.095 1.00 71.38 202 ALA A C 1
ATOM 1634 O O . ALA A 1 202 ? -35.071 28.274 -3.646 1.00 71.38 202 ALA A O 1
ATOM 1635 N N . ARG A 1 203 ? -34.015 29.252 -5.374 1.00 74.12 203 ARG A N 1
ATOM 1636 C CA . ARG A 1 203 ? -34.254 28.152 -6.320 1.00 74.12 203 ARG A CA 1
ATOM 1637 C C . ARG A 1 203 ? -33.426 26.924 -5.956 1.00 74.12 203 ARG A C 1
ATOM 1639 O O . ARG A 1 203 ? -33.958 25.816 -6.008 1.00 74.12 203 ARG A O 1
ATOM 1646 N N . TYR A 1 204 ? -32.169 27.116 -5.559 1.00 71.62 204 TYR A N 1
ATOM 1647 C CA . TYR A 1 204 ? -31.311 26.034 -5.085 1.00 71.62 204 TYR A CA 1
ATOM 1648 C C . TYR A 1 204 ? -31.955 25.311 -3.893 1.00 71.62 204 TYR A C 1
ATOM 1650 O O . TYR A 1 204 ? -32.184 24.101 -3.942 1.00 71.62 204 TYR A O 1
ATOM 1658 N N . ALA A 1 205 ? -32.378 26.062 -2.871 1.00 70.38 205 ALA A N 1
ATOM 1659 C CA . ALA A 1 205 ? -33.034 25.512 -1.687 1.00 70.38 205 ALA A CA 1
ATOM 1660 C C . ALA A 1 205 ? -34.370 24.807 -1.993 1.00 70.38 205 ALA A C 1
ATOM 1662 O O . ALA A 1 205 ? -34.684 23.804 -1.354 1.00 70.38 205 ALA A O 1
ATOM 1663 N N . ALA A 1 206 ? -35.157 25.309 -2.951 1.00 74.12 206 ALA A N 1
ATOM 1664 C CA . ALA A 1 206 ? -36.486 24.776 -3.256 1.00 74.12 206 ALA A CA 1
ATOM 1665 C C . ALA A 1 206 ? -36.496 23.610 -4.262 1.00 74.12 206 ALA A C 1
ATOM 1667 O O . ALA A 1 206 ? -37.404 22.783 -4.210 1.00 74.12 206 ALA A O 1
ATOM 1668 N N . GLN A 1 207 ? -35.541 23.552 -5.198 1.00 76.19 207 GLN A N 1
ATOM 1669 C CA . GLN A 1 207 ? -35.551 22.590 -6.313 1.00 76.19 207 GLN A CA 1
ATOM 1670 C C . GLN A 1 207 ? -34.336 21.663 -6.324 1.00 76.19 207 GLN A C 1
ATOM 1672 O O . GLN A 1 207 ? -34.486 20.468 -6.563 1.00 76.19 207 GLN A O 1
ATOM 1677 N N . TRP A 1 208 ? -33.141 22.195 -6.068 1.00 78.31 208 TRP A N 1
ATOM 1678 C CA . TRP A 1 208 ? -31.901 21.429 -6.192 1.00 78.31 208 TRP A CA 1
ATOM 1679 C C . TRP A 1 208 ? -31.654 20.601 -4.943 1.00 78.31 208 TRP A C 1
ATOM 1681 O O . TRP A 1 208 ? -31.406 19.403 -5.032 1.00 78.31 208 TRP A O 1
ATOM 1691 N N . ARG A 1 209 ? -31.834 21.209 -3.771 1.00 73.38 209 ARG A N 1
ATOM 1692 C CA . ARG A 1 209 ? -31.633 20.545 -2.486 1.00 73.38 209 ARG A CA 1
ATOM 1693 C C . ARG A 1 209 ? -32.491 19.276 -2.324 1.00 73.38 209 ARG A C 1
ATOM 1695 O O . ARG A 1 209 ? -31.895 18.225 -2.114 1.00 73.38 209 ARG A O 1
ATOM 1702 N N . PRO A 1 210 ? -33.826 19.288 -2.548 1.00 76.69 210 PRO A N 1
ATOM 1703 C CA . PRO A 1 210 ? -34.637 18.069 -2.446 1.00 76.69 210 PRO A CA 1
ATOM 1704 C C . PRO A 1 210 ? -34.297 16.998 -3.493 1.00 76.69 210 PRO A C 1
ATOM 1706 O O . PRO A 1 210 ? -34.604 15.828 -3.290 1.00 76.69 210 PRO A O 1
ATOM 1709 N N . TYR A 1 211 ? -33.699 17.387 -4.625 1.00 79.25 211 TYR A N 1
ATOM 1710 C CA . TYR A 1 211 ? -33.227 16.443 -5.635 1.00 79.25 211 TYR A CA 1
ATOM 1711 C C . TYR A 1 211 ? -31.938 15.751 -5.177 1.00 79.25 211 TYR A C 1
ATOM 1713 O O . TYR A 1 211 ? -31.870 14.525 -5.191 1.00 79.25 211 TYR A O 1
ATOM 1721 N N . LEU A 1 212 ? -30.956 16.521 -4.696 1.00 74.62 212 LEU A N 1
ATOM 1722 C CA . LEU A 1 212 ? -29.697 16.002 -4.148 1.00 74.62 212 LEU A CA 1
ATOM 1723 C C . LEU A 1 212 ? -29.922 15.124 -2.904 1.00 74.62 212 LEU A C 1
ATOM 1725 O O . LEU A 1 212 ? -29.203 14.147 -2.710 1.00 74.62 212 LEU A O 1
ATOM 1729 N N . ASP A 1 213 ? -30.969 15.401 -2.113 1.00 71.75 213 ASP A N 1
ATOM 1730 C CA . ASP A 1 213 ? -31.452 14.538 -1.019 1.00 71.75 213 ASP A CA 1
ATOM 1731 C C . ASP A 1 213 ? -31.702 13.080 -1.462 1.00 71.75 213 ASP A C 1
ATOM 1733 O O . ASP A 1 213 ? -31.556 12.166 -0.650 1.00 71.75 213 ASP A O 1
ATOM 1737 N N . GLY A 1 214 ? -32.056 12.840 -2.730 1.00 75.31 214 GLY A N 1
ATOM 1738 C CA . GLY A 1 214 ? -32.256 11.497 -3.285 1.00 75.31 214 GLY A CA 1
ATOM 1739 C C . GLY A 1 214 ? -30.962 10.716 -3.548 1.00 75.31 214 GLY A C 1
ATOM 1740 O O . GLY A 1 214 ? -31.012 9.502 -3.733 1.00 75.31 214 GLY A O 1
ATOM 1741 N N . PHE A 1 215 ? -29.806 11.387 -3.524 1.00 76.56 215 PHE A N 1
ATOM 1742 C CA . PHE A 1 215 ? -28.503 10.843 -3.927 1.00 76.56 215 PHE A CA 1
ATOM 1743 C C . PHE A 1 215 ? -27.447 10.939 -2.816 1.00 76.56 215 PHE A C 1
ATOM 1745 O O . PHE A 1 215 ? -26.250 11.021 -3.084 1.00 76.56 215 PHE A O 1
ATOM 1752 N N . ARG A 1 216 ? -27.879 10.898 -1.547 1.00 67.75 216 ARG A N 1
ATOM 1753 C CA . ARG A 1 216 ? -27.002 11.010 -0.361 1.00 67.75 216 ARG A CA 1
ATOM 1754 C C . ARG A 1 216 ? -25.779 10.095 -0.390 1.00 67.75 216 ARG A C 1
ATOM 1756 O O . ARG A 1 216 ? -24.710 10.532 0.010 1.00 67.75 216 ARG A O 1
ATOM 1763 N N . HIS A 1 217 ? -25.928 8.882 -0.918 1.00 67.56 217 HIS A N 1
ATOM 1764 C CA . HIS A 1 217 ? -24.861 7.886 -1.017 1.00 67.56 217 HIS A CA 1
ATOM 1765 C C . HIS A 1 217 ? -23.609 8.392 -1.752 1.00 67.56 217 HIS A C 1
ATOM 1767 O O . HIS A 1 217 ? -22.505 8.015 -1.373 1.00 67.56 217 HIS A O 1
ATOM 1773 N N . HIS A 1 218 ? -23.750 9.273 -2.752 1.00 68.00 218 HIS A N 1
ATOM 1774 C CA . HIS A 1 218 ? -22.593 9.888 -3.405 1.00 68.00 218 HIS A CA 1
ATOM 1775 C C . HIS A 1 218 ? -21.808 10.766 -2.429 1.00 68.00 218 HIS A C 1
ATOM 1777 O O . HIS A 1 218 ? -20.597 10.607 -2.294 1.00 68.00 218 HIS A O 1
ATOM 1783 N N . PHE A 1 219 ? -22.498 11.663 -1.725 1.00 65.19 219 PHE A N 1
ATOM 1784 C CA . PHE A 1 219 ? -21.884 12.585 -0.769 1.00 65.19 219 PHE A CA 1
ATOM 1785 C C . PHE A 1 219 ? -21.303 11.835 0.437 1.00 65.19 219 PHE A C 1
ATOM 1787 O O . PHE A 1 219 ? -20.180 12.104 0.847 1.00 65.19 219 PHE A O 1
ATOM 1794 N N . GLU A 1 220 ? -22.026 10.854 0.972 1.00 58.38 220 GLU A N 1
ATOM 1795 C CA . GLU A 1 220 ? -21.561 10.036 2.094 1.00 58.38 220 GLU A CA 1
ATOM 1796 C C . GLU A 1 220 ? -20.278 9.262 1.733 1.00 58.38 220 GLU A C 1
ATOM 1798 O O . GLU A 1 220 ? -19.301 9.372 2.462 1.00 58.38 220 GLU A O 1
ATOM 1803 N N . GLU A 1 221 ? -20.197 8.590 0.574 1.00 57.75 221 GLU A N 1
ATOM 1804 C CA . GLU A 1 221 ? -18.991 7.831 0.178 1.00 57.75 221 GLU A CA 1
ATOM 1805 C C . GLU A 1 221 ? -17.749 8.720 -0.033 1.00 57.75 221 GLU A C 1
ATOM 1807 O O . GLU A 1 221 ? -16.630 8.302 0.280 1.00 57.75 221 GLU A O 1
ATOM 1812 N N . HIS A 1 222 ? -17.922 9.936 -0.561 1.00 57.28 222 HIS A N 1
ATOM 1813 C CA . HIS A 1 222 ? -16.809 10.854 -0.827 1.00 57.28 222 HIS A CA 1
ATOM 1814 C C . HIS A 1 222 ? -16.262 11.510 0.447 1.00 57.28 222 HIS A C 1
ATOM 1816 O O . HIS A 1 222 ? -15.046 11.616 0.608 1.00 57.28 222 HIS A O 1
ATOM 1822 N N . PHE A 1 223 ? -17.149 11.914 1.361 1.00 53.25 223 PHE A N 1
ATOM 1823 C CA . PHE A 1 223 ? -16.775 12.640 2.576 1.00 53.25 223 PHE A CA 1
ATOM 1824 C C . PHE A 1 223 ? -16.567 11.735 3.807 1.00 53.25 223 PHE A C 1
ATOM 1826 O O . PHE A 1 223 ? -15.888 12.164 4.734 1.00 53.25 223 PHE A O 1
ATOM 1833 N N . ASP A 1 224 ? -17.049 10.480 3.822 1.00 45.41 224 ASP A N 1
ATOM 1834 C CA . ASP A 1 224 ? -16.744 9.512 4.901 1.00 45.41 224 ASP A CA 1
ATOM 1835 C C . ASP A 1 224 ? -15.266 9.077 4.903 1.00 45.41 224 ASP A C 1
ATOM 1837 O O . ASP A 1 224 ? -14.742 8.680 5.940 1.00 45.41 224 ASP A O 1
ATOM 1841 N N . LYS A 1 225 ? -14.576 9.133 3.753 1.00 41.03 225 LYS A N 1
ATOM 1842 C CA . LYS A 1 225 ? -13.145 8.780 3.651 1.00 41.03 225 LYS A CA 1
ATOM 1843 C C . LYS A 1 225 ? -12.208 9.968 3.849 1.00 41.03 225 LYS A C 1
ATOM 1845 O O . LYS A 1 225 ? -11.069 9.775 4.254 1.00 41.03 225 LYS A O 1
ATOM 1850 N N . ASN A 1 226 ? -12.696 11.170 3.561 1.00 40.78 226 ASN A N 1
ATOM 1851 C CA . ASN A 1 226 ? -11.966 12.425 3.644 1.00 40.78 226 ASN A CA 1
ATOM 1852 C C . ASN A 1 226 ? -12.902 13.444 4.292 1.00 40.78 226 ASN A C 1
ATOM 1854 O O . ASN A 1 226 ? -13.660 14.125 3.596 1.00 40.78 226 ASN A O 1
ATOM 1858 N N . PHE A 1 227 ? -12.892 13.542 5.620 1.00 45.38 227 PHE A N 1
ATOM 1859 C CA . PHE A 1 227 ? -13.560 14.668 6.255 1.00 45.38 227 PHE A CA 1
ATOM 1860 C C . PHE A 1 227 ? -12.987 15.967 5.673 1.00 45.38 227 PHE A C 1
ATOM 1862 O O . PHE A 1 227 ? -11.771 16.096 5.523 1.00 45.38 227 PHE A O 1
ATOM 1869 N N . LEU A 1 228 ? -13.847 16.931 5.340 1.00 46.09 228 LEU A N 1
ATOM 1870 C CA . LEU A 1 228 ? -13.383 18.273 4.996 1.00 46.09 228 LEU A CA 1
ATOM 1871 C C . LEU A 1 228 ? -12.674 18.849 6.226 1.00 46.09 228 LEU A C 1
ATOM 1873 O O . LEU A 1 228 ? -13.314 19.078 7.255 1.00 46.09 228 LEU A O 1
ATOM 1877 N N . ASP A 1 229 ? -11.362 19.030 6.107 1.00 41.66 229 ASP A N 1
ATOM 1878 C CA . ASP A 1 229 ? -10.523 19.651 7.124 1.00 41.66 229 ASP A CA 1
ATOM 1879 C C . ASP A 1 229 ? -10.800 21.158 7.104 1.00 41.66 229 ASP A C 1
ATOM 1881 O O . ASP A 1 229 ? -10.312 21.892 6.242 1.00 41.66 229 ASP A O 1
ATOM 1885 N N . ILE A 1 230 ? -11.716 21.606 7.965 1.00 46.12 230 ILE A N 1
ATOM 1886 C CA . ILE A 1 230 ? -12.148 23.002 8.009 1.00 46.12 230 ILE A CA 1
ATOM 1887 C C . ILE A 1 230 ? -11.605 23.623 9.284 1.00 46.12 230 ILE A C 1
ATOM 1889 O O . ILE A 1 230 ? -12.071 23.356 10.390 1.00 46.12 230 ILE A O 1
ATOM 1893 N N . THR A 1 231 ? -10.642 24.522 9.111 1.00 38.69 231 THR A N 1
ATOM 1894 C CA . THR A 1 231 ? -9.984 25.238 10.207 1.00 38.69 231 THR A CA 1
ATOM 1895 C C . THR A 1 231 ? -10.882 26.327 10.827 1.00 38.69 231 THR A C 1
ATOM 1897 O O . THR A 1 231 ? -10.565 26.832 11.905 1.00 38.69 231 THR A O 1
ATOM 1900 N N . TYR A 1 232 ? -12.015 26.691 10.193 1.00 41.06 232 TYR A N 1
ATOM 1901 C CA . TYR A 1 232 ? -12.947 27.734 10.658 1.00 41.06 232 TYR A CA 1
ATOM 1902 C C . TYR A 1 232 ? -14.447 27.373 10.484 1.00 41.06 232 TYR A C 1
ATOM 1904 O O . TYR A 1 232 ? -14.977 27.279 9.381 1.00 41.06 232 TYR A O 1
ATOM 1912 N N . LEU A 1 233 ? -15.184 27.239 11.598 1.00 43.62 233 LEU A N 1
ATOM 1913 C CA . LEU A 1 233 ? -16.624 26.888 11.638 1.00 43.62 233 LEU A CA 1
ATOM 1914 C C . LEU A 1 233 ? -17.606 27.813 10.872 1.00 43.62 233 LEU A C 1
ATOM 1916 O O . LEU A 1 233 ? -18.665 27.328 10.476 1.00 43.62 233 LEU A O 1
ATOM 1920 N N . PRO A 1 234 ? -17.341 29.117 10.659 1.00 43.16 234 PRO A N 1
ATOM 1921 C CA . PRO A 1 234 ? -18.183 29.974 9.819 1.00 43.16 234 PRO A CA 1
ATOM 1922 C C . PRO A 1 234 ? -18.266 29.547 8.343 1.00 43.16 234 PRO A C 1
ATOM 1924 O O . PRO A 1 234 ? -19.351 29.635 7.768 1.00 43.16 234 PRO A O 1
ATOM 1927 N N . ASP A 1 235 ? -17.185 29.007 7.769 1.00 46.31 235 ASP A N 1
ATOM 1928 C CA . ASP A 1 235 ? -17.121 28.563 6.361 1.00 46.31 235 ASP A CA 1
ATOM 1929 C C . ASP A 1 235 ? -17.949 27.287 6.124 1.00 46.31 235 ASP A C 1
ATOM 1931 O O . ASP A 1 235 ? -18.434 27.004 5.027 1.00 46.31 235 ASP A O 1
ATOM 1935 N N . VAL A 1 236 ? -18.204 26.546 7.206 1.00 52.16 236 VAL A N 1
ATOM 1936 C CA . VAL A 1 236 ? -19.064 25.360 7.231 1.00 52.16 236 VAL A CA 1
ATOM 1937 C C . VAL A 1 236 ? -20.507 25.724 6.867 1.00 52.16 236 VAL A C 1
ATOM 1939 O O . VAL A 1 236 ? -21.192 24.934 6.227 1.00 52.16 236 VAL A O 1
ATOM 1942 N N . LYS A 1 237 ? -20.992 26.923 7.223 1.00 55.03 237 LYS A N 1
ATOM 1943 C CA . LYS A 1 237 ? -22.377 27.322 6.929 1.00 55.03 237 LYS A CA 1
ATOM 1944 C C . LYS A 1 237 ? -22.626 27.435 5.421 1.00 55.03 237 LYS A C 1
ATOM 1946 O O . LYS A 1 237 ? -23.623 26.909 4.939 1.00 55.03 237 LYS A O 1
ATOM 1951 N N . GLU A 1 238 ? -21.716 28.077 4.694 1.00 57.81 238 GLU A N 1
ATOM 1952 C CA . GLU A 1 238 ? -21.801 28.239 3.237 1.00 57.81 238 GLU A CA 1
ATOM 1953 C C . GLU A 1 238 ? -21.645 26.884 2.527 1.00 57.81 238 GLU A C 1
ATOM 1955 O O . GLU A 1 238 ? -22.432 26.532 1.648 1.00 57.81 238 GLU A O 1
ATOM 1960 N N . LEU A 1 239 ? -20.720 26.045 3.008 1.00 57.78 239 LEU A N 1
ATOM 1961 C CA . LEU A 1 239 ? -20.553 24.673 2.525 1.00 57.78 239 LEU A CA 1
ATOM 1962 C C . LEU A 1 239 ? -21.779 23.788 2.770 1.00 57.78 239 LEU A C 1
ATOM 1964 O O . LEU A 1 239 ? -22.078 22.930 1.952 1.00 57.78 239 LEU A O 1
ATOM 1968 N N . LEU A 1 240 ? -22.532 23.973 3.847 1.00 56.19 240 LEU A N 1
ATOM 1969 C CA . LEU A 1 240 ? -23.716 23.153 4.129 1.00 56.19 240 LEU A CA 1
ATOM 1970 C C . LEU A 1 240 ? -24.997 23.666 3.491 1.00 56.19 240 LEU A C 1
ATOM 1972 O O . LEU A 1 240 ? -25.938 22.891 3.294 1.00 56.19 240 LEU A O 1
ATOM 1976 N N . GLU A 1 241 ? -25.048 24.956 3.163 1.00 63.88 241 GLU A N 1
ATOM 1977 C CA . GLU A 1 241 ? -26.060 25.478 2.249 1.00 63.88 241 GLU A CA 1
ATOM 1978 C C . GLU A 1 241 ? -25.929 24.810 0.872 1.00 63.88 241 GLU A C 1
ATOM 1980 O O . GLU A 1 241 ? -26.949 24.546 0.231 1.00 63.88 241 GLU A O 1
ATOM 1985 N N . LEU A 1 242 ? -24.705 24.428 0.485 1.00 59.16 242 LEU A N 1
ATOM 1986 C CA . LEU A 1 242 ? -24.405 23.630 -0.703 1.00 59.16 242 LEU A CA 1
ATOM 1987 C C . LEU A 1 242 ? -24.593 22.117 -0.474 1.00 59.16 242 LEU A C 1
ATOM 1989 O O . LEU A 1 242 ? -25.230 21.457 -1.297 1.00 59.16 242 LEU A O 1
ATOM 1993 N N . TYR A 1 243 ? -24.113 21.577 0.652 1.00 64.75 243 TYR A N 1
ATOM 1994 C CA . TYR A 1 243 ? -24.014 20.138 0.937 1.00 64.75 243 TYR A CA 1
ATOM 1995 C C . TYR A 1 243 ? -24.601 19.744 2.306 1.00 64.75 243 TYR A C 1
ATOM 1997 O O . TYR A 1 243 ? -23.868 19.429 3.243 1.00 64.75 243 TYR A O 1
ATOM 2005 N N . PRO A 1 244 ? -25.929 19.679 2.466 1.00 56.16 244 PRO A N 1
ATOM 2006 C CA . PRO A 1 244 ? -26.570 19.529 3.779 1.00 56.16 244 PRO A CA 1
ATOM 2007 C C . PRO A 1 244 ? -26.381 18.161 4.473 1.00 56.16 244 PRO A C 1
ATOM 2009 O O . PRO A 1 244 ? -26.921 17.967 5.563 1.00 56.16 244 PRO A O 1
ATOM 2012 N N . PHE A 1 245 ? -25.660 17.213 3.863 1.00 60.31 245 PHE A N 1
ATOM 2013 C CA . PHE A 1 245 ? -25.396 15.869 4.411 1.00 60.31 245 PHE A CA 1
ATOM 2014 C C . PHE A 1 245 ? -23.927 15.631 4.757 1.00 60.31 245 PHE A C 1
ATOM 2016 O O . PHE A 1 245 ? -23.594 14.558 5.254 1.00 60.31 245 PHE A O 1
ATOM 2023 N N . VAL A 1 246 ? -23.058 16.606 4.489 1.00 63.19 246 VAL A N 1
ATOM 2024 C CA . VAL A 1 246 ? -21.627 16.481 4.752 1.00 63.19 246 VAL A CA 1
ATOM 2025 C C . VAL A 1 246 ? -21.382 16.717 6.226 1.00 63.19 246 VAL A C 1
ATOM 2027 O O . VAL A 1 246 ? -21.749 17.757 6.774 1.00 63.19 246 VAL A O 1
ATOM 2030 N N . LEU A 1 247 ? -20.776 15.726 6.869 1.00 63.59 247 LEU A N 1
ATOM 2031 C CA . LEU A 1 247 ? -20.229 15.900 8.196 1.00 63.59 247 LEU A CA 1
ATOM 2032 C C . LEU A 1 247 ? -18.773 16.338 8.081 1.00 63.59 247 LEU A C 1
ATOM 2034 O O . LEU A 1 247 ? -18.027 15.831 7.247 1.00 63.59 247 LEU A O 1
ATOM 2038 N N . VAL A 1 248 ? -18.376 17.288 8.917 1.00 68.38 248 VAL A N 1
ATOM 2039 C CA . VAL A 1 248 ? -17.027 17.861 8.895 1.00 68.38 248 VAL A CA 1
ATOM 2040 C C . VAL A 1 248 ? -16.184 17.287 10.027 1.00 68.38 248 VAL A C 1
ATOM 2042 O O . VAL A 1 248 ? -16.720 16.905 11.078 1.00 68.38 248 VAL A O 1
ATOM 2045 N N . ARG A 1 249 ? -14.866 17.241 9.816 1.00 71.44 249 ARG A N 1
ATOM 2046 C CA . ARG A 1 249 ? -13.901 17.054 10.899 1.00 71.44 249 ARG A CA 1
ATOM 2047 C C . ARG A 1 249 ? -13.647 18.416 11.507 1.00 71.44 249 ARG A C 1
ATOM 2049 O O . ARG A 1 249 ? -13.354 19.375 10.802 1.00 71.44 249 ARG A O 1
ATOM 2056 N N . SER A 1 250 ? -13.795 18.493 12.819 1.00 71.56 250 SER A N 1
ATOM 2057 C CA . SER A 1 250 ? -13.477 19.690 13.578 1.00 71.56 250 SER A CA 1
ATOM 2058 C C . SER A 1 250 ? -12.348 19.364 14.535 1.00 71.56 250 SER A C 1
ATOM 2060 O O . SER A 1 250 ? -12.512 18.544 15.440 1.00 71.56 250 SER A O 1
ATOM 2062 N N . GLU A 1 251 ? -11.221 20.036 14.345 1.00 74.75 251 GLU A N 1
ATOM 2063 C CA . GLU A 1 251 ? -10.046 19.911 15.197 1.00 74.75 251 GLU A CA 1
ATOM 2064 C C . GLU A 1 251 ? -9.930 21.131 16.113 1.00 74.75 251 GLU A C 1
ATOM 2066 O O . GLU A 1 251 ? -10.027 22.278 15.674 1.00 74.75 251 GLU A O 1
ATOM 2071 N N . PHE A 1 252 ? -9.760 20.892 17.411 1.00 71.44 252 PHE A N 1
ATOM 2072 C CA . PHE A 1 252 ? -9.584 21.955 18.391 1.00 71.44 252 PHE A CA 1
ATOM 2073 C C . PHE A 1 252 ? -8.314 21.755 19.196 1.00 71.44 252 PHE A C 1
ATOM 2075 O O . PHE A 1 252 ? -8.218 20.841 20.013 1.00 71.44 252 PHE A O 1
ATOM 2082 N N . THR A 1 253 ? -7.397 22.708 19.075 1.00 68.19 253 THR A N 1
ATOM 2083 C CA . THR A 1 253 ? -6.262 22.845 19.986 1.00 68.19 253 THR A CA 1
ATOM 2084 C C . THR A 1 253 ? -6.657 23.711 21.181 1.00 68.19 253 THR A C 1
ATOM 2086 O O . THR A 1 253 ? -6.772 24.939 21.107 1.00 68.19 253 THR A O 1
ATOM 2089 N N . LEU A 1 254 ? -6.921 23.074 22.320 1.00 67.38 254 LEU A N 1
ATOM 2090 C CA . LEU A 1 254 ? -7.513 23.716 23.487 1.00 67.38 254 LEU A CA 1
ATOM 2091 C C . LEU A 1 254 ? -6.467 24.014 24.568 1.00 67.38 254 LEU A C 1
ATOM 2093 O O . LEU A 1 254 ? -6.135 23.185 25.415 1.00 67.38 254 LEU A O 1
ATOM 2097 N N . SER A 1 255 ? -6.052 25.280 24.637 1.00 63.09 255 SER A N 1
ATOM 2098 C CA . SER A 1 255 ? -5.410 25.842 25.839 1.00 63.09 255 SER A CA 1
ATOM 2099 C C . SER A 1 255 ? -6.432 26.250 26.915 1.00 63.09 255 SER A C 1
ATOM 2101 O O . SER A 1 255 ? -6.090 26.379 28.091 1.00 63.09 255 SER A O 1
ATOM 2103 N N . LYS A 1 256 ? -7.704 26.461 26.530 1.00 66.75 256 LYS A N 1
ATOM 2104 C CA . LYS A 1 256 ? -8.822 26.828 27.420 1.00 66.75 256 LYS A CA 1
ATOM 2105 C C . LYS A 1 256 ? -10.130 26.166 26.972 1.00 66.75 256 LYS A C 1
ATOM 2107 O O . LYS A 1 256 ? -10.605 26.397 25.866 1.00 66.75 256 LYS A O 1
ATOM 2112 N N . THR A 1 257 ? -10.801 25.467 27.886 1.00 73.88 257 THR A N 1
ATOM 2113 C CA . THR A 1 257 ? -12.058 24.721 27.632 1.00 73.88 257 THR A CA 1
ATOM 2114 C C . THR A 1 257 ? -13.276 25.592 27.310 1.00 73.88 257 THR A C 1
ATOM 2116 O O . THR A 1 257 ? -14.297 25.083 26.864 1.00 73.88 257 THR A O 1
ATOM 2119 N N . ARG A 1 258 ? -13.182 26.917 27.490 1.00 80.06 258 ARG A N 1
ATOM 2120 C CA . ARG A 1 258 ? -14.260 27.855 27.140 1.00 80.06 258 ARG A CA 1
ATOM 2121 C C . ARG A 1 258 ? -14.565 27.883 25.641 1.00 80.06 258 ARG A C 1
ATOM 2123 O O . ARG A 1 258 ? -15.717 28.095 25.287 1.00 80.06 258 ARG A O 1
ATOM 2130 N N . ILE A 1 259 ? -13.555 27.672 24.795 1.00 77.69 259 ILE A N 1
ATOM 2131 C CA . ILE A 1 259 ? -13.729 27.645 23.336 1.00 77.69 259 ILE A CA 1
ATOM 2132 C C . ILE A 1 259 ? -14.663 26.492 22.965 1.00 77.69 259 ILE A C 1
ATOM 2134 O O . ILE A 1 259 ? -15.706 26.731 22.372 1.00 77.69 259 ILE A O 1
ATOM 2138 N N . LEU A 1 260 ? -14.370 25.285 23.458 1.00 82.62 260 LEU A N 1
ATOM 2139 C CA . LEU A 1 260 ? -15.216 24.107 23.267 1.00 82.62 260 LEU A CA 1
ATOM 2140 C C . LEU A 1 260 ? -16.674 24.350 23.685 1.00 82.62 260 LEU A C 1
ATOM 2142 O O . LEU A 1 260 ? -17.585 24.017 22.938 1.00 82.62 260 LEU A O 1
ATOM 2146 N N . TYR A 1 261 ? -16.914 24.949 24.858 1.00 87.06 261 TYR A N 1
ATOM 2147 C CA . TYR A 1 261 ? -18.288 25.209 25.308 1.00 87.06 261 TYR A CA 1
ATOM 2148 C C . TYR A 1 261 ? -19.044 26.157 24.377 1.00 87.06 261 TYR A C 1
ATOM 2150 O O . TYR A 1 261 ? -20.203 25.899 24.069 1.00 87.06 261 TYR A O 1
ATOM 2158 N N . ASN A 1 262 ? -18.388 27.221 23.908 1.00 82.50 262 ASN A N 1
ATOM 2159 C CA . ASN A 1 262 ? -19.010 28.156 22.978 1.00 82.50 262 ASN A CA 1
ATOM 2160 C C . ASN A 1 262 ? -19.361 27.472 21.650 1.00 82.50 262 ASN A C 1
ATOM 2162 O O . ASN A 1 262 ? -20.420 27.747 21.098 1.00 82.50 262 ASN A O 1
ATOM 2166 N N . GLU A 1 263 ? -18.496 26.590 21.144 1.00 81.50 263 GLU A N 1
ATOM 2167 C CA . GLU A 1 263 ? -18.754 25.883 19.887 1.00 81.50 263 GLU A CA 1
ATOM 2168 C C . GLU A 1 263 ? -19.874 24.851 20.031 1.00 81.50 263 GLU A C 1
ATOM 2170 O O . GLU A 1 263 ? -20.762 24.809 19.189 1.00 81.50 263 GLU A O 1
ATOM 2175 N N . LEU A 1 264 ? -19.920 24.097 21.134 1.00 85.62 264 LEU A N 1
ATOM 2176 C CA . LEU A 1 264 ? -20.998 23.135 21.402 1.00 85.62 264 LEU A CA 1
ATOM 2177 C C . LEU A 1 264 ? -22.391 23.784 21.455 1.00 85.62 264 LEU A C 1
ATOM 2179 O O . LEU A 1 264 ? -23.386 23.123 21.150 1.00 85.62 264 LEU A O 1
ATOM 2183 N N . GLU A 1 265 ? -22.477 25.056 21.849 1.00 86.12 265 GLU A N 1
ATOM 2184 C CA . GLU A 1 265 ? -23.728 25.823 21.878 1.00 86.12 265 GLU A CA 1
ATOM 2185 C C . GLU A 1 265 ? -24.159 26.320 20.491 1.00 86.12 265 GLU A C 1
ATOM 2187 O O . GLU A 1 265 ? -25.343 26.602 20.283 1.00 86.12 265 GLU A O 1
ATOM 2192 N N . ARG A 1 266 ? -23.242 26.400 19.519 1.00 81.00 266 ARG A N 1
ATOM 2193 C CA . ARG A 1 266 ? -23.584 26.833 18.164 1.00 81.00 266 ARG A CA 1
ATOM 2194 C C . ARG A 1 266 ? -24.359 25.748 17.439 1.00 81.00 266 ARG A C 1
ATOM 2196 O O . ARG A 1 266 ? -23.963 24.585 17.415 1.00 81.00 266 ARG A O 1
ATOM 2203 N N . GLU A 1 267 ? -25.425 26.159 16.756 1.00 75.12 267 GLU A N 1
ATOM 2204 C CA . GLU A 1 267 ? -26.177 25.280 15.854 1.00 75.12 267 GLU A CA 1
ATOM 2205 C C . GLU A 1 267 ? -25.257 24.633 14.813 1.00 75.12 267 GLU A C 1
ATOM 2207 O O . GLU A 1 267 ? -25.473 23.483 14.435 1.00 75.12 267 GLU A O 1
ATOM 2212 N N . SER A 1 268 ? -24.178 25.328 14.438 1.00 69.31 268 SER A N 1
ATOM 2213 C CA . SER A 1 268 ? -23.223 24.823 13.465 1.00 69.31 268 SER A CA 1
ATOM 2214 C C . SER A 1 268 ? -22.475 23.565 13.881 1.00 69.31 268 SER A C 1
ATOM 2216 O O . SER A 1 268 ? -22.002 22.806 13.040 1.00 69.31 268 SER A O 1
ATOM 2218 N N . PHE A 1 269 ? -22.422 23.284 15.179 1.00 77.31 269 PHE A N 1
ATOM 2219 C CA . PHE A 1 269 ? -21.800 22.070 15.679 1.00 77.31 269 PHE A CA 1
ATOM 2220 C C . PHE A 1 269 ? -22.591 20.802 15.315 1.00 77.31 269 PHE A C 1
ATOM 2222 O O . PHE A 1 269 ? -22.028 19.712 15.300 1.00 77.31 269 PHE A O 1
ATOM 2229 N N . ARG A 1 270 ? -23.869 20.932 14.917 1.00 80.50 270 ARG A N 1
ATOM 2230 C CA . ARG A 1 270 ? -24.693 19.816 14.401 1.00 80.50 270 ARG A CA 1
ATOM 2231 C C . ARG A 1 270 ? -24.112 19.129 13.184 1.00 80.50 270 ARG A C 1
ATOM 2233 O O . ARG A 1 270 ? -24.576 18.047 12.835 1.00 80.50 270 ARG A O 1
ATOM 2240 N N . TRP A 1 271 ? -23.151 19.752 12.531 1.00 74.75 271 TRP A N 1
ATOM 2241 C CA . TRP A 1 271 ? -22.572 19.270 11.292 1.00 74.75 271 TRP A CA 1
ATOM 2242 C C . TRP A 1 271 ? -21.206 18.625 11.495 1.00 74.75 271 TRP A C 1
ATOM 2244 O O . TRP A 1 271 ? -20.619 18.127 10.544 1.00 74.75 271 TRP A O 1
ATOM 2254 N N . VAL A 1 272 ? -20.706 18.589 12.728 1.00 77.50 272 VAL A N 1
ATOM 2255 C CA . VAL A 1 272 ? -19.466 17.892 13.057 1.00 77.50 272 VAL A CA 1
ATOM 2256 C C . VAL A 1 272 ? -19.757 16.394 13.158 1.00 77.50 272 VAL A C 1
ATOM 2258 O O . VAL A 1 272 ? -20.634 15.977 13.918 1.00 77.50 272 VAL A O 1
ATOM 2261 N N . GLY A 1 273 ? -19.036 15.592 12.371 1.00 79.75 273 GLY A N 1
ATOM 2262 C CA . GLY A 1 273 ? -19.077 14.124 12.428 1.00 79.75 273 GLY A CA 1
ATOM 2263 C C . GLY A 1 273 ? -17.862 13.525 13.111 1.00 79.75 273 GLY A C 1
ATOM 2264 O O . GLY A 1 273 ? -18.003 12.518 13.799 1.00 79.75 273 GLY A O 1
ATOM 2265 N N . GLN A 1 274 ? -16.705 14.171 12.978 1.00 85.62 274 GLN A N 1
ATOM 2266 C CA . GLN A 1 274 ? -15.487 13.809 13.691 1.00 85.62 274 GLN A CA 1
ATOM 2267 C C . GLN A 1 274 ? -15.023 14.995 14.524 1.00 85.62 274 GLN A C 1
ATOM 2269 O O . GLN A 1 274 ? -14.848 16.102 14.013 1.00 85.62 274 GLN A O 1
ATOM 2274 N N . LEU A 1 275 ? -14.834 14.764 15.817 1.00 88.75 275 LEU A N 1
ATOM 2275 C CA . LEU A 1 275 ? -14.317 15.760 16.743 1.00 88.75 275 LEU A CA 1
ATOM 2276 C C . LEU A 1 275 ? -12.941 15.326 17.234 1.00 88.75 275 LEU A C 1
ATOM 2278 O O . LEU A 1 275 ? -12.848 14.318 17.927 1.00 88.75 275 LEU A O 1
ATOM 2282 N N . VAL A 1 276 ? -11.910 16.115 16.946 1.00 87.38 276 VAL A N 1
ATOM 2283 C CA . VAL A 1 276 ? -10.554 15.897 17.465 1.00 87.38 276 VAL A CA 1
ATOM 2284 C C . VAL A 1 276 ? -10.223 17.004 18.461 1.00 87.38 276 VAL A C 1
ATOM 2286 O O . VAL A 1 276 ? -10.317 18.191 18.146 1.00 87.38 276 VAL A O 1
ATOM 2289 N N . LEU A 1 277 ? -9.882 16.633 19.695 1.00 87.25 277 LEU A N 1
ATOM 2290 C CA . LEU A 1 277 ? -9.535 17.569 20.763 1.00 87.25 277 LEU A CA 1
ATOM 2291 C C . LEU A 1 277 ? -8.080 17.376 21.189 1.00 87.25 277 LEU A C 1
ATOM 2293 O O . LEU A 1 277 ? -7.792 16.458 21.953 1.00 87.25 277 LEU A O 1
ATOM 2297 N N . HIS A 1 278 ? -7.201 18.295 20.788 1.00 84.56 278 HIS A N 1
ATOM 2298 C CA . HIS A 1 278 ? -5.821 18.361 21.274 1.00 84.56 278 HIS A CA 1
ATOM 2299 C C . HIS A 1 278 ? -5.766 19.206 22.545 1.00 84.56 278 HIS A C 1
ATOM 2301 O O . HIS A 1 278 ? -6.085 20.401 22.548 1.00 84.56 278 HIS A O 1
ATOM 2307 N N . MET A 1 279 ? -5.378 18.594 23.658 1.00 79.19 279 MET A N 1
ATOM 2308 C CA . MET A 1 279 ? -5.410 19.232 24.971 1.00 79.19 279 MET A CA 1
ATOM 2309 C C . MET A 1 279 ? -4.002 19.437 25.534 1.00 79.19 279 MET A C 1
ATOM 2311 O O . MET A 1 279 ? -3.430 18.549 26.160 1.00 79.19 279 MET A O 1
ATOM 2315 N N . HIS A 1 280 ? -3.505 20.675 25.483 1.00 74.75 280 HIS A N 1
ATOM 2316 C CA . HIS A 1 280 ? -2.275 21.063 26.199 1.00 74.75 280 HIS A CA 1
ATOM 2317 C C . HIS A 1 280 ? -2.485 21.265 27.713 1.00 74.75 280 HIS A C 1
ATOM 2319 O O . HIS A 1 280 ? -1.559 21.581 28.458 1.00 74.75 280 HIS A O 1
ATOM 2325 N N . THR A 1 281 ? -3.730 21.166 28.187 1.00 74.06 281 THR A N 1
ATOM 2326 C CA . THR A 1 281 ? -4.104 21.328 29.599 1.00 74.06 281 THR A CA 1
ATOM 2327 C C . THR A 1 281 ? -4.923 20.133 30.071 1.00 74.06 281 THR A C 1
ATOM 2329 O O . THR A 1 281 ? -5.395 19.330 29.270 1.00 74.06 281 THR A O 1
ATOM 2332 N N . LYS A 1 282 ? -5.110 19.983 31.387 1.00 78.12 282 LYS A N 1
ATOM 2333 C CA . LYS A 1 282 ? -5.880 18.859 31.933 1.00 78.12 282 LYS A CA 1
ATOM 2334 C C . LYS A 1 282 ? -7.315 18.866 31.394 1.00 78.12 282 LYS A C 1
ATOM 2336 O O . LYS A 1 282 ? -8.042 19.834 31.624 1.00 78.12 282 LYS A O 1
ATOM 2341 N N . LEU A 1 283 ? -7.734 17.774 30.750 1.00 84.19 283 LEU A N 1
ATOM 2342 C CA . LEU A 1 283 ? -9.111 17.572 30.300 1.00 84.19 283 LEU A CA 1
ATOM 2343 C C . LEU A 1 283 ? -10.048 17.480 31.516 1.00 84.19 283 LEU A C 1
ATOM 2345 O O . LEU A 1 283 ? -9.900 16.562 32.323 1.00 84.19 283 LEU A O 1
ATOM 2349 N N . PRO A 1 284 ? -10.998 18.413 31.705 1.00 86.69 284 PRO A N 1
ATOM 2350 C CA . PRO A 1 284 ? -11.923 18.330 32.823 1.00 86.69 284 PRO A CA 1
ATOM 2351 C C . PRO A 1 284 ? -13.110 17.430 32.476 1.00 86.69 284 PRO A C 1
ATOM 2353 O O . PRO A 1 284 ? -13.685 17.550 31.397 1.00 86.69 284 PRO A O 1
ATOM 2356 N N . ALA A 1 285 ? -13.589 16.653 33.450 1.00 89.31 285 ALA A N 1
ATOM 2357 C CA . ALA A 1 285 ? -14.834 15.880 33.346 1.00 89.31 285 ALA A CA 1
ATOM 2358 C C . ALA A 1 285 ? -16.024 16.687 32.782 1.00 89.31 285 ALA A C 1
ATOM 2360 O O . ALA A 1 285 ? -16.841 16.157 32.037 1.00 89.31 285 ALA A O 1
ATOM 2361 N N . LYS A 1 286 ? -16.094 17.993 33.090 1.00 90.25 286 LYS A N 1
ATOM 2362 C CA . LYS A 1 286 ? -17.142 18.884 32.576 1.00 90.25 286 LYS A CA 1
ATOM 2363 C C . LYS A 1 286 ? -17.122 19.013 31.046 1.00 90.25 286 LYS A C 1
ATOM 2365 O O . LYS A 1 286 ? -18.192 19.083 30.456 1.00 90.25 286 LYS A O 1
ATOM 2370 N N . ALA A 1 287 ? -15.946 19.023 30.412 1.00 89.12 287 ALA A N 1
ATOM 2371 C CA . ALA A 1 287 ? -15.832 19.081 28.952 1.00 89.12 287 ALA A CA 1
ATOM 2372 C C . ALA A 1 287 ? -16.496 17.861 28.308 1.00 89.12 287 ALA A C 1
ATOM 2374 O O . ALA A 1 287 ? -17.345 18.018 27.437 1.00 89.12 287 ALA A O 1
ATOM 2375 N N . ILE A 1 288 ? -16.197 16.673 28.834 1.00 91.69 288 ILE A N 1
ATOM 2376 C CA . ILE A 1 288 ? -16.780 15.403 28.394 1.00 91.69 288 ILE A CA 1
ATOM 2377 C C . ILE A 1 288 ? -18.306 15.434 28.535 1.00 91.69 288 ILE A C 1
ATOM 2379 O O . ILE A 1 288 ? -19.024 15.198 27.567 1.00 91.69 288 ILE A O 1
ATOM 2383 N N . THR A 1 289 ? -18.812 15.814 29.715 1.00 93.19 289 THR A N 1
ATOM 2384 C CA . THR A 1 289 ? -20.264 15.888 29.938 1.00 93.19 289 THR A CA 1
ATOM 2385 C C . THR A 1 289 ? -20.950 16.952 29.082 1.00 93.19 289 THR A C 1
ATOM 2387 O O . THR A 1 289 ? -22.108 16.793 28.715 1.00 93.19 289 THR A O 1
ATOM 2390 N N . SER A 1 290 ? -20.267 18.055 28.758 1.00 93.38 290 SER A N 1
ATOM 2391 C CA . SER A 1 290 ? -20.825 19.088 27.881 1.00 93.38 290 SER A CA 1
ATOM 2392 C C . SER A 1 290 ? -20.957 18.602 26.440 1.00 93.38 290 SER A C 1
ATOM 2394 O O . SER A 1 290 ? -21.921 18.971 25.779 1.00 93.38 290 SER A O 1
ATOM 2396 N N . ILE A 1 291 ? -20.025 17.772 25.959 1.00 93.94 291 ILE A N 1
ATOM 2397 C CA . ILE A 1 291 ? -20.125 17.160 24.628 1.00 93.94 291 ILE A CA 1
ATOM 2398 C C . ILE A 1 291 ? -21.320 16.203 24.602 1.00 93.94 291 ILE A C 1
ATOM 2400 O O . ILE A 1 291 ? -22.204 16.363 23.766 1.00 93.94 291 ILE A O 1
ATOM 2404 N N . SER A 1 292 ? -21.401 15.271 25.557 1.00 93.69 292 SER A N 1
ATOM 2405 C CA . SER A 1 292 ? -22.463 14.253 25.581 1.00 93.69 292 SER A CA 1
ATOM 2406 C C . SER A 1 292 ? -23.870 14.814 25.783 1.00 93.69 292 SER A C 1
ATOM 2408 O O . SER A 1 292 ? -24.841 14.234 25.308 1.00 93.69 292 SER A O 1
ATOM 2410 N N . THR A 1 293 ? -24.001 15.956 26.461 1.00 94.31 293 THR A N 1
ATOM 2411 C CA . THR A 1 293 ? -25.302 16.604 26.698 1.00 94.31 293 THR A CA 1
ATOM 2412 C C . THR A 1 293 ? -25.647 17.693 25.685 1.00 94.31 293 THR A C 1
ATOM 2414 O O . THR A 1 293 ? -26.756 18.231 25.734 1.00 94.31 293 THR A O 1
ATOM 2417 N N . SER A 1 294 ? -24.741 18.030 24.759 1.00 93.69 294 SER A N 1
ATOM 2418 C CA . SER A 1 294 ? -25.020 19.062 23.764 1.00 93.69 294 SER A CA 1
ATOM 2419 C C . SER A 1 294 ? -26.092 18.586 22.774 1.00 93.69 294 SER A C 1
ATOM 2421 O O . SER A 1 294 ? -25.907 17.566 22.106 1.00 93.69 294 SER A O 1
ATOM 2423 N N . PRO A 1 295 ? -27.181 19.355 22.568 1.00 90.31 295 PRO A N 1
ATOM 2424 C CA . PRO A 1 295 ? -28.184 19.046 21.547 1.00 90.31 295 PRO A CA 1
ATOM 2425 C C . PRO A 1 295 ? -27.644 19.202 20.117 1.00 90.31 295 PRO A C 1
ATOM 2427 O O . PRO A 1 295 ? -28.365 18.909 19.158 1.00 90.31 295 PRO A O 1
ATOM 2430 N N . ASN A 1 296 ? -26.411 19.697 19.967 1.00 87.88 296 ASN A N 1
ATOM 2431 C CA . ASN A 1 296 ? -25.731 19.853 18.692 1.00 87.88 296 ASN A CA 1
ATOM 2432 C C . ASN A 1 296 ? -24.699 18.746 18.430 1.00 87.88 296 ASN A C 1
ATOM 2434 O O . ASN A 1 296 ? -24.259 18.603 17.304 1.00 87.88 296 ASN A O 1
ATOM 2438 N N . ALA A 1 297 ? -24.364 17.903 19.410 1.00 89.38 297 ALA A N 1
ATOM 2439 C CA . ALA A 1 297 ? -23.413 16.798 19.236 1.00 89.38 297 ALA A CA 1
ATOM 2440 C C . ALA A 1 297 ? -24.044 15.512 18.652 1.00 89.38 297 ALA A C 1
ATOM 2442 O O . ALA A 1 297 ? -23.385 14.484 18.531 1.00 89.38 297 ALA A O 1
ATOM 2443 N N . VAL A 1 298 ? -25.327 15.548 18.275 1.00 87.12 298 VAL A N 1
ATOM 2444 C CA . VAL A 1 298 ? -26.125 14.368 17.877 1.00 87.12 298 VAL A CA 1
ATOM 2445 C C . VAL A 1 298 ? -25.643 13.654 16.609 1.00 87.12 298 VAL A C 1
ATOM 2447 O O . VAL A 1 298 ? -26.077 12.534 16.343 1.00 87.12 298 VAL A O 1
ATOM 2450 N N . ASN A 1 299 ? -24.794 14.301 15.809 1.00 84.88 299 ASN A N 1
ATOM 2451 C CA . ASN A 1 299 ? -24.248 13.742 14.575 1.00 84.88 299 ASN A CA 1
ATOM 2452 C C . ASN A 1 299 ? -22.789 13.285 14.691 1.00 84.88 299 ASN A C 1
ATOM 2454 O O . ASN A 1 299 ? -22.260 12.792 13.697 1.00 84.88 299 ASN A O 1
ATOM 2458 N N . LEU A 1 300 ? -22.176 13.391 15.877 1.00 89.44 300 LEU A N 1
ATOM 2459 C CA . LEU A 1 300 ? -20.834 12.866 16.104 1.00 89.44 300 LEU A CA 1
ATOM 2460 C C . LEU A 1 300 ? -20.824 11.350 15.891 1.00 89.44 300 LEU A C 1
ATOM 2462 O O . LEU A 1 300 ? -21.590 10.619 16.520 1.00 89.44 300 LEU A O 1
ATOM 2466 N N . ARG A 1 301 ? -19.950 10.922 14.984 1.00 90.38 301 ARG A N 1
ATOM 2467 C CA . ARG A 1 301 ? -19.648 9.537 14.613 1.00 90.38 301 ARG A CA 1
ATOM 2468 C C . ARG A 1 301 ? -18.321 9.077 15.200 1.00 90.38 301 ARG A C 1
ATOM 2470 O O . ARG A 1 301 ? -18.198 7.928 15.623 1.00 90.38 301 ARG A O 1
ATOM 2477 N N . GLU A 1 302 ? -17.378 10.010 15.301 1.00 92.94 302 GLU A N 1
ATOM 2478 C CA . GLU A 1 302 ? -16.042 9.786 15.828 1.00 92.94 302 GLU A CA 1
ATOM 2479 C C . GLU A 1 302 ? -15.620 10.897 16.792 1.00 92.94 302 GLU A C 1
ATOM 2481 O O . GLU A 1 302 ? -15.856 12.086 16.557 1.00 92.94 302 GLU A O 1
ATOM 2486 N N . ILE A 1 303 ? -14.987 10.500 17.894 1.00 94.38 303 ILE A N 1
ATOM 2487 C CA . ILE A 1 303 ? -14.355 11.422 18.836 1.00 94.38 303 ILE A CA 1
ATOM 2488 C C . ILE A 1 303 ? -12.934 10.946 19.111 1.00 94.38 303 ILE A C 1
ATOM 2490 O O . ILE A 1 303 ? -12.734 9.824 19.573 1.00 94.38 303 ILE A O 1
ATOM 2494 N N . GLU A 1 304 ? -11.973 11.840 18.912 1.00 92.94 304 GLU A N 1
ATOM 2495 C CA . GLU A 1 304 ? -10.585 11.679 19.315 1.00 92.94 304 GLU A CA 1
ATOM 2496 C C . GLU A 1 304 ? -10.228 12.686 20.409 1.00 92.94 304 GLU A C 1
ATOM 2498 O O . GLU A 1 304 ? -10.429 13.896 20.284 1.00 92.94 304 GLU A O 1
ATOM 2503 N N . LEU A 1 305 ? -9.703 12.168 21.515 1.00 91.25 305 LEU A N 1
ATOM 2504 C CA . LEU A 1 305 ? -9.177 12.948 22.623 1.00 91.25 305 LEU A CA 1
ATOM 2505 C C . LEU A 1 305 ? -7.660 12.767 22.663 1.00 91.25 305 LEU A C 1
ATOM 2507 O O . LEU A 1 305 ? -7.165 11.779 23.211 1.00 91.25 305 LEU A O 1
ATOM 2511 N N . ASP A 1 306 ? -6.937 13.732 22.105 1.00 87.75 306 ASP A N 1
ATOM 2512 C CA . ASP A 1 306 ? -5.482 13.733 22.087 1.00 87.75 306 ASP A CA 1
ATOM 2513 C C . ASP A 1 306 ? -4.908 14.497 23.284 1.00 87.75 306 ASP A C 1
ATOM 2515 O O . ASP A 1 306 ? -5.029 15.720 23.423 1.00 87.75 306 ASP A O 1
ATOM 2519 N N . LEU A 1 307 ? -4.299 13.735 24.189 1.00 83.81 307 LEU A N 1
ATOM 2520 C CA . LEU A 1 307 ? -3.696 14.209 25.428 1.00 83.81 307 LEU A CA 1
ATOM 2521 C C . LEU A 1 307 ? -2.172 13.987 25.429 1.00 83.81 307 LEU A C 1
ATOM 2523 O O . LEU A 1 307 ? -1.556 14.041 26.491 1.00 83.81 307 LEU A O 1
ATOM 2527 N N . SER A 1 308 ? -1.555 13.738 24.269 1.00 77.62 308 SER A N 1
ATOM 2528 C CA . SER A 1 308 ? -0.119 13.448 24.124 1.00 77.62 308 SER A CA 1
ATOM 2529 C C . SER A 1 308 ? 0.798 14.552 24.669 1.00 77.62 308 SER A C 1
ATOM 2531 O O . SER A 1 308 ? 1.754 14.256 25.390 1.00 77.62 308 SER A O 1
ATOM 2533 N N . ASP A 1 309 ? 0.452 15.821 24.437 1.00 66.75 309 ASP A N 1
ATOM 2534 C CA . ASP A 1 309 ? 1.174 16.996 24.956 1.00 66.75 309 ASP A CA 1
ATOM 2535 C C . ASP A 1 309 ? 1.063 17.176 26.475 1.00 66.75 309 ASP A C 1
ATOM 2537 O O . ASP A 1 309 ? 1.739 18.013 27.082 1.00 66.75 309 ASP A O 1
ATOM 2541 N N . ASN A 1 310 ? 0.185 16.408 27.114 1.00 63.75 310 ASN A N 1
ATOM 2542 C CA . ASN A 1 310 ? -0.066 16.477 28.534 1.00 63.75 310 ASN A CA 1
ATOM 2543 C C . ASN A 1 310 ? 0.086 15.086 29.153 1.00 63.75 310 ASN A C 1
ATOM 2545 O O . ASN A 1 310 ? -0.896 14.388 29.391 1.00 63.75 310 ASN A O 1
ATOM 2549 N N . HIS A 1 311 ? 1.320 14.737 29.537 1.00 56.62 311 HIS A N 1
ATOM 2550 C CA . HIS A 1 311 ? 1.685 13.499 30.253 1.00 56.62 311 HIS A CA 1
ATOM 2551 C C . HIS A 1 311 ? 1.000 13.312 31.631 1.00 56.62 311 HIS A C 1
ATOM 2553 O O . HIS A 1 311 ? 1.439 12.512 32.462 1.00 56.62 311 HIS A O 1
ATOM 2559 N N . SER A 1 312 ? -0.046 14.083 31.939 1.00 59.09 312 SER A N 1
ATOM 2560 C CA . SER A 1 312 ? -0.825 13.952 33.156 1.00 59.09 312 SER A CA 1
ATOM 2561 C C . SER A 1 312 ? -1.784 12.768 33.070 1.00 59.09 312 SER A C 1
ATOM 2563 O O . SER A 1 312 ? -2.611 12.662 32.170 1.00 59.09 312 SER A O 1
ATOM 2565 N N . VAL A 1 313 ? -1.720 11.926 34.092 1.00 71.25 313 VAL A N 1
ATOM 2566 C CA . VAL A 1 313 ? -2.698 10.884 34.384 1.00 71.25 313 VAL A CA 1
ATOM 2567 C C . VAL A 1 313 ? -4.124 11.468 34.423 1.00 71.25 313 VAL A C 1
ATOM 2569 O O . VAL A 1 313 ? -4.385 12.449 35.135 1.00 71.25 313 VAL A O 1
ATOM 2572 N N . LEU A 1 314 ? -5.058 10.851 33.690 1.00 79.62 314 LEU A N 1
ATOM 2573 C CA . LEU A 1 314 ? -6.475 11.225 33.701 1.00 79.62 314 LEU A CA 1
ATOM 2574 C C . LEU A 1 314 ? -7.072 10.944 35.081 1.00 79.62 314 LEU A C 1
ATOM 2576 O O . LEU A 1 314 ? -7.019 9.821 35.584 1.00 79.62 314 LEU A O 1
ATOM 2580 N N . ASP A 1 315 ? -7.653 11.969 35.712 1.00 82.75 315 ASP A N 1
ATOM 2581 C CA . ASP A 1 315 ? -8.209 11.797 37.052 1.00 82.75 315 ASP A CA 1
ATOM 2582 C C . ASP A 1 315 ? -9.478 10.932 37.062 1.00 82.75 315 ASP A C 1
ATOM 2584 O O . ASP A 1 315 ? -10.185 10.789 36.065 1.00 82.75 315 ASP A O 1
ATOM 2588 N N . GLU A 1 316 ? -9.797 10.369 38.226 1.00 84.88 316 GLU A N 1
ATOM 2589 C CA . GLU A 1 316 ? -10.929 9.453 38.413 1.00 84.88 316 GLU A CA 1
ATOM 2590 C C . GLU A 1 316 ? -12.285 10.094 38.049 1.00 84.88 316 GLU A C 1
ATOM 2592 O O . GLU A 1 316 ? -13.225 9.416 37.639 1.00 84.88 316 GLU A O 1
ATOM 2597 N N . ARG A 1 317 ? -12.421 11.420 38.198 1.00 87.50 317 ARG A N 1
ATOM 2598 C CA . ARG A 1 317 ? -13.651 12.135 37.815 1.00 87.50 317 ARG A CA 1
ATOM 2599 C C . ARG A 1 317 ? -13.807 12.192 36.302 1.00 87.50 317 ARG A C 1
ATOM 2601 O O . ARG A 1 317 ? -14.918 12.039 35.811 1.00 87.50 317 ARG A O 1
ATOM 2608 N N . THR A 1 318 ? -12.711 12.424 35.594 1.00 87.75 318 THR A N 1
ATOM 2609 C CA . THR A 1 318 ? -12.681 12.506 34.135 1.00 87.75 318 THR A CA 1
ATOM 2610 C C . THR A 1 318 ? -12.854 11.120 33.526 1.00 87.75 318 THR A C 1
ATOM 2612 O O . THR A 1 318 ? -13.682 10.976 32.634 1.00 87.75 318 THR A O 1
ATOM 2615 N N . CYS A 1 319 ? -12.211 10.089 34.092 1.00 87.38 319 CYS A N 1
ATOM 2616 C CA . CYS A 1 319 ? -12.433 8.692 33.702 1.00 87.38 319 CYS A CA 1
ATOM 2617 C C . CYS A 1 319 ? -13.926 8.335 33.782 1.00 87.38 319 CYS A C 1
ATOM 2619 O O . CYS A 1 319 ? -14.516 7.952 32.779 1.00 87.38 319 CYS A O 1
ATOM 2621 N N . ARG A 1 320 ? -14.581 8.583 34.928 1.00 89.69 320 ARG A N 1
ATOM 2622 C CA . ARG A 1 320 ? -16.022 8.313 35.120 1.00 89.69 320 ARG A CA 1
ATOM 2623 C C . ARG A 1 320 ? -16.960 9.086 34.188 1.00 89.69 320 ARG A C 1
ATOM 2625 O O . ARG A 1 320 ? -18.122 8.713 34.077 1.00 89.69 320 ARG A O 1
ATOM 2632 N N . ALA A 1 321 ? -16.498 10.164 33.559 1.00 91.88 321 ALA A N 1
ATOM 2633 C CA . ALA A 1 321 ? -17.308 10.924 32.614 1.00 91.88 321 ALA A CA 1
ATOM 2634 C C . ALA A 1 321 ? -17.251 10.352 31.189 1.00 91.88 321 ALA A C 1
ATOM 2636 O O . ALA A 1 321 ? -18.194 10.586 30.432 1.00 91.88 321 ALA A O 1
ATOM 2637 N N . LEU A 1 322 ? -16.194 9.611 30.821 1.00 92.50 322 LEU A N 1
ATOM 2638 C CA . LEU A 1 322 ? -15.988 9.081 29.464 1.00 92.50 322 LEU A CA 1
ATOM 2639 C C . LEU A 1 322 ? -17.195 8.293 28.922 1.00 92.50 322 LEU A C 1
ATOM 2641 O O . LEU A 1 322 ? -17.616 8.612 27.811 1.00 92.50 322 LEU A O 1
ATOM 2645 N N . PRO A 1 323 ? -17.841 7.390 29.694 1.00 93.25 323 PRO A N 1
ATOM 2646 C CA . PRO A 1 323 ? -19.026 6.653 29.234 1.00 93.25 323 PRO A CA 1
ATOM 2647 C C . PRO A 1 323 ? -20.166 7.520 28.728 1.00 93.25 323 PRO A C 1
ATOM 2649 O O . PRO A 1 323 ? -20.927 7.105 27.861 1.00 93.25 323 PRO A O 1
ATOM 2652 N N . SER A 1 324 ? -20.282 8.750 29.237 1.00 94.81 324 SER A N 1
ATOM 2653 C CA . SER A 1 324 ? -21.334 9.650 28.777 1.00 94.81 324 SER A CA 1
ATOM 2654 C C . SER A 1 324 ? -21.193 9.985 27.290 1.00 94.81 324 SER A C 1
ATOM 2656 O O . SER A 1 324 ? -22.209 10.188 26.636 1.00 94.81 324 SER A O 1
ATOM 2658 N N . LEU A 1 325 ? -19.980 9.988 26.720 1.00 94.75 325 LEU A N 1
ATOM 2659 C CA . LEU A 1 325 ? -19.790 10.181 25.276 1.00 94.75 325 LEU A CA 1
ATOM 2660 C C . LEU A 1 325 ? -20.420 9.043 24.475 1.00 94.75 325 LEU A C 1
ATOM 2662 O O . LEU A 1 325 ? -21.033 9.294 23.446 1.00 94.75 325 LEU A O 1
ATOM 2666 N N . PHE A 1 326 ? -20.346 7.814 24.982 1.00 94.00 326 PHE A N 1
ATOM 2667 C CA . PHE A 1 326 ? -20.863 6.621 24.306 1.00 94.00 326 PHE A CA 1
ATOM 2668 C C . PHE A 1 326 ? -22.399 6.565 24.290 1.00 94.00 326 PHE A C 1
ATOM 2670 O O . PHE A 1 326 ? -22.983 5.743 23.590 1.00 94.00 326 PHE A O 1
ATOM 2677 N N . THR A 1 327 ? -23.069 7.480 25.004 1.00 93.25 327 THR A N 1
ATOM 2678 C CA . THR A 1 327 ? -24.525 7.682 24.908 1.00 93.25 327 THR A CA 1
ATOM 2679 C C . THR A 1 327 ? -24.950 8.490 23.678 1.00 93.25 327 THR A C 1
ATOM 2681 O O . THR A 1 327 ? -26.147 8.587 23.396 1.00 93.25 327 THR A O 1
ATOM 2684 N N . LEU A 1 328 ? -24.000 9.083 22.942 1.00 94.00 328 LEU A N 1
ATOM 2685 C CA . LEU A 1 328 ? -24.294 9.819 21.716 1.00 94.00 328 LEU A CA 1
ATOM 2686 C C . LEU A 1 328 ? -24.841 8.863 20.642 1.00 94.00 328 LEU A C 1
ATOM 2688 O O . LEU A 1 328 ? -24.259 7.811 20.391 1.00 94.00 328 LEU A O 1
ATOM 2692 N N . PRO A 1 329 ? -25.944 9.221 19.962 1.00 90.12 329 PRO A N 1
ATOM 2693 C CA . PRO A 1 329 ? -26.753 8.263 19.205 1.00 90.12 329 PRO A CA 1
ATOM 2694 C C . PRO A 1 329 ? -26.094 7.724 17.930 1.00 90.12 329 PRO A C 1
ATOM 2696 O O . PRO A 1 329 ? -26.569 6.728 17.391 1.00 90.12 329 PRO A O 1
ATOM 2699 N N . LYS A 1 330 ? -25.063 8.401 17.411 1.00 90.62 330 LYS A N 1
ATOM 2700 C CA . LYS A 1 330 ? -24.356 8.020 16.178 1.00 90.62 330 LYS A CA 1
ATOM 2701 C C . LYS A 1 330 ? -22.876 7.716 16.394 1.00 90.62 330 LYS A C 1
ATOM 2703 O O . LYS A 1 330 ? -22.197 7.410 15.418 1.00 90.62 330 LYS A O 1
ATOM 2708 N N . LEU A 1 331 ? -22.390 7.809 17.631 1.00 94.31 331 LEU A N 1
ATOM 2709 C CA . LEU A 1 331 ? -20.981 7.598 17.927 1.00 94.31 331 LEU A CA 1
ATOM 2710 C C . LEU A 1 331 ? -20.670 6.107 17.812 1.00 94.31 331 LEU A C 1
ATOM 2712 O O . LEU A 1 331 ? -21.256 5.309 18.535 1.00 94.31 331 LEU A O 1
ATOM 2716 N N . HIS A 1 332 ? -19.747 5.754 16.922 1.00 93.56 332 HIS A N 1
ATOM 2717 C CA . HIS A 1 332 ? -19.281 4.378 16.741 1.00 93.56 332 HIS A CA 1
ATOM 2718 C C . HIS A 1 332 ? -17.761 4.243 16.896 1.00 93.56 332 HIS A C 1
ATOM 2720 O O . HIS A 1 332 ? -17.282 3.138 17.145 1.00 93.56 332 HIS A O 1
ATOM 2726 N N . THR A 1 333 ? -17.009 5.347 16.804 1.00 94.88 333 THR A N 1
ATOM 2727 C CA . THR A 1 333 ? -15.547 5.363 16.952 1.00 94.88 333 THR A CA 1
ATOM 2728 C C . THR A 1 333 ? -15.124 6.263 18.107 1.00 94.88 333 THR A C 1
ATOM 2730 O O . THR A 1 333 ? -15.531 7.425 18.193 1.00 94.88 333 THR A O 1
ATOM 2733 N N . PHE A 1 334 ? -14.266 5.743 18.983 1.00 95.62 334 PHE A N 1
ATOM 2734 C CA . PHE A 1 334 ? -13.647 6.524 20.049 1.00 95.62 334 PHE A CA 1
ATOM 2735 C C . PHE A 1 334 ? -12.140 6.279 20.127 1.00 95.62 334 PHE A C 1
ATOM 2737 O O . PHE A 1 334 ? -11.697 5.135 20.252 1.00 95.62 334 PHE A O 1
ATOM 2744 N N . THR A 1 335 ? -11.375 7.370 20.128 1.00 93.88 335 THR A N 1
ATOM 2745 C CA . THR A 1 335 ? -9.916 7.374 20.241 1.00 93.88 335 THR A CA 1
ATOM 2746 C C . THR A 1 335 ? -9.483 8.186 21.458 1.00 93.88 335 THR A C 1
ATOM 2748 O O . THR A 1 335 ? -9.920 9.319 21.662 1.00 93.88 335 THR A O 1
ATOM 2751 N N . LEU A 1 336 ? -8.590 7.622 22.267 1.00 90.81 336 LEU A N 1
ATOM 2752 C CA . LEU A 1 336 ? -7.923 8.314 23.368 1.00 90.81 336 LEU A CA 1
ATOM 2753 C C . LEU A 1 336 ? -6.410 8.149 23.216 1.00 90.81 336 LEU A C 1
ATOM 2755 O O . LEU A 1 336 ? -5.936 7.019 23.077 1.00 90.81 336 LEU A O 1
ATOM 2759 N N . VAL A 1 337 ? -5.664 9.255 23.287 1.00 87.81 337 VAL A N 1
ATOM 2760 C CA . VAL A 1 337 ? -4.207 9.283 23.072 1.00 87.81 337 VAL A CA 1
ATOM 2761 C C . VAL A 1 337 ? -3.482 9.906 24.265 1.00 87.81 337 VAL A C 1
ATOM 2763 O O . VAL A 1 337 ? -3.916 10.922 24.800 1.00 87.81 337 VAL A O 1
ATOM 2766 N N . GLY A 1 338 ? -2.362 9.316 24.686 1.00 77.75 338 GLY A N 1
ATOM 2767 C CA . GLY A 1 338 ? -1.312 9.977 25.469 1.00 77.75 338 GLY A CA 1
ATOM 2768 C C . GLY A 1 338 ? -1.516 10.120 26.982 1.00 77.75 338 GLY A C 1
ATOM 2769 O O . GLY A 1 338 ? -0.567 10.486 27.678 1.00 77.75 338 GLY A O 1
ATOM 2770 N N . ALA A 1 339 ? -2.697 9.813 27.529 1.00 75.81 339 ALA A N 1
ATOM 2771 C CA . ALA A 1 339 ? -2.942 9.899 28.972 1.00 75.81 339 ALA A CA 1
ATOM 2772 C C . ALA A 1 339 ? -3.307 8.556 29.605 1.00 75.81 339 ALA A C 1
ATOM 2774 O O . ALA A 1 339 ? -4.343 7.964 29.299 1.00 75.81 339 ALA A O 1
ATOM 2775 N N . THR A 1 340 ? -2.513 8.135 30.593 1.00 77.06 340 THR A N 1
ATOM 2776 C CA . THR A 1 340 ? -2.820 6.944 31.389 1.00 77.06 340 THR A CA 1
ATOM 2777 C C . THR A 1 340 ? -4.099 7.144 32.204 1.00 77.06 340 THR A C 1
ATOM 2779 O O . THR A 1 340 ? -4.214 8.099 32.981 1.00 77.06 340 THR A O 1
ATOM 2782 N N . LEU A 1 341 ? -5.051 6.225 32.065 1.00 77.50 341 LEU A N 1
ATOM 2783 C CA . LEU A 1 341 ? -6.281 6.192 32.853 1.00 77.50 341 LEU A CA 1
ATOM 2784 C C . LEU A 1 341 ? -5.977 5.764 34.295 1.00 77.50 341 LEU A C 1
ATOM 2786 O O . LEU A 1 341 ? -5.317 4.750 34.510 1.00 77.50 341 LEU A O 1
ATOM 2790 N N . LEU A 1 342 ? -6.490 6.479 35.307 1.00 78.50 342 LEU A N 1
ATOM 2791 C CA . LEU A 1 342 ? -6.482 5.950 36.686 1.00 78.50 342 LEU A CA 1
ATOM 2792 C C . LEU A 1 342 ? -7.436 4.772 36.852 1.00 78.50 342 LEU A C 1
ATOM 2794 O O . LEU A 1 342 ? -7.141 3.851 37.610 1.00 78.50 342 LEU A O 1
ATOM 2798 N N . ASP A 1 343 ? -8.575 4.818 36.165 1.00 76.94 343 ASP A N 1
ATOM 2799 C CA . ASP A 1 343 ? -9.634 3.822 36.273 1.00 76.94 343 ASP A CA 1
ATOM 2800 C C . ASP A 1 343 ? -10.170 3.462 34.885 1.00 76.94 343 ASP A C 1
ATOM 2802 O O . ASP A 1 343 ? -11.067 4.115 34.350 1.00 76.94 343 ASP A O 1
ATOM 2806 N N . ALA A 1 344 ? -9.596 2.413 34.295 1.00 72.75 344 ALA A N 1
ATOM 2807 C CA . ALA A 1 344 ? -10.032 1.890 33.005 1.00 72.75 344 ALA A CA 1
ATOM 2808 C C . ALA A 1 344 ? -11.403 1.197 33.073 1.00 72.75 344 ALA A C 1
ATOM 2810 O O . ALA A 1 344 ? -12.040 1.046 32.034 1.00 72.75 344 ALA A O 1
ATOM 2811 N N . ASN A 1 345 ? -11.908 0.843 34.267 1.00 71.31 345 ASN A N 1
ATOM 2812 C CA . ASN A 1 345 ? -13.256 0.272 34.403 1.00 71.31 345 ASN A CA 1
ATOM 2813 C C . ASN A 1 345 ? -14.334 1.248 33.950 1.00 71.31 345 ASN A C 1
ATOM 2815 O O . ASN A 1 345 ? -15.422 0.825 33.574 1.00 71.31 345 ASN A O 1
ATOM 2819 N N . ALA A 1 346 ? -14.028 2.547 33.943 1.00 75.50 346 ALA A N 1
ATOM 2820 C CA . ALA A 1 346 ? -14.918 3.518 33.345 1.00 75.50 346 ALA A CA 1
ATOM 2821 C C . ALA A 1 346 ? -15.207 3.182 31.873 1.00 75.50 346 ALA A C 1
ATOM 2823 O O . ALA A 1 346 ? -16.343 3.311 31.450 1.00 75.50 346 ALA A O 1
ATOM 2824 N N . LEU A 1 347 ? -14.237 2.676 31.107 1.00 81.62 347 LEU A N 1
ATOM 2825 C CA . LEU A 1 347 ? -14.466 2.276 29.715 1.00 81.62 347 LEU A CA 1
ATOM 2826 C C . LEU A 1 347 ? -15.272 0.977 29.586 1.00 81.62 347 LEU A C 1
ATOM 2828 O O . LEU A 1 347 ? -15.970 0.807 28.598 1.00 81.62 347 LEU A O 1
ATOM 2832 N N . ALA A 1 348 ? -15.253 0.101 30.592 1.00 81.19 348 ALA A N 1
ATOM 2833 C CA . ALA A 1 348 ? -15.977 -1.173 30.616 1.00 81.19 348 ALA A CA 1
ATOM 2834 C C . ALA A 1 348 ? -17.479 -1.026 30.952 1.00 81.19 348 ALA A C 1
ATOM 2836 O O . ALA A 1 348 ? -18.067 -1.904 31.583 1.00 81.19 348 ALA A O 1
ATOM 2837 N N . SER A 1 349 ? -18.092 0.091 30.568 1.00 87.88 349 SER A N 1
ATOM 2838 C CA . SER A 1 349 ? -19.482 0.440 30.877 1.00 87.88 349 SER A CA 1
ATOM 2839 C C . SER A 1 349 ? -20.469 -0.107 29.830 1.00 87.88 349 SER A C 1
ATOM 2841 O O . SER A 1 349 ? -20.056 -0.371 28.700 1.00 87.88 349 SER A O 1
ATOM 2843 N N . PRO A 1 350 ? -21.767 -0.277 30.160 1.00 90.69 350 PRO A N 1
ATOM 2844 C CA . PRO A 1 350 ? -22.777 -0.742 29.203 1.00 90.69 350 PRO A CA 1
ATOM 2845 C C . PRO A 1 350 ? -22.885 0.114 27.945 1.00 90.69 350 PRO A C 1
ATOM 2847 O O . PRO A 1 350 ? -23.193 -0.392 26.869 1.00 90.69 350 PRO A O 1
ATOM 2850 N N . GLU A 1 351 ? -22.613 1.411 28.070 1.00 92.06 351 GLU A N 1
ATOM 2851 C CA . GLU A 1 351 ? -22.647 2.354 26.964 1.00 92.06 351 GLU A CA 1
ATOM 2852 C C . GLU A 1 351 ? -21.591 2.037 25.893 1.00 92.06 351 GLU A C 1
ATOM 2854 O O . GLU A 1 351 ? -21.791 2.415 24.745 1.00 92.06 351 GLU A O 1
ATOM 2859 N N . LEU A 1 352 ? -20.522 1.294 26.217 1.00 90.31 352 LEU A N 1
ATOM 2860 C CA . LEU A 1 352 ? -19.507 0.857 25.249 1.00 90.31 352 LEU A CA 1
ATOM 2861 C C . LEU A 1 352 ? -20.100 0.012 24.107 1.00 90.31 352 LEU A C 1
ATOM 2863 O O . LEU A 1 352 ? -19.561 0.018 23.006 1.00 90.31 352 LEU A O 1
ATOM 2867 N N . GLU A 1 353 ? -21.240 -0.653 24.326 1.00 91.31 353 GLU A N 1
ATOM 2868 C CA . GLU A 1 353 ? -21.944 -1.427 23.293 1.00 91.31 353 GLU A CA 1
ATOM 2869 C C . GLU A 1 353 ? -22.503 -0.573 22.135 1.00 91.31 353 GLU A C 1
ATOM 2871 O O . GLU A 1 353 ? -23.135 -1.115 21.220 1.00 91.31 353 GLU A O 1
ATOM 2876 N N . SER A 1 354 ? -22.363 0.754 22.170 1.00 90.81 354 SER A N 1
ATOM 2877 C CA . SER A 1 354 ? -22.629 1.608 21.007 1.00 90.81 354 SER A CA 1
ATOM 2878 C C . SER A 1 354 ? -21.448 1.680 20.038 1.00 90.81 354 SER A C 1
ATOM 2880 O O . SER A 1 354 ? -21.659 1.980 18.864 1.00 90.81 354 SER A O 1
ATOM 2882 N N . LEU A 1 355 ? -20.231 1.380 20.502 1.00 94.56 355 LEU A N 1
ATOM 2883 C CA . LEU A 1 355 ? -19.019 1.501 19.705 1.00 94.56 355 LEU A CA 1
ATOM 2884 C C . LEU A 1 355 ? -18.746 0.251 18.868 1.00 94.56 355 LEU A C 1
ATOM 2886 O O . LEU A 1 355 ? -18.929 -0.884 19.310 1.00 94.56 355 LEU A O 1
ATOM 2890 N N . GLU A 1 356 ? -18.221 0.491 17.672 1.00 95.75 356 GLU A N 1
ATOM 2891 C CA . GLU A 1 356 ? -17.646 -0.526 16.793 1.00 95.75 356 GLU A CA 1
ATOM 2892 C C . GLU A 1 356 ? -16.113 -0.444 16.777 1.00 95.75 356 GLU A C 1
ATOM 2894 O O . GLU A 1 356 ? -15.453 -1.470 16.614 1.00 95.75 356 GLU A O 1
ATOM 2899 N N . THR A 1 357 ? -15.543 0.743 17.010 1.00 96.62 357 THR A N 1
ATOM 2900 C CA . THR A 1 357 ? -14.094 0.971 17.015 1.00 96.62 357 THR A CA 1
ATOM 2901 C C . THR A 1 357 ? -13.650 1.641 18.312 1.00 96.62 357 THR A C 1
ATOM 2903 O O . THR A 1 357 ? -14.122 2.725 18.668 1.00 96.62 357 THR A O 1
ATOM 2906 N N . LEU A 1 358 ? -12.689 1.017 18.998 1.00 95.19 358 LEU A N 1
ATOM 2907 C CA . LEU A 1 358 ? -12.060 1.555 20.204 1.00 95.19 358 LEU A CA 1
ATOM 2908 C C . LEU A 1 358 ? -10.542 1.637 20.020 1.00 95.19 358 LEU A C 1
ATOM 2910 O O . LEU A 1 358 ? -9.882 0.619 19.806 1.00 95.19 358 LEU A O 1
ATOM 2914 N N . ARG A 1 359 ? -9.981 2.843 20.146 1.00 93.69 359 ARG A N 1
ATOM 2915 C CA . ARG A 1 359 ? -8.542 3.094 20.014 1.00 93.69 359 ARG A CA 1
ATOM 2916 C C . ARG A 1 359 ? -7.971 3.700 21.291 1.00 93.69 359 ARG A C 1
ATOM 2918 O O . ARG A 1 359 ? -8.392 4.763 21.743 1.00 93.69 359 ARG A O 1
ATOM 2925 N N . LEU A 1 360 ? -7.006 3.008 21.882 1.00 90.06 360 LEU A N 1
ATOM 2926 C CA . LEU A 1 360 ? -6.386 3.341 23.160 1.00 90.06 360 LEU A CA 1
ATOM 2927 C C . LEU A 1 360 ? -4.872 3.446 22.968 1.00 90.06 360 LEU A C 1
ATOM 2929 O O . LEU A 1 360 ? -4.160 2.445 23.003 1.00 90.06 360 LEU A O 1
ATOM 2933 N N . LEU A 1 361 ? -4.378 4.664 22.742 1.00 87.69 361 LEU A N 1
ATOM 2934 C CA . LEU A 1 361 ? -2.999 4.910 22.320 1.00 87.69 361 LEU A CA 1
ATOM 2935 C C . LEU A 1 361 ? -2.179 5.503 23.475 1.00 87.69 361 LEU A C 1
ATOM 2937 O O . LEU A 1 361 ? -2.350 6.665 23.820 1.00 87.69 361 LEU A O 1
ATOM 2941 N N . ASP A 1 362 ? -1.326 4.709 24.120 1.00 81.31 362 ASP A N 1
ATOM 2942 C CA . ASP A 1 362 ? -0.567 5.073 25.331 1.00 81.31 362 ASP A CA 1
ATOM 2943 C C . ASP A 1 362 ? -1.454 5.415 26.554 1.00 81.31 362 ASP A C 1
ATOM 2945 O O . ASP A 1 362 ? -1.072 6.186 27.439 1.00 81.31 362 ASP A O 1
ATOM 2949 N N . THR A 1 363 ? -2.658 4.833 26.640 1.00 78.75 363 THR A N 1
ATOM 2950 C CA . THR A 1 363 ? -3.670 5.218 27.652 1.00 78.75 363 THR A CA 1
ATOM 2951 C C . THR A 1 363 ? -3.961 4.185 28.728 1.00 78.75 363 THR A C 1
ATOM 2953 O O . THR A 1 363 ? -4.425 4.539 29.815 1.00 78.75 363 THR A O 1
ATOM 2956 N N . ILE A 1 364 ? -3.701 2.910 28.462 1.00 79.75 364 ILE A N 1
ATOM 2957 C CA . ILE A 1 364 ? -3.981 1.822 29.400 1.00 79.75 364 ILE A CA 1
ATOM 2958 C C . ILE A 1 364 ? -2.703 1.111 29.813 1.00 79.75 364 ILE A C 1
ATOM 2960 O O . ILE A 1 364 ? -1.742 1.003 29.057 1.00 79.75 364 ILE A O 1
ATOM 2964 N N . THR A 1 365 ? -2.700 0.618 31.046 1.00 75.81 365 THR A N 1
ATOM 2965 C CA . THR A 1 365 ? -1.619 -0.223 31.567 1.00 75.81 365 THR A CA 1
ATOM 2966 C C . THR A 1 365 ? -1.952 -1.706 31.408 1.00 75.81 365 THR A C 1
ATOM 2968 O O . THR A 1 365 ? -3.120 -2.091 31.331 1.00 75.81 365 THR A O 1
ATOM 2971 N N . GLU A 1 366 ? -0.932 -2.563 31.456 1.00 72.12 366 GLU A N 1
ATOM 2972 C CA . GLU A 1 366 ? -1.087 -4.028 31.446 1.00 72.12 366 GLU A CA 1
ATOM 2973 C C . GLU A 1 366 ? -2.100 -4.554 32.481 1.00 72.12 366 GLU A C 1
ATOM 2975 O O . GLU A 1 366 ? -2.863 -5.469 32.191 1.00 72.12 366 GLU A O 1
ATOM 2980 N N . ASN A 1 367 ? -2.165 -3.956 33.673 1.00 76.38 367 ASN A N 1
ATOM 2981 C CA . ASN A 1 367 ? -3.087 -4.404 34.724 1.00 76.38 367 ASN A CA 1
ATOM 2982 C C . ASN A 1 367 ? -4.554 -4.045 34.441 1.00 76.38 367 ASN A C 1
ATOM 2984 O O . ASN A 1 367 ? -5.458 -4.615 35.048 1.00 76.38 367 ASN A O 1
ATOM 2988 N N . GLN A 1 368 ? -4.787 -3.068 33.568 1.00 80.25 368 GLN A N 1
ATOM 2989 C CA . GLN A 1 368 ? -6.113 -2.540 33.260 1.00 80.25 368 GLN A CA 1
ATOM 2990 C C . GLN A 1 368 ? -6.742 -3.219 32.047 1.00 80.25 368 GLN A C 1
ATOM 2992 O O . GLN A 1 368 ? -7.965 -3.306 31.969 1.00 80.25 368 GLN A O 1
ATOM 2997 N N . LEU A 1 369 ? -5.926 -3.728 31.123 1.00 82.31 369 LEU A N 1
ATOM 2998 C CA . LEU A 1 369 ? -6.437 -4.350 29.912 1.00 82.31 369 LEU A CA 1
ATOM 2999 C C . LEU A 1 369 ? -7.327 -5.578 30.181 1.00 82.31 369 LEU A C 1
ATOM 3001 O O . LEU A 1 369 ? -8.416 -5.611 29.614 1.00 82.31 369 LEU A O 1
ATOM 3005 N N . PRO A 1 370 ? -6.953 -6.558 31.036 1.00 83.25 370 PRO A N 1
ATOM 3006 C CA . PRO A 1 370 ? -7.816 -7.710 31.294 1.00 83.25 370 PRO A CA 1
ATOM 3007 C C . PRO A 1 370 ? -9.206 -7.301 31.783 1.00 83.25 370 PRO A C 1
ATOM 3009 O O . PRO A 1 370 ? -10.193 -7.872 31.354 1.00 83.25 370 PRO A O 1
ATOM 3012 N N . GLN A 1 371 ? -9.299 -6.252 32.605 1.00 81.31 371 GLN A N 1
ATOM 3013 C CA . GLN A 1 371 ? -10.582 -5.764 33.120 1.00 81.31 371 GLN A CA 1
ATOM 3014 C C . GLN A 1 371 ? -11.479 -5.204 32.010 1.00 81.31 371 GLN A C 1
ATOM 3016 O O . GLN A 1 371 ? -12.684 -5.440 32.020 1.00 81.31 371 GLN A O 1
ATOM 3021 N N . LEU A 1 372 ? -10.895 -4.482 31.047 1.00 86.50 372 LEU A N 1
ATOM 3022 C CA . LEU A 1 372 ? -11.624 -4.007 29.873 1.00 86.50 372 LEU A CA 1
ATOM 3023 C C . LEU A 1 372 ? -12.083 -5.183 29.004 1.00 86.50 372 LEU A C 1
ATOM 3025 O O . LEU A 1 372 ? -13.239 -5.222 28.595 1.00 86.50 372 LEU A O 1
ATOM 3029 N N . LEU A 1 373 ? -11.187 -6.137 28.747 1.00 87.69 373 LEU A N 1
ATOM 3030 C CA . LEU A 1 373 ? -11.445 -7.263 27.852 1.00 87.69 373 LEU A CA 1
ATOM 3031 C C . LEU A 1 373 ? -12.347 -8.349 28.448 1.00 87.69 373 LEU A C 1
ATOM 3033 O O . LEU A 1 373 ? -12.969 -9.072 27.684 1.00 87.69 373 LEU A O 1
ATOM 3037 N N . ASP A 1 374 ? -12.434 -8.464 29.774 1.00 86.12 374 ASP A N 1
ATOM 3038 C CA . ASP A 1 374 ? -13.362 -9.373 30.459 1.00 86.12 374 ASP A CA 1
ATOM 3039 C C . ASP A 1 374 ? -14.806 -8.827 30.467 1.00 86.12 374 ASP A C 1
ATOM 3041 O O . ASP A 1 374 ? -15.749 -9.551 30.811 1.00 86.12 374 ASP A O 1
ATOM 3045 N N . SER A 1 375 ? -14.996 -7.549 30.113 1.00 87.56 375 SER A N 1
ATOM 3046 C CA . SER A 1 375 ? -16.305 -6.899 30.101 1.00 87.56 375 SER A CA 1
ATOM 3047 C C . SER A 1 375 ? -17.193 -7.445 28.981 1.00 87.56 375 SER A C 1
ATOM 3049 O O . SER A 1 375 ? -16.772 -7.478 27.829 1.00 87.56 375 SER A O 1
ATOM 3051 N N . PRO A 1 376 ? -18.470 -7.784 29.241 1.00 89.12 376 PRO A N 1
ATOM 3052 C CA . PRO A 1 376 ? -19.384 -8.233 28.186 1.00 89.12 376 PRO A CA 1
ATOM 3053 C C . PRO A 1 376 ? -19.685 -7.150 27.132 1.00 89.12 376 PRO A C 1
ATOM 3055 O O . PRO A 1 376 ? -20.176 -7.457 26.043 1.00 89.12 376 PRO A O 1
ATOM 3058 N N . HIS A 1 377 ? -19.377 -5.890 27.441 1.00 91.56 377 HIS A N 1
ATOM 3059 C CA . HIS A 1 377 ? -19.729 -4.732 26.625 1.00 91.56 377 HIS A CA 1
ATOM 3060 C C . HIS A 1 377 ? -18.784 -4.495 25.436 1.00 91.56 377 HIS A C 1
ATOM 3062 O O . HIS A 1 377 ? -19.079 -3.661 24.586 1.00 91.56 377 HIS A O 1
ATOM 3068 N N . VAL A 1 378 ? -17.686 -5.256 25.317 1.00 91.50 378 VAL A N 1
ATOM 3069 C CA . VAL A 1 378 ? -16.791 -5.221 24.139 1.00 91.50 378 VAL A CA 1
ATOM 3070 C C . VAL A 1 378 ? -17.308 -6.057 22.960 1.00 91.50 378 VAL A C 1
ATOM 3072 O O . VAL A 1 378 ? -16.677 -6.105 21.909 1.00 91.50 378 VAL A O 1
ATOM 3075 N N . SER A 1 379 ? -18.454 -6.727 23.116 1.00 91.88 379 SER A N 1
ATOM 3076 C CA . SER A 1 379 ? -18.948 -7.748 22.179 1.00 91.88 379 SER A CA 1
ATOM 3077 C C . SER A 1 379 ? -19.299 -7.254 20.774 1.00 91.88 379 SER A C 1
ATOM 3079 O O . SER A 1 379 ? -19.351 -8.051 19.840 1.00 91.88 379 SER A O 1
ATOM 3081 N N . LYS A 1 380 ? -19.527 -5.949 20.605 1.00 93.50 380 LYS A N 1
ATOM 3082 C CA . LYS A 1 380 ? -19.817 -5.328 19.303 1.00 93.50 380 LYS A CA 1
ATOM 3083 C C . LYS A 1 380 ? -18.605 -4.681 18.638 1.00 93.50 380 LYS A C 1
ATOM 3085 O O . LYS A 1 380 ? -18.737 -4.211 17.509 1.00 93.50 380 LYS A O 1
ATOM 3090 N N . LEU A 1 381 ? -17.448 -4.665 19.303 1.00 95.81 381 LEU A N 1
ATOM 3091 C CA . LEU A 1 381 ? -16.240 -4.104 18.712 1.00 95.81 381 LEU A CA 1
ATOM 3092 C C . LEU A 1 381 ? -15.840 -4.914 17.476 1.00 95.81 381 LEU A C 1
ATOM 3094 O O . LEU A 1 381 ? -15.642 -6.127 17.539 1.00 95.81 381 LEU A O 1
ATOM 3098 N N . ARG A 1 382 ? -15.706 -4.203 16.360 1.00 96.81 382 ARG A N 1
ATOM 3099 C CA . ARG A 1 382 ? -15.157 -4.679 15.089 1.00 96.81 382 ARG A CA 1
ATOM 3100 C C . ARG A 1 382 ? -13.677 -4.347 14.977 1.00 96.81 382 ARG A C 1
ATOM 3102 O O . ARG A 1 382 ? -12.940 -5.113 14.365 1.00 96.81 382 ARG A O 1
ATOM 3109 N N . GLU A 1 383 ? -13.236 -3.250 15.583 1.00 97.44 383 GLU A N 1
ATOM 3110 C CA . GLU A 1 383 ? -11.842 -2.817 15.575 1.00 97.44 383 GLU A CA 1
ATOM 3111 C C . GLU A 1 383 ? -11.377 -2.435 16.983 1.00 97.44 383 GLU A C 1
ATOM 3113 O O . GLU A 1 383 ? -12.027 -1.664 17.695 1.00 97.44 383 GLU A O 1
ATOM 3118 N N . LEU A 1 384 ? -10.217 -2.964 17.370 1.00 94.75 384 LEU A N 1
ATOM 3119 C CA . LEU A 1 384 ? -9.558 -2.639 18.627 1.00 94.75 384 LEU A CA 1
ATOM 3120 C C . LEU A 1 384 ? -8.092 -2.294 18.366 1.00 94.75 384 LEU A C 1
ATOM 3122 O O . LEU A 1 384 ? -7.321 -3.140 17.914 1.00 94.75 384 LEU A O 1
ATOM 3126 N N . VAL A 1 385 ? -7.710 -1.061 18.696 1.00 92.56 385 VAL A N 1
ATOM 3127 C CA . VAL A 1 385 ? -6.334 -0.568 18.561 1.00 92.56 385 VAL A CA 1
ATOM 3128 C C . VAL A 1 385 ? -5.787 -0.246 19.936 1.00 92.56 385 VAL A C 1
ATOM 3130 O O . VAL A 1 385 ? -6.379 0.539 20.679 1.00 92.56 385 VAL A O 1
ATOM 3133 N N . ILE A 1 386 ? -4.648 -0.836 20.284 1.00 87.81 386 ILE A N 1
ATOM 3134 C CA . ILE A 1 386 ? -3.975 -0.571 21.551 1.00 87.81 386 ILE A CA 1
ATOM 3135 C C . ILE A 1 386 ? -2.486 -0.333 21.302 1.00 87.81 386 ILE A C 1
ATOM 3137 O O . ILE A 1 386 ? -1.760 -1.224 20.852 1.00 87.81 386 ILE A O 1
ATOM 3141 N N . HIS A 1 387 ? -2.016 0.875 21.615 1.00 83.75 387 HIS A N 1
ATOM 3142 C CA . HIS A 1 387 ? -0.594 1.231 21.551 1.00 83.75 387 HIS A CA 1
ATOM 3143 C C . HIS A 1 387 ? -0.050 1.490 22.947 1.00 83.75 387 HIS A C 1
ATOM 3145 O O . HIS A 1 387 ? -0.762 2.032 23.788 1.00 83.75 387 HIS A O 1
ATOM 3151 N N . GLY A 1 388 ? 1.230 1.172 23.157 1.00 67.00 388 GLY A N 1
ATOM 3152 C CA . GLY A 1 388 ? 1.992 1.655 24.309 1.00 67.00 388 GLY A CA 1
ATOM 3153 C C . GLY A 1 388 ? 1.444 1.247 25.684 1.00 67.00 388 GLY A C 1
ATOM 3154 O O . GLY A 1 388 ? 0.457 0.535 25.787 1.00 67.00 388 GLY A O 1
ATOM 3155 N N . GLY A 1 389 ? 2.145 1.564 26.781 1.00 55.66 389 GLY A N 1
ATOM 3156 C CA . GLY A 1 389 ? 1.721 1.176 28.149 1.00 55.66 389 GLY A CA 1
ATOM 3157 C C . GLY A 1 389 ? 1.734 -0.336 28.478 1.00 55.66 389 GLY A C 1
ATOM 3158 O O . GLY A 1 389 ? 1.502 -0.737 29.622 1.00 55.66 389 GLY A O 1
ATOM 3159 N N . ILE A 1 390 ? 2.091 -1.179 27.504 1.00 53.72 390 ILE A N 1
ATOM 3160 C CA . ILE A 1 390 ? 2.114 -2.648 27.555 1.00 53.72 390 ILE A CA 1
ATOM 3161 C C . ILE A 1 390 ? 3.569 -3.155 27.646 1.00 53.72 390 ILE A C 1
ATOM 3163 O O . ILE A 1 390 ? 4.065 -3.925 26.826 1.00 53.72 390 ILE A O 1
ATOM 3167 N N . HIS A 1 391 ? 4.328 -2.700 28.638 1.00 51.50 391 HIS A N 1
ATOM 3168 C CA . HIS A 1 391 ? 5.760 -3.028 28.730 1.00 51.50 391 HIS A CA 1
ATOM 3169 C C . HIS A 1 391 ? 6.078 -4.469 29.198 1.00 51.50 391 HIS A C 1
ATOM 3171 O O . HIS A 1 391 ? 7.223 -4.739 29.558 1.00 51.50 391 HIS A O 1
ATOM 3177 N N . SER A 1 392 ? 5.107 -5.396 29.232 1.00 53.53 392 SER A N 1
ATOM 3178 C CA . SER A 1 392 ? 5.317 -6.769 29.731 1.00 53.53 392 SER A CA 1
ATOM 3179 C C . SER A 1 392 ? 4.163 -7.768 29.448 1.00 53.53 392 SER A C 1
ATOM 3181 O O . SER A 1 392 ? 4.131 -8.825 30.077 1.00 53.53 392 SER A O 1
ATOM 3183 N N . MET A 1 393 ? 3.222 -7.514 28.527 1.00 60.19 393 MET A N 1
ATOM 3184 C CA . MET A 1 393 ? 2.063 -8.422 28.407 1.00 60.19 393 MET A CA 1
ATOM 3185 C C . MET A 1 393 ? 2.350 -9.755 27.725 1.00 60.19 393 MET A C 1
ATOM 3187 O O . MET A 1 393 ? 2.979 -9.819 26.681 1.00 60.19 393 MET A O 1
ATOM 3191 N N . SER A 1 394 ? 1.710 -10.804 28.238 1.00 62.91 394 SER A N 1
ATOM 3192 C CA . SER A 1 394 ? 1.275 -11.952 27.435 1.00 62.91 394 SER A CA 1
ATOM 3193 C C . SER A 1 394 ? 0.002 -11.588 26.654 1.00 62.91 394 SER A C 1
ATOM 3195 O O . SER A 1 394 ? -0.870 -10.955 27.244 1.00 62.91 394 SER A O 1
ATOM 3197 N N . ALA A 1 395 ? -0.207 -12.051 25.414 1.00 64.31 395 ALA A N 1
ATOM 3198 C CA . ALA A 1 395 ? -1.502 -11.858 24.720 1.00 64.31 395 ALA A CA 1
ATOM 3199 C C . ALA A 1 395 ? -2.674 -12.677 25.311 1.00 64.31 395 ALA A C 1
ATOM 3201 O O . ALA A 1 395 ? -3.762 -12.700 24.735 1.00 64.31 395 ALA A O 1
ATOM 3202 N N . LEU A 1 396 ? -2.477 -13.344 26.456 1.00 72.12 396 LEU A N 1
ATOM 3203 C CA . LEU A 1 396 ? -3.506 -14.131 27.141 1.00 72.12 396 LEU A CA 1
ATOM 3204 C C . LEU A 1 396 ? -4.833 -13.380 27.350 1.00 72.12 396 LEU A C 1
ATOM 3206 O O . LEU A 1 396 ? -5.866 -14.012 27.145 1.00 72.12 396 LEU A O 1
ATOM 3210 N N . PRO A 1 397 ? -4.864 -12.075 27.697 1.00 81.31 397 PRO A N 1
ATOM 3211 C CA . PRO A 1 397 ? -6.127 -11.354 27.836 1.00 81.31 397 PRO A CA 1
ATOM 3212 C C . PRO A 1 397 ? -6.965 -11.383 26.551 1.00 81.31 397 PRO A C 1
ATOM 3214 O O . PRO A 1 397 ? -8.140 -11.720 26.602 1.00 81.31 397 PRO A O 1
ATOM 3217 N N . PHE A 1 398 ? -6.359 -11.152 25.382 1.00 82.00 398 PHE A N 1
ATOM 3218 C CA . PHE A 1 398 ? -7.065 -11.216 24.095 1.00 82.00 398 PHE A CA 1
ATOM 3219 C C . PHE A 1 398 ? -7.511 -12.638 23.741 1.00 82.00 398 PHE A C 1
ATOM 3221 O O . PHE A 1 398 ? -8.620 -12.849 23.249 1.00 82.00 398 PHE A O 1
ATOM 3228 N N . ALA A 1 399 ? -6.662 -13.627 24.027 1.00 80.94 399 ALA A N 1
ATOM 3229 C CA . ALA A 1 399 ? -6.964 -15.031 23.768 1.00 80.94 399 ALA A CA 1
ATOM 3230 C C . ALA A 1 399 ? -8.069 -15.599 24.677 1.00 80.94 399 ALA A C 1
ATOM 3232 O O . ALA A 1 399 ? -8.688 -16.604 24.332 1.00 80.94 399 ALA A O 1
ATOM 3233 N N . HIS A 1 400 ? -8.333 -14.977 25.828 1.00 85.00 400 HIS A N 1
ATOM 3234 C CA . HIS A 1 400 ? -9.409 -15.368 26.742 1.00 85.00 400 HIS A CA 1
ATOM 3235 C C . HIS A 1 400 ? -10.664 -14.495 26.627 1.00 85.00 400 HIS A C 1
ATOM 3237 O O . HIS A 1 400 ? -11.722 -14.907 27.108 1.00 85.00 400 HIS A O 1
ATOM 3243 N N . ALA A 1 401 ? -10.578 -13.343 25.958 1.00 87.62 401 ALA A N 1
ATOM 3244 C CA . ALA A 1 401 ? -11.678 -12.409 25.728 1.00 87.62 401 ALA A CA 1
ATOM 3245 C C . ALA A 1 401 ? -12.696 -12.951 24.713 1.00 87.62 401 ALA A C 1
ATOM 3247 O O . ALA A 1 401 ? -12.847 -12.445 23.603 1.00 87.62 401 ALA A O 1
ATOM 3248 N N . THR A 1 402 ? -13.405 -14.014 25.099 1.00 90.38 402 THR A N 1
ATOM 3249 C CA . THR A 1 402 ? -14.355 -14.739 24.239 1.00 90.38 402 THR A CA 1
ATOM 3250 C C . THR A 1 402 ? -15.512 -13.887 23.722 1.00 90.38 402 THR A C 1
ATOM 3252 O O . THR A 1 402 ? -16.198 -14.320 22.802 1.00 90.38 402 THR A O 1
ATOM 3255 N N . GLN A 1 403 ? -15.730 -12.692 24.283 1.00 90.19 403 GLN A N 1
ATOM 3256 C CA . GLN A 1 403 ? -16.769 -11.778 23.817 1.00 90.19 403 GLN A CA 1
ATOM 3257 C C . GLN A 1 403 ? -16.386 -11.055 22.515 1.00 90.19 403 GLN A C 1
ATOM 3259 O O . GLN A 1 403 ? -17.278 -10.574 21.830 1.00 90.19 403 GLN A O 1
ATOM 3264 N N . LEU A 1 404 ? -15.104 -11.013 22.128 1.00 91.56 404 LEU A N 1
ATOM 3265 C CA . LEU A 1 404 ? -14.615 -10.360 20.900 1.00 91.56 404 LEU A CA 1
ATOM 3266 C C . LEU A 1 404 ? -14.898 -11.173 19.616 1.00 91.56 404 LEU A C 1
ATOM 3268 O O . LEU A 1 404 ? -14.074 -11.219 18.708 1.00 91.56 404 LEU A O 1
ATOM 3272 N N . GLU A 1 405 ? -16.043 -11.851 19.528 1.00 91.56 405 GLU A N 1
ATOM 3273 C CA . GLU A 1 405 ? -16.400 -12.701 18.378 1.00 91.56 405 GLU A 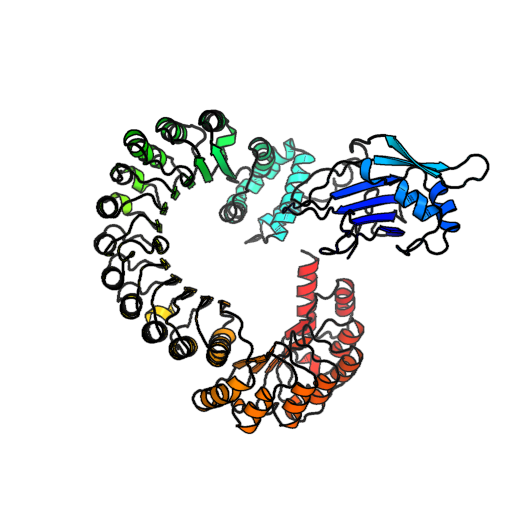CA 1
ATOM 3274 C C . GLU A 1 405 ? -16.710 -11.907 17.096 1.00 91.56 405 GLU A C 1
ATOM 3276 O O . GLU A 1 405 ? -16.589 -12.428 15.984 1.00 91.56 405 GLU A O 1
ATOM 3281 N N . ALA A 1 406 ? -17.080 -10.632 17.243 1.00 94.06 406 ALA A N 1
ATOM 3282 C CA . ALA A 1 406 ? -17.335 -9.714 16.136 1.00 94.06 406 ALA A CA 1
ATOM 3283 C C . ALA A 1 406 ? -16.073 -8.986 15.635 1.00 94.06 406 ALA A C 1
ATOM 3285 O O . ALA A 1 406 ? -16.170 -8.208 14.686 1.00 94.06 406 ALA A O 1
ATOM 3286 N N . LEU A 1 407 ? -14.910 -9.216 16.258 1.00 96.69 407 LEU A N 1
ATOM 3287 C CA . LEU A 1 407 ? -13.697 -8.457 15.975 1.00 96.69 407 LEU A CA 1
ATOM 3288 C C . LEU A 1 407 ? -13.133 -8.809 14.592 1.00 96.69 407 LEU A C 1
ATOM 3290 O O . LEU A 1 407 ? -12.736 -9.941 14.324 1.00 96.69 407 LEU A O 1
ATOM 3294 N N . GLU A 1 408 ? -13.059 -7.810 13.720 1.00 97.69 408 GLU A N 1
ATOM 3295 C CA . GLU A 1 408 ? -12.534 -7.924 12.359 1.00 97.69 408 GLU A CA 1
ATOM 3296 C C . GLU A 1 408 ? -11.103 -7.375 12.240 1.00 97.69 408 GLU A C 1
ATOM 3298 O O . GLU A 1 408 ? -10.355 -7.817 11.364 1.00 97.69 408 GLU A O 1
ATOM 3303 N N . ALA A 1 409 ? -10.698 -6.460 13.128 1.00 97.94 409 ALA A N 1
ATOM 3304 C CA . ALA A 1 409 ? -9.372 -5.853 13.148 1.00 97.94 409 ALA A CA 1
ATOM 3305 C C . ALA A 1 409 ? -8.803 -5.725 14.572 1.00 97.94 409 ALA A C 1
ATOM 3307 O O . ALA A 1 409 ? -9.459 -5.209 15.479 1.00 97.94 409 ALA A O 1
ATOM 3308 N N . LEU A 1 410 ? -7.559 -6.171 14.754 1.00 95.69 410 LEU A N 1
ATOM 3309 C CA . LEU A 1 410 ? -6.809 -6.039 16.002 1.00 95.69 410 LEU A CA 1
ATOM 3310 C C . LEU A 1 410 ? -5.435 -5.440 15.716 1.00 95.69 410 LEU A C 1
ATOM 3312 O O . LEU A 1 410 ? -4.650 -6.021 14.966 1.00 95.69 410 LEU A O 1
ATOM 3316 N N . GLU A 1 411 ? -5.127 -4.326 16.369 1.00 94.00 411 GLU A N 1
ATOM 3317 C CA . GLU A 1 411 ? -3.823 -3.681 16.281 1.00 94.00 411 GLU A CA 1
ATOM 3318 C C . GLU A 1 411 ? -3.182 -3.542 17.657 1.00 94.00 411 GLU A C 1
ATOM 3320 O O . GLU A 1 411 ? -3.728 -2.904 18.558 1.00 94.00 411 GLU A O 1
ATOM 3325 N N . LEU A 1 412 ? -1.989 -4.118 17.797 1.00 90.19 412 LEU A N 1
ATOM 3326 C CA . LEU A 1 412 ? -1.154 -4.032 18.984 1.00 90.19 412 LEU A CA 1
ATOM 3327 C C . LEU A 1 412 ? 0.206 -3.455 18.602 1.00 90.19 412 LEU A C 1
ATOM 3329 O O . LEU A 1 412 ? 0.981 -4.082 17.873 1.00 90.19 412 LEU A O 1
ATOM 3333 N N . ARG A 1 413 ? 0.544 -2.289 19.158 1.00 85.94 413 ARG A N 1
ATOM 3334 C CA . ARG A 1 413 ? 1.840 -1.638 18.925 1.00 85.94 413 ARG A CA 1
ATOM 3335 C C . ARG A 1 413 ? 2.654 -1.508 20.204 1.00 85.94 413 ARG A C 1
ATOM 3337 O O . ARG A 1 413 ? 2.180 -0.981 21.211 1.00 85.94 413 ARG A O 1
ATOM 3344 N N . GLY A 1 414 ? 3.889 -1.999 20.164 1.00 74.88 414 GLY A N 1
ATOM 3345 C CA . GLY A 1 414 ? 4.823 -1.886 21.277 1.00 74.88 414 GLY A CA 1
ATOM 3346 C C . GLY A 1 414 ? 5.395 -0.474 21.390 1.00 74.88 414 GLY A C 1
ATOM 3347 O O . GLY A 1 414 ? 5.527 0.242 20.401 1.00 74.88 414 GLY A O 1
ATOM 3348 N N . ALA A 1 415 ? 5.767 -0.069 22.603 1.00 65.62 415 ALA A N 1
ATOM 3349 C CA . ALA A 1 415 ? 6.441 1.207 22.835 1.00 65.62 415 ALA A CA 1
ATOM 3350 C C . ALA A 1 415 ? 7.890 1.161 22.325 1.00 65.62 415 ALA A C 1
ATOM 3352 O O . ALA A 1 415 ? 8.593 0.188 22.597 1.00 65.62 415 ALA A O 1
ATOM 3353 N N . GLN A 1 416 ? 8.348 2.204 21.618 1.00 56.66 416 GLN A N 1
ATOM 3354 C CA . GLN A 1 416 ? 9.713 2.360 21.077 1.00 56.66 416 GLN A CA 1
ATOM 3355 C C . GLN A 1 416 ? 10.804 1.910 22.072 1.00 56.66 416 GLN A C 1
ATOM 3357 O O . GLN A 1 416 ? 10.728 2.198 23.268 1.00 56.66 416 GLN A O 1
ATOM 3362 N N . ARG A 1 417 ? 11.820 1.183 21.575 1.00 51.59 417 ARG A N 1
ATOM 3363 C CA . ARG A 1 417 ? 12.896 0.561 22.373 1.00 51.59 417 ARG A CA 1
ATOM 3364 C C . ARG A 1 417 ? 13.513 1.545 23.381 1.00 51.59 417 ARG A C 1
ATOM 3366 O O . ARG A 1 417 ? 14.364 2.357 23.029 1.00 51.59 417 ARG A O 1
ATOM 3373 N N . SER A 1 418 ? 13.160 1.412 24.661 1.00 47.53 418 SER A N 1
ATOM 3374 C CA . SER A 1 418 ? 13.908 2.033 25.757 1.00 47.53 418 SER A CA 1
ATOM 3375 C C . SER A 1 418 ? 15.037 1.100 26.182 1.00 47.53 418 SER A C 1
ATOM 3377 O O . SER A 1 418 ? 14.799 0.005 26.690 1.00 47.53 418 SER A O 1
ATOM 3379 N N . TRP A 1 419 ? 16.282 1.555 26.034 1.00 42.59 419 TRP A N 1
ATOM 3380 C CA . TRP A 1 419 ? 17.502 0.821 26.398 1.00 42.59 419 TRP A CA 1
ATOM 3381 C C . TRP A 1 419 ? 17.611 0.461 27.894 1.00 42.59 419 TRP A C 1
ATOM 3383 O O . TRP A 1 419 ? 18.603 -0.135 28.307 1.00 42.59 419 TRP A O 1
ATOM 3393 N N . THR A 1 420 ? 16.630 0.831 28.731 1.00 45.94 420 THR A N 1
ATOM 3394 C CA . THR A 1 420 ? 16.769 0.792 30.194 1.00 45.94 420 THR A CA 1
ATOM 3395 C C . THR A 1 420 ? 15.773 -0.056 30.989 1.00 45.94 420 THR A C 1
ATOM 3397 O O . THR A 1 420 ? 15.966 -0.111 32.202 1.00 45.94 420 THR A O 1
ATOM 3400 N N . LYS A 1 421 ? 14.787 -0.786 30.427 1.00 49.19 421 LYS A N 1
ATOM 3401 C CA . LYS A 1 421 ? 14.049 -1.819 31.210 1.00 49.19 421 LYS A CA 1
ATOM 3402 C C . LYS A 1 421 ? 13.044 -2.670 30.410 1.00 49.19 421 LYS A C 1
ATOM 3404 O O . LYS A 1 421 ? 12.116 -2.118 29.846 1.00 49.19 421 LYS A O 1
ATOM 3409 N N . ARG A 1 422 ? 13.182 -3.998 30.587 1.00 51.88 422 ARG A N 1
ATOM 3410 C CA . ARG A 1 422 ? 12.282 -5.140 30.279 1.00 51.88 422 ARG A CA 1
ATOM 3411 C C . ARG A 1 422 ? 11.860 -5.337 28.810 1.00 51.88 422 ARG A C 1
ATOM 3413 O O . ARG A 1 422 ? 11.718 -4.358 28.092 1.00 51.88 422 ARG A O 1
ATOM 3420 N N . PRO A 1 423 ? 11.679 -6.597 28.367 1.00 51.47 423 PRO A N 1
ATOM 3421 C CA . PRO A 1 423 ? 11.293 -6.867 26.990 1.00 51.47 423 PRO A CA 1
ATOM 3422 C C . PRO A 1 423 ? 9.799 -6.547 26.814 1.00 51.47 423 PRO A C 1
ATOM 3424 O O . PRO A 1 423 ? 8.981 -6.978 27.635 1.00 51.47 423 PRO A O 1
ATOM 3427 N N . ALA A 1 424 ? 9.467 -5.747 25.806 1.00 64.25 424 ALA A N 1
ATOM 3428 C CA . ALA A 1 424 ? 8.152 -5.152 25.593 1.00 64.25 424 ALA A CA 1
ATOM 3429 C C . ALA A 1 424 ? 7.425 -5.839 24.426 1.00 64.25 424 ALA A C 1
ATOM 3431 O O . ALA A 1 424 ? 8.007 -6.030 23.365 1.00 64.25 424 ALA A O 1
ATOM 3432 N N . G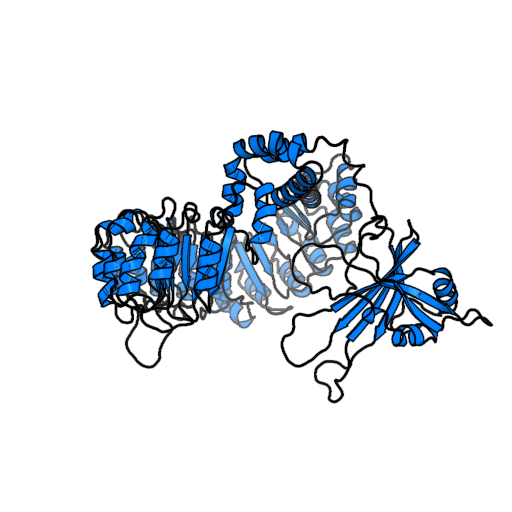LY A 1 425 ? 6.145 -6.167 24.617 1.00 76.19 425 GLY A N 1
ATOM 3433 C CA . GLY A 1 425 ? 5.295 -6.779 23.591 1.00 76.19 425 GLY A CA 1
ATOM 3434 C C . GLY A 1 425 ? 4.800 -8.181 23.941 1.00 76.19 425 GLY A C 1
ATOM 3435 O O . GLY A 1 425 ? 5.201 -8.754 24.953 1.00 76.19 425 GLY A O 1
ATOM 3436 N N . ILE A 1 426 ? 3.907 -8.710 23.101 1.00 83.12 426 ILE A N 1
ATOM 3437 C CA . ILE A 1 426 ? 3.224 -9.991 23.332 1.00 83.12 426 ILE A CA 1
ATOM 3438 C C . ILE A 1 426 ? 4.094 -11.237 23.114 1.00 83.12 426 ILE A C 1
ATOM 3440 O O . ILE A 1 426 ? 3.758 -12.298 23.647 1.00 83.12 426 ILE A O 1
ATOM 3444 N N . ARG A 1 427 ? 5.187 -11.103 22.346 1.00 87.25 427 ARG A N 1
ATOM 3445 C CA . ARG A 1 427 ? 6.126 -12.172 21.966 1.00 87.25 427 ARG A CA 1
ATOM 3446 C C . ARG A 1 427 ? 5.461 -13.401 21.330 1.00 87.25 427 ARG A C 1
ATOM 3448 O O . ARG A 1 427 ? 4.287 -13.389 20.946 1.00 87.25 427 ARG A O 1
ATOM 3455 N N . ASP A 1 428 ? 6.236 -14.473 21.203 1.00 91.06 428 ASP A N 1
ATOM 3456 C CA . ASP A 1 428 ? 5.805 -15.727 20.590 1.00 91.06 428 ASP A CA 1
ATOM 3457 C C . ASP A 1 428 ? 4.692 -16.412 21.392 1.00 91.06 428 ASP A C 1
ATOM 3459 O O . ASP A 1 428 ? 3.747 -16.933 20.803 1.00 91.06 428 ASP A O 1
ATOM 3463 N N . GLU A 1 429 ? 4.734 -16.359 22.727 1.00 88.94 429 GLU A N 1
ATOM 3464 C CA . GLU A 1 429 ? 3.688 -16.941 23.577 1.00 88.94 429 GLU A CA 1
ATOM 3465 C C . GLU A 1 429 ? 2.341 -16.238 23.378 1.00 88.94 429 GLU A C 1
ATOM 3467 O O . GLU A 1 429 ? 1.285 -16.875 23.377 1.00 88.94 429 GLU A O 1
ATOM 3472 N N . GLY A 1 430 ? 2.359 -14.919 23.174 1.00 88.25 430 GLY A N 1
ATOM 3473 C CA . GLY A 1 430 ? 1.163 -14.173 22.825 1.00 88.25 430 GLY A CA 1
ATOM 3474 C C . GLY A 1 430 ? 0.629 -14.537 21.442 1.00 88.25 430 GLY A C 1
ATOM 3475 O O . GLY A 1 430 ? -0.573 -14.741 21.281 1.00 88.25 430 GLY A O 1
ATOM 3476 N N . CYS A 1 431 ? 1.514 -14.706 20.462 1.00 93.19 431 CYS A N 1
ATOM 3477 C CA . CYS A 1 431 ? 1.140 -15.185 19.133 1.00 93.19 431 CYS A CA 1
ATOM 3478 C C . CYS A 1 431 ? 0.495 -16.577 19.182 1.00 93.19 431 CYS A C 1
ATOM 3480 O O . CYS A 1 431 ? -0.528 -16.801 18.541 1.00 93.19 431 CYS A O 1
ATOM 3482 N N . GLN A 1 432 ? 1.040 -17.495 19.985 1.00 93.56 432 GLN A N 1
ATOM 3483 C CA . GLN A 1 432 ? 0.459 -18.822 20.215 1.00 93.56 432 GLN A CA 1
ATOM 3484 C C . GLN A 1 432 ? -0.933 -18.738 20.850 1.00 93.56 432 GLN A C 1
ATOM 3486 O O . GLN A 1 432 ? -1.849 -19.450 20.435 1.00 93.56 432 GLN A O 1
ATOM 3491 N N . ALA A 1 433 ? -1.115 -17.848 21.829 1.00 92.00 433 ALA A N 1
ATOM 3492 C CA . ALA A 1 433 ? -2.407 -17.638 22.470 1.00 92.00 433 ALA A CA 1
ATOM 3493 C C . ALA A 1 433 ? -3.453 -17.095 21.477 1.00 92.00 433 ALA A C 1
ATOM 3495 O O . ALA A 1 433 ? -4.553 -17.640 21.393 1.00 92.00 433 ALA A O 1
ATOM 3496 N N . LEU A 1 434 ? -3.096 -16.081 20.680 1.00 93.62 434 LEU A N 1
ATOM 3497 C CA . LEU A 1 434 ? -3.958 -15.542 19.620 1.00 93.62 434 LEU A CA 1
ATOM 3498 C C . LEU A 1 434 ? -4.281 -16.602 18.558 1.00 93.62 434 LEU A C 1
ATOM 3500 O O . LEU A 1 434 ? -5.433 -16.747 18.161 1.00 93.62 434 LEU A O 1
ATOM 3504 N N . ALA A 1 435 ? -3.295 -17.399 18.146 1.00 94.94 435 ALA A N 1
ATOM 3505 C CA . ALA A 1 435 ? -3.483 -18.473 17.176 1.00 94.94 435 ALA A CA 1
ATOM 3506 C C . ALA A 1 435 ? -4.466 -19.558 17.656 1.00 94.94 435 ALA A C 1
ATOM 3508 O O . ALA A 1 435 ? -5.149 -20.172 16.835 1.00 94.94 435 ALA A O 1
ATOM 3509 N N . GLY A 1 436 ? -4.555 -19.796 18.969 1.00 94.50 436 GLY A N 1
ATOM 3510 C CA . GLY A 1 436 ? -5.508 -20.728 19.582 1.00 94.50 436 GLY A CA 1
ATOM 3511 C C . GLY A 1 436 ? -6.897 -20.139 19.869 1.00 94.50 436 GLY A C 1
ATOM 3512 O O . GLY A 1 436 ? -7.799 -20.871 20.284 1.00 94.50 436 GLY A O 1
ATOM 3513 N N . ALA A 1 437 ? -7.096 -18.837 19.663 1.00 94.50 437 ALA A N 1
ATOM 3514 C CA . ALA A 1 437 ? -8.316 -18.130 20.037 1.00 94.50 437 ALA A CA 1
ATOM 3515 C C . ALA A 1 437 ? -9.432 -18.319 18.994 1.00 94.50 437 ALA A C 1
ATOM 3517 O O . ALA A 1 437 ? -9.565 -17.555 18.041 1.00 94.50 437 ALA A O 1
ATOM 3518 N N . LYS A 1 438 ? -10.278 -19.337 19.190 1.00 95.38 438 LYS A N 1
ATOM 3519 C CA . LYS A 1 438 ? -11.374 -19.684 18.262 1.00 95.38 438 LYS A CA 1
ATOM 3520 C C . LYS A 1 438 ? -12.359 -18.547 17.959 1.00 95.38 438 LYS A C 1
ATOM 3522 O O . LYS A 1 438 ? -12.977 -18.559 16.901 1.00 95.38 438 LYS A O 1
ATOM 3527 N N . HIS A 1 439 ? -12.560 -17.616 18.894 1.00 93.25 439 HIS A N 1
ATOM 3528 C CA . HIS A 1 439 ? -13.498 -16.500 18.732 1.00 93.25 439 HIS A CA 1
ATOM 3529 C C . HIS A 1 439 ? -12.968 -15.433 17.772 1.00 93.25 439 HIS A C 1
ATOM 3531 O O . HIS A 1 439 ? -13.769 -14.696 17.222 1.00 93.25 439 HIS A O 1
ATOM 3537 N N . LEU A 1 440 ? -11.661 -15.409 17.489 1.00 94.38 440 LEU A N 1
ATOM 3538 C CA . LEU A 1 440 ? -11.048 -14.494 16.519 1.00 94.38 440 LEU A CA 1
ATOM 3539 C C . LEU A 1 440 ? -11.095 -15.026 15.073 1.00 94.38 440 LEU A C 1
ATOM 3541 O O . LEU A 1 440 ? -10.346 -14.570 14.216 1.00 94.38 440 LEU A O 1
ATOM 3545 N N . ALA A 1 441 ? -11.958 -16.002 14.768 1.00 93.81 441 ALA A N 1
ATOM 3546 C CA . ALA A 1 441 ? -12.045 -16.591 13.426 1.00 93.81 441 ALA A CA 1
ATOM 3547 C C . ALA A 1 441 ? -12.562 -15.619 12.341 1.00 93.81 441 ALA A C 1
ATOM 3549 O O . ALA A 1 441 ? -12.386 -15.848 11.140 1.00 93.81 441 ALA A O 1
ATOM 3550 N N . THR A 1 442 ? -13.210 -14.535 12.767 1.00 94.25 442 THR A N 1
ATOM 3551 C CA . THR A 1 442 ? -13.713 -13.433 11.936 1.00 94.25 442 THR A CA 1
ATOM 3552 C C . THR A 1 442 ? -12.647 -12.379 11.631 1.00 94.25 442 THR A C 1
ATOM 3554 O O . THR A 1 442 ? -12.893 -11.514 10.789 1.00 94.25 442 THR A O 1
ATOM 3557 N N . LEU A 1 443 ? -11.465 -12.470 12.254 1.00 97.19 443 LEU A N 1
ATOM 3558 C CA . LEU A 1 443 ? -10.395 -11.490 12.112 1.00 97.19 443 LEU A CA 1
ATOM 3559 C C . LEU A 1 443 ? -9.872 -11.457 10.668 1.00 97.19 443 LEU A C 1
ATOM 3561 O O . LEU A 1 443 ? -9.446 -12.474 10.114 1.00 97.19 443 LEU A O 1
ATOM 3565 N N . LYS A 1 444 ? -9.898 -10.265 10.070 1.00 98.00 444 LYS A N 1
ATOM 3566 C CA . LYS A 1 444 ? -9.423 -9.976 8.708 1.00 98.00 444 LYS A CA 1
ATOM 3567 C C . LYS A 1 444 ? -8.125 -9.178 8.713 1.00 98.00 444 LYS A C 1
ATOM 3569 O O . LYS A 1 444 ? -7.349 -9.290 7.765 1.00 98.00 444 LYS A O 1
ATOM 3574 N N . SER A 1 445 ? -7.899 -8.377 9.752 1.00 98.31 445 SER A N 1
ATOM 3575 C CA . SER A 1 445 ? -6.702 -7.555 9.912 1.00 98.31 445 SER A CA 1
ATOM 3576 C C . SER A 1 445 ? -6.039 -7.817 11.257 1.00 98.31 445 SER A C 1
ATOM 3578 O O . SER A 1 445 ? -6.683 -7.718 12.304 1.00 98.31 445 SER A O 1
ATOM 3580 N N . LEU A 1 446 ? -4.751 -8.151 11.226 1.00 97.81 446 LEU A N 1
ATOM 3581 C CA . LEU A 1 446 ? -3.933 -8.322 12.419 1.00 97.81 446 LEU A CA 1
ATOM 3582 C C . LEU A 1 446 ? -2.632 -7.536 12.270 1.00 97.81 446 LEU A C 1
ATOM 3584 O O . LEU A 1 446 ? -1.792 -7.876 11.437 1.00 97.81 446 LEU A O 1
ATOM 3588 N N . THR A 1 447 ? -2.460 -6.533 13.124 1.00 96.56 447 THR A N 1
ATOM 3589 C CA . THR A 1 447 ? -1.275 -5.673 13.161 1.00 96.56 447 THR A CA 1
ATOM 3590 C C . THR A 1 447 ? -0.561 -5.858 14.491 1.00 96.56 447 THR A C 1
ATOM 3592 O O . THR A 1 447 ? -1.110 -5.562 15.550 1.00 96.56 447 THR A O 1
ATOM 3595 N N . LEU A 1 448 ? 0.670 -6.361 14.458 1.00 93.62 448 LEU A N 1
ATOM 3596 C CA . LEU A 1 448 ? 1.493 -6.663 15.629 1.00 93.62 448 LEU A CA 1
ATOM 3597 C C . LEU A 1 448 ? 2.869 -6.015 15.479 1.00 93.62 448 LEU A C 1
ATOM 3599 O O . LEU A 1 448 ? 3.891 -6.692 15.353 1.00 93.62 448 LEU A O 1
ATOM 3603 N N . ILE A 1 449 ? 2.902 -4.687 15.505 1.00 90.12 449 ILE A N 1
ATOM 3604 C CA . ILE A 1 449 ? 4.126 -3.921 15.272 1.00 90.12 449 ILE A CA 1
ATOM 3605 C C . ILE A 1 449 ? 4.946 -3.834 16.557 1.00 90.12 449 ILE A C 1
ATOM 3607 O O . ILE A 1 449 ? 4.441 -3.446 17.616 1.00 90.12 449 ILE A O 1
ATOM 3611 N N . GLN A 1 450 ? 6.243 -4.120 16.445 1.00 87.38 450 GLN A N 1
ATOM 3612 C CA . GLN A 1 450 ? 7.201 -3.953 17.538 1.00 87.38 450 GLN A CA 1
ATOM 3613 C C . GLN A 1 450 ? 6.840 -4.758 18.803 1.00 87.38 450 GLN A C 1
ATOM 3615 O O . GLN A 1 450 ? 6.902 -4.252 19.923 1.00 87.38 450 GLN A O 1
ATOM 3620 N N . GLN A 1 451 ? 6.462 -6.022 18.612 1.00 87.31 451 GLN A N 1
ATOM 3621 C CA . GLN A 1 451 ? 5.972 -6.938 19.650 1.00 87.31 451 GLN A CA 1
ATOM 3622 C C . GLN A 1 451 ? 7.008 -7.983 20.104 1.00 87.31 451 GLN A C 1
ATOM 3624 O O . GLN A 1 451 ? 6.655 -8.908 20.839 1.00 87.31 451 GLN A O 1
ATOM 3629 N N . GLU A 1 452 ? 8.266 -7.855 19.661 1.00 87.88 452 GLU A N 1
ATOM 3630 C CA . GLU A 1 452 ? 9.348 -8.828 19.901 1.00 87.88 452 GLU A CA 1
ATOM 3631 C C . GLU A 1 452 ? 9.001 -10.248 19.413 1.00 87.88 452 GLU A C 1
ATOM 3633 O O . GLU A 1 452 ? 9.388 -11.246 20.018 1.00 87.88 452 GLU A O 1
ATOM 3638 N N . ILE A 1 453 ? 8.263 -10.336 18.305 1.00 91.69 453 ILE A N 1
ATOM 3639 C CA . ILE A 1 453 ? 7.884 -11.606 17.675 1.00 91.69 453 ILE A CA 1
ATOM 3640 C C . ILE A 1 453 ? 9.087 -12.187 16.931 1.00 91.69 453 ILE A C 1
ATOM 3642 O O . ILE A 1 453 ? 9.791 -11.461 16.225 1.00 91.69 453 ILE A O 1
ATOM 3646 N N . THR A 1 454 ? 9.318 -13.490 17.073 1.00 95.75 454 THR A N 1
ATOM 3647 C CA . THR A 1 454 ? 10.352 -14.231 16.341 1.00 95.75 454 THR A CA 1
ATOM 3648 C C . THR A 1 454 ? 9.726 -15.165 15.300 1.00 95.75 454 THR A C 1
ATOM 3650 O O . THR A 1 454 ? 8.520 -15.126 15.033 1.00 95.75 454 THR A O 1
ATOM 3653 N N . ASP A 1 455 ? 10.543 -16.032 14.700 1.00 98.12 455 ASP A N 1
ATOM 3654 C CA . ASP A 1 455 ? 10.096 -17.063 13.761 1.00 98.12 455 ASP A CA 1
ATOM 3655 C C . ASP A 1 455 ? 8.963 -17.939 14.316 1.00 98.12 455 ASP A C 1
ATOM 3657 O O . ASP A 1 455 ? 8.069 -18.342 13.568 1.00 98.12 455 ASP A O 1
ATOM 3661 N N . GLU A 1 456 ? 8.980 -18.237 15.618 1.00 97.44 456 GLU A N 1
ATOM 3662 C CA . GLU A 1 456 ? 8.003 -19.137 16.235 1.00 97.44 456 GLU A CA 1
ATOM 3663 C C . GLU A 1 456 ? 6.630 -18.476 16.407 1.00 97.44 456 GLU A C 1
ATOM 3665 O O . GLU A 1 456 ? 5.599 -19.101 16.138 1.00 97.44 456 GLU A O 1
ATOM 3670 N N . GLY A 1 457 ? 6.590 -17.199 16.793 1.00 96.00 457 GLY A N 1
ATOM 3671 C CA . GLY A 1 457 ? 5.346 -16.443 16.872 1.00 96.00 457 GLY A CA 1
ATOM 3672 C C . GLY A 1 457 ? 4.721 -16.236 15.494 1.00 96.00 457 GLY A C 1
ATOM 3673 O O . GLY A 1 457 ? 3.536 -16.524 15.314 1.00 96.00 457 GLY A O 1
ATOM 3674 N N . ALA A 1 458 ? 5.524 -15.853 14.495 1.00 97.62 458 ALA A N 1
ATOM 3675 C CA . ALA A 1 458 ? 5.066 -15.720 13.111 1.00 97.62 458 ALA A CA 1
ATOM 3676 C C . ALA A 1 458 ? 4.486 -17.039 12.567 1.00 97.62 458 ALA A C 1
ATOM 3678 O O . ALA A 1 458 ? 3.390 -17.058 11.997 1.00 97.62 458 ALA A O 1
ATOM 3679 N N . ARG A 1 459 ? 5.180 -18.162 12.807 1.00 98.00 459 ARG A N 1
ATOM 3680 C CA . ARG A 1 459 ? 4.698 -19.505 12.453 1.00 98.00 459 ARG A CA 1
ATOM 3681 C C . ARG A 1 459 ? 3.370 -19.828 13.132 1.00 98.00 459 ARG A C 1
ATOM 3683 O O . ARG A 1 459 ? 2.463 -20.324 12.470 1.00 98.00 459 ARG A O 1
ATOM 3690 N N . SER A 1 460 ? 3.252 -19.541 14.425 1.00 97.00 460 SER A N 1
ATOM 3691 C CA . SER A 1 460 ? 2.044 -19.836 15.203 1.00 97.00 460 SER A CA 1
ATOM 3692 C C . SER A 1 460 ? 0.818 -19.118 14.638 1.00 97.00 460 SER A C 1
ATOM 3694 O O . SER A 1 460 ? -0.223 -19.744 14.450 1.00 97.00 460 SER A O 1
ATOM 3696 N N . LEU A 1 461 ? 0.950 -17.829 14.305 1.00 96.75 461 LEU A N 1
ATOM 3697 C CA . LEU A 1 461 ? -0.139 -17.042 13.718 1.00 96.75 461 LEU A CA 1
ATOM 3698 C C . LEU A 1 461 ? -0.583 -17.612 12.372 1.00 96.75 461 LEU A C 1
ATOM 3700 O O . LEU A 1 461 ? -1.769 -17.868 12.164 1.00 96.75 461 LEU A O 1
ATOM 3704 N N . ILE A 1 462 ? 0.367 -17.859 11.468 1.00 95.94 462 ILE A N 1
ATOM 3705 C CA . ILE A 1 462 ? 0.037 -18.261 10.099 1.00 95.94 462 ILE A CA 1
ATOM 3706 C C . ILE A 1 462 ? -0.397 -19.728 9.977 1.00 95.94 462 ILE A C 1
ATOM 3708 O O . ILE A 1 462 ? -1.049 -20.102 9.006 1.00 95.94 462 ILE A O 1
ATOM 3712 N N . GLN A 1 463 ? -0.083 -20.560 10.969 1.00 95.75 463 GLN A N 1
ATOM 3713 C CA . GLN A 1 463 ? -0.555 -21.945 11.060 1.00 95.75 463 GLN A CA 1
ATOM 3714 C C . GLN A 1 463 ? -1.812 -22.097 11.927 1.00 95.75 463 GLN A C 1
ATOM 3716 O O . GLN A 1 463 ? -2.274 -23.218 12.147 1.00 95.75 463 GLN A O 1
ATOM 3721 N N . SER A 1 464 ? -2.382 -20.994 12.421 1.00 96.56 464 SER A N 1
ATOM 3722 C CA . SER A 1 464 ? -3.599 -21.032 13.229 1.00 96.56 464 SER A CA 1
ATOM 3723 C C . SER A 1 464 ? -4.756 -21.705 12.472 1.00 96.56 464 SER A C 1
ATOM 3725 O O . SER A 1 464 ? -5.050 -21.331 11.337 1.00 96.56 464 SER A O 1
ATOM 3727 N N . PRO A 1 465 ? -5.502 -22.633 13.093 1.00 95.50 465 PRO A N 1
ATOM 3728 C CA . PRO A 1 465 ? -6.715 -23.188 12.492 1.00 95.50 465 PRO A CA 1
ATOM 3729 C C . PRO A 1 465 ? -7.899 -22.205 12.503 1.00 95.50 465 PRO A C 1
ATOM 3731 O O . PRO A 1 465 ? -8.969 -22.538 11.999 1.00 95.50 465 PRO A O 1
ATOM 3734 N N . HIS A 1 466 ? -7.741 -21.032 13.122 1.00 95.44 466 HIS A N 1
ATOM 3735 C CA . HIS A 1 466 ? -8.809 -20.057 13.332 1.00 95.44 466 HIS A CA 1
ATOM 3736 C C . HIS A 1 466 ? -8.586 -18.769 12.537 1.00 95.44 466 HIS A C 1
ATOM 3738 O O . HIS A 1 466 ? -9.541 -18.240 11.983 1.00 95.44 466 HIS A O 1
ATOM 3744 N N . LEU A 1 467 ? -7.341 -18.304 12.390 1.00 95.06 467 LEU A N 1
ATOM 3745 C CA . LEU A 1 467 ? -7.003 -17.078 11.649 1.00 95.06 467 LEU A CA 1
ATOM 3746 C C . LEU A 1 467 ? -6.966 -17.287 10.120 1.00 95.06 467 LEU A C 1
ATOM 3748 O O . LEU A 1 467 ? -6.073 -16.805 9.427 1.00 95.06 467 LEU A O 1
ATOM 3752 N N . THR A 1 468 ? -7.927 -18.034 9.577 1.00 94.25 468 THR A N 1
ATOM 3753 C CA . THR A 1 468 ? -7.995 -18.394 8.148 1.00 94.25 468 THR A CA 1
ATOM 3754 C C . THR A 1 468 ? -8.600 -17.297 7.271 1.00 94.25 468 THR A C 1
ATOM 3756 O O . THR A 1 468 ? -8.568 -17.408 6.051 1.00 94.25 468 THR A O 1
ATOM 3759 N N . SER A 1 469 ? -9.194 -16.272 7.887 1.00 94.81 469 SER A N 1
ATOM 3760 C CA . SER A 1 469 ? -9.883 -15.164 7.210 1.00 94.81 469 SER A CA 1
ATOM 3761 C C . SER A 1 469 ? -9.002 -13.922 7.041 1.00 94.81 469 SER A C 1
ATOM 3763 O O . SER A 1 469 ? -9.477 -12.908 6.529 1.00 94.81 469 SER A O 1
ATOM 3765 N N . LEU A 1 470 ? -7.736 -13.981 7.477 1.00 97.62 470 LEU A N 1
ATOM 3766 C CA . LEU A 1 470 ? -6.826 -12.842 7.424 1.00 97.62 470 LEU A CA 1
ATOM 3767 C C . LEU A 1 470 ? -6.577 -12.415 5.978 1.00 97.62 470 LEU A C 1
ATOM 3769 O O . LEU A 1 470 ? -6.160 -13.212 5.137 1.00 97.62 470 LEU A O 1
ATOM 3773 N N . THR A 1 471 ? -6.792 -11.132 5.710 1.00 97.50 471 THR A N 1
ATOM 3774 C CA . THR A 1 471 ? -6.456 -10.481 4.441 1.00 97.50 471 THR A CA 1
ATOM 3775 C C . THR A 1 471 ? -5.358 -9.431 4.604 1.00 97.50 471 THR A C 1
ATOM 3777 O O . THR A 1 471 ? -4.735 -9.068 3.605 1.00 97.50 471 THR A O 1
ATOM 3780 N N . HIS A 1 472 ? -5.107 -8.963 5.830 1.00 98.19 472 HIS A N 1
ATOM 3781 C CA . HIS A 1 472 ? -4.035 -8.032 6.183 1.00 98.19 472 HIS A CA 1
ATOM 3782 C C . HIS A 1 472 ? -3.263 -8.583 7.383 1.00 98.19 472 HIS A C 1
ATOM 3784 O O . HIS A 1 472 ? -3.859 -8.903 8.415 1.00 98.19 472 HIS A O 1
ATOM 3790 N N . LEU A 1 473 ? -1.946 -8.701 7.235 1.00 98.31 473 LEU A N 1
ATOM 3791 C CA . LEU A 1 473 ? -1.045 -9.109 8.304 1.00 98.31 473 LEU A CA 1
ATOM 3792 C C . LEU A 1 473 ? 0.158 -8.172 8.335 1.00 98.31 473 LEU A C 1
ATOM 3794 O O . LEU A 1 473 ? 0.943 -8.144 7.390 1.00 98.31 473 LEU A O 1
ATOM 3798 N N . ASP A 1 474 ? 0.312 -7.444 9.432 1.00 97.88 474 ASP A N 1
ATOM 3799 C CA . ASP A 1 474 ? 1.458 -6.574 9.671 1.00 97.88 474 ASP A CA 1
ATOM 3800 C C . ASP A 1 474 ? 2.243 -7.088 10.880 1.00 97.88 474 ASP A C 1
ATOM 3802 O O . ASP A 1 474 ? 1.743 -7.143 12.005 1.00 97.88 474 ASP A O 1
ATOM 3806 N N . LEU A 1 475 ? 3.480 -7.505 10.621 1.00 96.88 475 LEU A N 1
ATOM 3807 C CA . LEU A 1 475 ? 4.449 -7.953 11.615 1.00 96.88 475 LEU A CA 1
ATOM 3808 C C . LEU A 1 475 ? 5.707 -7.072 11.576 1.00 96.88 475 LEU A C 1
ATOM 3810 O O . LEU A 1 475 ? 6.809 -7.547 11.881 1.00 96.88 475 LEU A O 1
ATOM 3814 N N . GLY A 1 476 ? 5.567 -5.799 11.211 1.00 94.00 476 GLY A N 1
ATOM 3815 C CA . GLY A 1 476 ? 6.656 -4.842 11.115 1.00 94.00 476 GLY A CA 1
ATOM 3816 C C . GLY A 1 476 ? 7.409 -4.633 12.435 1.00 94.00 476 GLY A C 1
ATOM 3817 O O . GLY A 1 476 ? 6.872 -4.773 13.539 1.00 94.00 476 GLY A O 1
ATOM 3818 N N . HIS A 1 477 ? 8.687 -4.269 12.337 1.00 91.12 477 HIS A N 1
ATOM 3819 C CA . HIS A 1 477 ? 9.566 -3.964 13.474 1.00 91.12 477 HIS A CA 1
ATOM 3820 C C . HIS A 1 477 ? 9.708 -5.096 14.513 1.00 91.12 477 HIS A C 1
ATOM 3822 O O . HIS A 1 477 ? 9.886 -4.833 15.706 1.00 91.12 477 HIS A O 1
ATOM 3828 N N . ASN A 1 478 ? 9.653 -6.357 14.085 1.00 92.38 478 ASN A N 1
ATOM 3829 C CA . ASN A 1 478 ? 9.856 -7.523 14.948 1.00 92.38 478 ASN A CA 1
ATOM 3830 C C . ASN A 1 478 ? 11.258 -8.144 14.766 1.00 92.38 478 ASN A C 1
ATOM 3832 O O . ASN A 1 478 ? 12.183 -7.518 14.244 1.00 92.38 478 ASN A O 1
ATOM 3836 N N . ALA A 1 479 ? 11.451 -9.355 15.288 1.00 93.69 479 ALA A N 1
ATOM 3837 C CA . ALA A 1 479 ? 12.683 -10.132 15.199 1.00 93.69 479 ALA A CA 1
ATOM 3838 C C . ALA A 1 479 ? 12.473 -11.421 14.381 1.00 93.69 479 ALA A C 1
ATOM 3840 O O . ALA A 1 479 ? 13.022 -12.471 14.716 1.00 93.69 479 ALA A O 1
ATOM 3841 N N . ILE A 1 480 ? 11.669 -11.345 13.318 1.00 96.69 480 ILE A N 1
ATOM 3842 C CA . ILE A 1 480 ? 11.456 -12.452 12.382 1.00 96.69 480 ILE A CA 1
ATOM 3843 C C . ILE A 1 480 ? 12.706 -12.601 11.511 1.00 96.69 480 ILE A C 1
ATOM 3845 O O . ILE A 1 480 ? 13.265 -11.609 11.045 1.00 96.69 480 ILE A O 1
ATOM 3849 N N . GLY A 1 481 ? 13.154 -13.837 11.318 1.00 97.19 481 GLY A N 1
ATOM 3850 C CA . GLY A 1 481 ? 14.257 -14.216 10.448 1.00 97.19 481 GLY A CA 1
ATOM 3851 C C . GLY A 1 481 ? 13.817 -15.069 9.259 1.00 97.19 481 GLY A C 1
ATOM 3852 O O . GLY A 1 481 ? 12.631 -15.208 8.947 1.00 97.19 481 GLY A O 1
ATOM 3853 N N . ASP A 1 482 ? 14.801 -15.664 8.583 1.00 97.06 482 ASP A N 1
ATOM 3854 C CA . ASP A 1 482 ? 14.582 -16.485 7.384 1.00 97.06 482 ASP A CA 1
ATOM 3855 C C . ASP A 1 482 ? 13.589 -17.636 7.610 1.00 97.06 482 ASP A C 1
ATOM 3857 O O . ASP A 1 482 ? 12.779 -17.938 6.731 1.00 97.06 482 ASP A O 1
ATOM 3861 N N . ALA A 1 483 ? 13.613 -18.279 8.784 1.00 98.00 483 ALA A N 1
ATOM 3862 C CA . ALA A 1 483 ? 12.736 -19.413 9.063 1.00 98.00 483 ALA A CA 1
ATOM 3863 C C . ALA A 1 483 ? 11.272 -18.989 9.268 1.00 98.00 483 ALA A C 1
ATOM 3865 O O . ALA A 1 483 ? 10.365 -19.729 8.881 1.00 98.00 483 ALA A O 1
ATOM 3866 N N . GLY A 1 484 ? 11.027 -17.810 9.843 1.00 97.88 484 GLY A N 1
ATOM 3867 C CA . GLY A 1 484 ? 9.695 -17.229 9.965 1.00 97.88 484 GLY A CA 1
ATOM 3868 C C . GLY A 1 484 ? 9.164 -16.749 8.617 1.00 97.88 484 GLY A C 1
ATOM 3869 O O . GLY A 1 484 ? 8.034 -17.079 8.263 1.00 97.88 484 GLY A O 1
ATOM 3870 N N . ALA A 1 485 ? 9.996 -16.081 7.811 1.00 97.19 485 ALA A N 1
ATOM 3871 C CA . ALA A 1 485 ? 9.646 -15.707 6.438 1.00 97.19 485 ALA A CA 1
ATOM 3872 C C . ALA A 1 485 ? 9.273 -16.938 5.589 1.00 97.19 485 ALA A C 1
ATOM 3874 O O . ALA A 1 485 ? 8.245 -16.944 4.911 1.00 97.19 485 ALA A O 1
ATOM 3875 N N . ALA A 1 486 ? 10.044 -18.025 5.696 1.00 97.38 486 ALA A N 1
ATOM 3876 C CA . ALA A 1 486 ? 9.729 -19.288 5.035 1.00 97.38 486 ALA A CA 1
ATOM 3877 C C . ALA A 1 486 ? 8.446 -19.946 5.571 1.00 97.38 486 ALA A C 1
ATOM 3879 O O . ALA A 1 486 ? 7.708 -20.562 4.801 1.00 97.38 486 ALA A O 1
ATOM 3880 N N . ALA A 1 487 ? 8.152 -19.827 6.869 1.00 97.62 487 ALA A N 1
ATOM 3881 C CA . ALA A 1 487 ? 6.898 -20.324 7.433 1.00 97.62 487 ALA A CA 1
ATOM 3882 C C . ALA A 1 487 ? 5.688 -19.558 6.877 1.00 97.62 487 ALA A C 1
ATOM 3884 O O . ALA A 1 487 ? 4.700 -20.186 6.503 1.00 97.62 487 ALA A O 1
ATOM 3885 N N . ILE A 1 488 ? 5.788 -18.230 6.766 1.00 97.69 488 ILE A N 1
ATOM 3886 C CA . ILE A 1 488 ? 4.761 -17.382 6.147 1.00 97.69 488 ILE A CA 1
ATOM 3887 C C . ILE A 1 488 ? 4.574 -17.781 4.678 1.00 97.69 488 ILE A C 1
ATOM 3889 O O . ILE A 1 488 ? 3.456 -18.071 4.257 1.00 97.69 488 ILE A O 1
ATOM 3893 N N . ALA A 1 489 ? 5.660 -17.894 3.912 1.00 95.50 489 ALA A N 1
ATOM 3894 C CA . ALA A 1 489 ? 5.607 -18.243 2.493 1.00 95.50 489 ALA A CA 1
ATOM 3895 C C . ALA A 1 489 ? 4.913 -19.588 2.199 1.00 95.50 489 ALA A C 1
ATOM 3897 O O . ALA A 1 489 ? 4.295 -19.741 1.147 1.00 95.50 489 ALA A O 1
ATOM 3898 N N . ASN A 1 490 ? 4.998 -20.561 3.109 1.00 94.50 490 ASN A N 1
ATOM 3899 C CA . ASN A 1 490 ? 4.517 -21.931 2.885 1.00 94.50 490 ASN A CA 1
ATOM 3900 C C . ASN A 1 490 ? 3.193 -22.263 3.593 1.00 94.50 490 ASN A C 1
ATOM 3902 O O . ASN A 1 490 ? 2.748 -23.412 3.573 1.00 94.50 490 ASN A O 1
ATOM 3906 N N . ALA A 1 491 ? 2.564 -21.300 4.263 1.00 94.38 491 ALA A N 1
ATOM 3907 C CA . ALA A 1 491 ? 1.342 -21.554 5.014 1.00 94.38 491 ALA A CA 1
ATOM 3908 C C . ALA A 1 491 ? 0.088 -21.401 4.145 1.00 94.38 491 ALA A C 1
ATOM 3910 O O . ALA A 1 491 ? -0.071 -20.430 3.416 1.00 94.38 491 ALA A O 1
ATOM 3911 N N . SER A 1 492 ? -0.877 -22.316 4.270 1.00 90.94 492 SER A N 1
ATOM 3912 C CA . SER A 1 492 ? -2.139 -22.236 3.518 1.00 90.94 492 SER A CA 1
ATOM 3913 C C . SER A 1 492 ? -2.957 -20.982 3.824 1.00 90.94 492 SER A C 1
ATOM 3915 O O . SER A 1 492 ? -3.673 -20.507 2.945 1.00 90.94 492 SER A O 1
ATOM 3917 N N . ASN A 1 493 ? -2.837 -20.438 5.037 1.00 91.19 493 ASN A N 1
ATOM 3918 C CA . ASN A 1 493 ? -3.589 -19.259 5.462 1.00 91.19 493 ASN A CA 1
ATOM 3919 C C . ASN A 1 493 ? -3.105 -17.966 4.792 1.00 91.19 493 ASN A C 1
ATOM 3921 O O . ASN A 1 493 ? -3.818 -16.973 4.839 1.00 91.19 493 ASN A O 1
ATOM 3925 N N . THR A 1 494 ? -1.946 -17.954 4.119 1.00 92.62 494 THR A N 1
ATOM 3926 C CA . THR A 1 494 ? -1.526 -16.772 3.346 1.00 92.62 494 THR A CA 1
ATOM 3927 C C . THR A 1 494 ? -2.250 -16.624 2.012 1.00 92.62 494 THR A C 1
ATOM 3929 O O . THR A 1 494 ? -2.135 -15.582 1.374 1.00 92.62 494 THR A O 1
ATOM 3932 N N . ARG A 1 495 ? -3.063 -17.610 1.606 1.00 94.00 495 ARG A N 1
ATOM 3933 C CA . ARG A 1 495 ? -3.850 -17.561 0.361 1.00 94.00 495 ARG A CA 1
ATOM 3934 C C . ARG A 1 495 ? -4.887 -16.454 0.314 1.00 94.00 495 ARG A C 1
ATOM 3936 O O . ARG A 1 495 ? -5.241 -16.020 -0.778 1.00 94.00 495 ARG A O 1
ATOM 3943 N N . THR A 1 496 ? -5.364 -16.010 1.469 1.00 94.31 496 THR A N 1
ATOM 3944 C CA . THR A 1 496 ? -6.317 -14.904 1.595 1.00 94.31 496 THR A CA 1
ATOM 3945 C C . THR A 1 496 ? -5.632 -13.559 1.816 1.00 94.31 496 THR A C 1
ATOM 3947 O O . THR A 1 496 ? -6.298 -12.530 1.707 1.00 94.31 496 THR A O 1
ATOM 3950 N N . LEU A 1 497 ? -4.322 -13.541 2.104 1.00 95.81 497 LEU A N 1
ATOM 3951 C CA . LEU A 1 497 ? -3.596 -12.299 2.337 1.00 95.81 497 LEU A CA 1
ATOM 3952 C C . LEU A 1 497 ? -3.531 -11.478 1.056 1.00 95.81 497 LEU A C 1
ATOM 3954 O O . LEU A 1 497 ? -3.077 -11.939 0.016 1.00 95.81 497 LEU A O 1
ATOM 3958 N N . THR A 1 498 ? -3.967 -10.234 1.190 1.00 94.44 498 THR A N 1
ATOM 3959 C CA . THR A 1 498 ? -3.859 -9.178 0.184 1.00 94.44 498 THR A CA 1
ATOM 3960 C C . THR A 1 498 ? -2.741 -8.202 0.531 1.00 94.44 498 THR A C 1
ATOM 3962 O O . THR A 1 498 ? -2.139 -7.634 -0.374 1.00 94.44 498 THR A O 1
ATOM 3965 N N . HIS A 1 499 ? -2.425 -8.061 1.821 1.00 95.44 499 HIS A N 1
ATOM 3966 C CA . HIS A 1 499 ? -1.403 -7.161 2.339 1.00 95.44 499 HIS A CA 1
ATOM 3967 C C . HIS A 1 499 ? -0.553 -7.886 3.386 1.00 95.44 499 HIS A C 1
ATOM 3969 O O . HIS A 1 499 ? -1.099 -8.463 4.332 1.00 95.44 499 HIS A O 1
ATOM 3975 N N . LEU A 1 500 ? 0.768 -7.848 3.213 1.00 97.25 500 LEU A N 1
ATOM 3976 C CA . LEU A 1 500 ? 1.743 -8.400 4.150 1.00 97.25 500 LEU A CA 1
ATOM 3977 C C . LEU A 1 500 ? 2.838 -7.370 4.438 1.00 97.25 500 LEU A C 1
ATOM 3979 O O . LEU A 1 500 ? 3.566 -6.980 3.530 1.00 97.25 500 LEU A O 1
ATOM 3983 N N . ASP A 1 501 ? 2.995 -6.970 5.694 1.00 96.94 501 ASP A N 1
ATOM 3984 C CA . ASP A 1 501 ? 4.100 -6.112 6.126 1.00 96.94 501 ASP A CA 1
ATOM 3985 C C . ASP A 1 501 ? 5.076 -6.905 7.007 1.00 96.94 501 ASP A C 1
ATOM 3987 O O . ASP A 1 501 ? 4.712 -7.452 8.050 1.00 96.94 501 ASP A O 1
ATOM 3991 N N . LEU A 1 502 ? 6.326 -7.000 6.552 1.00 96.31 502 LEU A N 1
ATOM 3992 C CA . LEU A 1 502 ? 7.464 -7.561 7.283 1.00 96.31 502 LEU A CA 1
ATOM 3993 C C . LEU A 1 502 ? 8.608 -6.545 7.401 1.00 96.31 502 LEU A C 1
ATOM 3995 O O . LEU A 1 502 ? 9.751 -6.929 7.667 1.00 96.31 502 LEU A O 1
ATOM 3999 N N . SER A 1 503 ? 8.322 -5.257 7.227 1.00 93.25 503 SER A N 1
ATOM 4000 C CA . SER A 1 503 ? 9.293 -4.176 7.342 1.00 93.25 503 SER A CA 1
ATOM 4001 C C . SER A 1 503 ? 10.057 -4.243 8.662 1.00 93.25 503 SER A C 1
ATOM 4003 O O . SER A 1 503 ? 9.562 -4.681 9.701 1.00 93.25 503 SER A O 1
ATOM 4005 N N . GLN A 1 504 ? 11.317 -3.826 8.631 1.00 91.31 504 GLN A N 1
ATOM 4006 C CA . GLN A 1 504 ? 12.164 -3.651 9.808 1.00 91.31 504 GLN A CA 1
ATOM 4007 C C . GLN A 1 504 ? 12.387 -4.946 10.616 1.00 91.31 504 GLN A C 1
ATOM 4009 O O . GLN A 1 504 ? 12.843 -4.897 11.760 1.00 91.31 504 GLN A O 1
ATOM 4014 N N . ASN A 1 505 ? 12.155 -6.115 10.007 1.00 93.00 505 ASN A N 1
ATOM 4015 C CA . ASN A 1 505 ? 12.577 -7.422 10.513 1.00 93.00 505 ASN A CA 1
ATOM 4016 C C . ASN A 1 505 ? 14.004 -7.736 10.049 1.00 93.00 505 ASN A C 1
ATOM 4018 O O . ASN A 1 505 ? 14.238 -8.577 9.188 1.00 93.00 505 ASN A O 1
ATOM 4022 N N . MET A 1 506 ? 14.991 -7.048 10.626 1.00 90.19 506 MET A N 1
ATOM 4023 C CA . MET A 1 506 ? 16.391 -7.070 10.162 1.00 90.19 506 MET A CA 1
ATOM 4024 C C . MET A 1 506 ? 17.081 -8.453 10.143 1.00 90.19 506 MET A C 1
ATOM 4026 O O . MET A 1 506 ? 18.220 -8.538 9.684 1.00 90.19 506 MET A O 1
ATOM 4030 N N . LEU A 1 507 ? 16.453 -9.504 10.683 1.00 93.50 507 LEU A N 1
ATOM 4031 C CA . LEU A 1 507 ? 16.970 -10.876 10.652 1.00 93.50 507 LEU A CA 1
ATOM 4032 C C . LEU A 1 507 ? 16.524 -11.657 9.404 1.00 93.50 507 LEU A C 1
ATOM 4034 O O . LEU A 1 507 ? 17.055 -12.741 9.167 1.00 93.50 507 LEU A O 1
ATOM 4038 N N . ILE A 1 508 ? 15.575 -11.136 8.615 1.00 94.31 508 ILE A N 1
ATOM 4039 C CA . ILE A 1 508 ? 15.233 -11.689 7.301 1.00 94.31 508 ILE A CA 1
ATOM 4040 C C . ILE A 1 508 ? 16.353 -11.314 6.327 1.00 94.31 508 ILE A C 1
ATOM 4042 O O . ILE A 1 508 ? 16.596 -10.134 6.057 1.00 94.31 508 ILE A O 1
ATOM 4046 N N . GLY A 1 509 ? 17.036 -12.332 5.817 1.00 92.00 509 GLY A N 1
ATOM 4047 C CA . GLY A 1 509 ? 18.083 -12.233 4.814 1.00 92.00 509 GLY A CA 1
ATOM 4048 C C . GLY A 1 509 ? 17.657 -12.835 3.474 1.00 92.00 509 GLY A C 1
ATOM 4049 O O . GLY A 1 509 ? 16.474 -12.978 3.156 1.00 92.00 509 GLY A O 1
ATOM 4050 N N . ALA A 1 510 ? 18.659 -13.195 2.671 1.00 89.44 510 ALA A N 1
ATOM 4051 C CA . ALA A 1 510 ? 18.491 -13.724 1.318 1.00 89.44 510 ALA A CA 1
ATOM 4052 C C . ALA A 1 510 ? 17.562 -14.946 1.253 1.00 89.44 510 ALA A C 1
ATOM 4054 O O . ALA A 1 510 ? 16.681 -15.035 0.399 1.00 89.44 510 ALA A O 1
ATOM 4055 N N . THR A 1 511 ? 17.736 -15.893 2.179 1.00 92.25 511 THR A N 1
ATOM 4056 C CA . THR A 1 511 ? 16.968 -17.145 2.192 1.00 92.25 511 THR A CA 1
ATOM 4057 C C . THR A 1 511 ? 15.487 -16.885 2.446 1.00 92.25 511 THR A C 1
ATOM 4059 O O . THR A 1 511 ? 14.640 -17.467 1.770 1.00 92.25 511 THR A O 1
ATOM 4062 N N . GLY A 1 512 ? 15.165 -15.994 3.389 1.00 93.94 512 GLY A N 1
ATOM 4063 C CA . GLY A 1 512 ? 13.794 -15.613 3.702 1.00 93.94 512 GLY A CA 1
ATOM 4064 C C . GLY A 1 512 ? 13.111 -14.910 2.533 1.00 93.94 512 GLY A C 1
ATOM 4065 O O . GLY A 1 512 ? 11.986 -15.263 2.187 1.00 93.94 512 GLY A O 1
ATOM 4066 N N . LEU A 1 513 ? 13.806 -13.984 1.863 1.00 91.62 513 LEU A N 1
ATOM 4067 C CA . LEU A 1 513 ? 13.280 -13.315 0.667 1.00 91.62 513 LEU A CA 1
ATOM 4068 C C . LEU A 1 513 ? 13.001 -14.290 -0.471 1.00 91.62 513 LEU A C 1
ATOM 4070 O O . LEU A 1 513 ? 11.930 -14.235 -1.067 1.00 91.62 513 LEU A O 1
ATOM 4074 N N . ARG A 1 514 ? 13.931 -15.208 -0.749 1.00 90.44 514 ARG A N 1
ATOM 4075 C CA . ARG A 1 514 ? 13.733 -16.244 -1.772 1.00 90.44 514 ARG A CA 1
ATOM 4076 C C . ARG A 1 514 ? 12.546 -17.142 -1.436 1.00 90.44 514 ARG A C 1
ATOM 4078 O O . ARG A 1 514 ? 11.790 -17.506 -2.332 1.00 90.44 514 ARG A O 1
ATOM 4085 N N . ALA A 1 515 ? 12.344 -17.473 -0.160 1.00 93.62 515 ALA A N 1
ATOM 4086 C CA . ALA A 1 515 ? 11.172 -18.233 0.260 1.00 93.62 515 ALA A CA 1
ATOM 4087 C C . ALA A 1 515 ? 9.871 -17.460 -0.012 1.00 93.62 515 ALA A C 1
ATOM 4089 O O . ALA A 1 515 ? 8.947 -18.026 -0.591 1.00 93.62 515 ALA A O 1
ATOM 4090 N N . LEU A 1 516 ? 9.816 -16.167 0.334 1.00 93.50 516 LEU A N 1
ATOM 4091 C CA . LEU A 1 516 ? 8.665 -15.301 0.046 1.00 93.50 516 LEU A CA 1
ATOM 4092 C C . LEU A 1 516 ? 8.398 -15.188 -1.461 1.00 93.50 516 LEU A C 1
ATOM 4094 O O . LEU A 1 516 ? 7.261 -15.358 -1.894 1.00 93.50 516 LEU A O 1
ATOM 4098 N N . ALA A 1 517 ? 9.447 -14.967 -2.257 1.00 89.56 517 ALA A N 1
ATOM 4099 C CA . ALA A 1 517 ? 9.370 -14.842 -3.711 1.00 89.56 517 ALA A CA 1
ATOM 4100 C C . ALA A 1 517 ? 8.754 -16.079 -4.378 1.00 89.56 517 ALA A C 1
ATOM 4102 O O . ALA A 1 517 ? 7.987 -15.973 -5.329 1.00 89.56 517 ALA A O 1
ATOM 4103 N N . ARG A 1 518 ? 9.069 -17.264 -3.852 1.00 88.69 518 ARG A N 1
ATOM 4104 C CA . ARG A 1 518 ? 8.671 -18.555 -4.425 1.00 88.69 518 ARG A CA 1
ATOM 4105 C C . ARG A 1 518 ? 7.394 -19.124 -3.820 1.00 88.69 518 ARG A C 1
ATOM 4107 O O . ARG A 1 518 ? 7.060 -20.277 -4.079 1.00 88.69 518 ARG A O 1
ATOM 4114 N N . SER A 1 519 ? 6.682 -18.353 -3.004 1.00 91.31 519 SER A N 1
ATOM 4115 C CA . SER A 1 519 ? 5.434 -18.825 -2.420 1.00 91.31 519 SER A CA 1
ATOM 4116 C C . SER A 1 519 ? 4.410 -19.156 -3.511 1.00 91.31 519 SER A C 1
ATOM 4118 O O . SER A 1 519 ? 4.046 -18.321 -4.339 1.00 91.31 519 SER A O 1
ATOM 4120 N N . GLU A 1 520 ? 3.878 -20.375 -3.476 1.00 89.94 520 GLU A N 1
ATOM 4121 C CA . GLU A 1 520 ? 2.683 -20.765 -4.240 1.00 89.94 520 GLU A CA 1
ATOM 4122 C C . GLU A 1 520 ? 1.382 -20.443 -3.485 1.00 89.94 520 GLU A C 1
ATOM 4124 O O . GLU A 1 520 ? 0.277 -20.702 -3.967 1.00 89.94 520 GLU A O 1
ATOM 4129 N N . HIS A 1 521 ? 1.501 -19.905 -2.270 1.00 91.88 521 HIS A N 1
ATOM 4130 C CA . HIS A 1 521 ? 0.374 -19.587 -1.405 1.00 91.88 521 HIS A CA 1
ATOM 4131 C C . HIS A 1 521 ? -0.032 -18.117 -1.485 1.00 91.88 521 HIS A C 1
ATOM 4133 O O . HIS A 1 521 ? -1.179 -17.823 -1.188 1.00 91.88 521 HIS A O 1
ATOM 4139 N N . PHE A 1 522 ? 0.819 -17.208 -1.962 1.00 91.31 522 PHE A N 1
ATOM 4140 C CA . PHE A 1 522 ? 0.462 -15.806 -2.211 1.00 91.31 522 PHE A CA 1
ATOM 4141 C C . PHE A 1 522 ? -0.408 -15.629 -3.470 1.00 91.31 522 PHE A C 1
ATOM 4143 O O . PHE A 1 522 ? 0.008 -15.038 -4.459 1.00 91.31 522 PHE A O 1
ATOM 4150 N N . ILE A 1 523 ? -1.635 -16.160 -3.435 1.00 89.00 523 ILE A N 1
ATOM 4151 C CA . ILE A 1 523 ? -2.579 -16.144 -4.569 1.00 89.00 523 ILE A CA 1
ATOM 4152 C C . ILE A 1 523 ? -3.329 -14.808 -4.662 1.00 89.00 523 ILE A C 1
ATOM 4154 O O . ILE A 1 523 ? -3.616 -14.336 -5.757 1.00 89.00 523 ILE A O 1
ATOM 4158 N N . ALA A 1 524 ? -3.663 -14.205 -3.517 1.00 91.12 524 ALA A N 1
ATOM 4159 C CA . ALA A 1 524 ? -4.413 -12.950 -3.442 1.00 91.12 524 ALA A CA 1
ATOM 4160 C C . ALA A 1 524 ? -3.541 -11.737 -3.076 1.00 91.12 524 ALA A C 1
ATOM 4162 O O . ALA A 1 524 ? -4.085 -10.649 -2.876 1.00 91.12 524 ALA A O 1
ATOM 4163 N N . LEU A 1 525 ? -2.218 -11.919 -2.957 1.00 91.25 525 LEU A N 1
ATOM 4164 C CA . LEU A 1 525 ? -1.315 -10.892 -2.443 1.00 91.25 525 LEU A CA 1
ATOM 4165 C C . LEU A 1 525 ? -1.199 -9.741 -3.444 1.00 91.25 525 LEU A C 1
ATOM 4167 O O . LEU A 1 525 ? -0.816 -9.938 -4.593 1.00 91.25 525 LEU A O 1
ATOM 4171 N N . LYS A 1 526 ? -1.545 -8.540 -2.982 1.00 89.62 526 LYS A N 1
ATOM 4172 C CA . LYS A 1 526 ? -1.510 -7.295 -3.756 1.00 89.62 526 LYS A CA 1
ATOM 4173 C C . LYS A 1 526 ? -0.413 -6.358 -3.290 1.00 89.62 526 LYS A C 1
ATOM 4175 O O . LYS A 1 526 ? 0.030 -5.530 -4.070 1.00 89.62 526 LYS A O 1
ATOM 4180 N N . LYS A 1 527 ? -0.004 -6.460 -2.027 1.00 90.00 527 LYS A N 1
ATOM 4181 C CA . LYS A 1 527 ? 1.003 -5.588 -1.438 1.00 90.00 527 LYS A CA 1
ATOM 4182 C C . LYS A 1 527 ? 1.882 -6.345 -0.459 1.00 90.00 527 LYS A C 1
ATOM 4184 O O . LYS A 1 527 ? 1.375 -7.025 0.437 1.00 90.00 527 LYS A O 1
ATOM 4189 N N . ILE A 1 528 ? 3.191 -6.179 -0.602 1.00 92.38 528 ILE A N 1
ATOM 4190 C CA . ILE A 1 528 ? 4.182 -6.659 0.356 1.00 92.38 528 ILE A CA 1
ATOM 4191 C C . ILE A 1 528 ? 5.159 -5.540 0.719 1.00 92.38 528 ILE A C 1
ATOM 4193 O O . ILE A 1 528 ? 5.724 -4.880 -0.154 1.00 92.38 528 ILE A O 1
ATOM 4197 N N . ILE A 1 529 ? 5.353 -5.318 2.017 1.00 90.81 529 ILE A N 1
ATOM 4198 C CA . ILE A 1 529 ? 6.261 -4.298 2.547 1.00 90.81 529 ILE A CA 1
ATOM 4199 C C . ILE A 1 529 ? 7.428 -4.996 3.247 1.00 90.81 529 ILE A C 1
ATOM 4201 O O . ILE A 1 529 ? 7.244 -5.806 4.151 1.00 90.81 529 ILE A O 1
ATOM 4205 N N . LEU A 1 530 ? 8.640 -4.691 2.794 1.00 90.38 530 LEU A N 1
ATOM 4206 C CA . LEU A 1 530 ? 9.919 -5.291 3.184 1.00 90.38 530 LEU A CA 1
ATOM 4207 C C . LEU A 1 530 ? 10.993 -4.206 3.392 1.00 90.38 530 LEU A C 1
ATOM 4209 O O . LEU A 1 530 ? 12.188 -4.424 3.180 1.00 90.38 530 LEU A O 1
ATOM 4213 N N . GLU A 1 531 ? 10.582 -2.994 3.756 1.00 88.38 531 GLU A N 1
ATOM 4214 C CA . GLU A 1 531 ? 11.498 -1.879 3.996 1.00 88.38 531 GLU A CA 1
ATOM 4215 C C . GLU A 1 531 ? 12.376 -2.134 5.227 1.00 88.38 531 GLU A C 1
ATOM 4217 O O . GLU A 1 531 ? 11.944 -2.741 6.201 1.00 88.38 531 GLU A O 1
ATOM 4222 N N . GLY A 1 532 ? 13.629 -1.678 5.212 1.00 84.31 532 GLY A N 1
ATOM 4223 C CA . GLY A 1 532 ? 14.539 -1.845 6.355 1.00 84.31 532 GLY A CA 1
ATOM 4224 C C . GLY A 1 532 ? 15.092 -3.265 6.559 1.00 84.31 532 GLY A C 1
ATOM 4225 O O . GLY A 1 532 ? 15.699 -3.534 7.597 1.00 84.31 532 GLY A O 1
ATOM 4226 N N . LEU A 1 533 ? 14.926 -4.172 5.588 1.00 87.38 533 LEU A N 1
ATOM 4227 C CA . LEU A 1 533 ? 15.616 -5.468 5.575 1.00 87.38 533 LEU A CA 1
ATOM 4228 C C . LEU A 1 533 ? 17.071 -5.329 5.099 1.00 87.38 533 LEU A C 1
ATOM 4230 O O . LEU A 1 533 ? 17.407 -4.448 4.308 1.00 87.38 533 LEU A O 1
ATOM 4234 N N . ARG A 1 534 ? 17.953 -6.220 5.568 1.00 80.88 534 ARG A N 1
ATOM 4235 C CA . ARG A 1 534 ? 19.367 -6.274 5.156 1.00 80.88 534 ARG A CA 1
ATOM 4236 C C . ARG A 1 534 ? 19.567 -7.389 4.138 1.00 80.88 534 ARG A C 1
ATOM 4238 O O . ARG A 1 534 ? 19.910 -8.508 4.507 1.00 80.88 534 ARG A O 1
ATOM 4245 N N . VAL A 1 535 ? 19.337 -7.080 2.868 1.00 78.69 535 VAL A N 1
ATOM 4246 C CA . VAL A 1 535 ? 19.303 -8.079 1.790 1.00 78.69 535 VAL A CA 1
ATOM 4247 C C . VAL A 1 535 ? 20.214 -7.686 0.633 1.00 78.69 535 VAL A C 1
ATOM 4249 O O . VAL A 1 535 ? 20.461 -6.502 0.408 1.00 78.69 535 VAL A O 1
ATOM 4252 N N . ASP A 1 536 ? 20.735 -8.687 -0.074 1.00 84.31 536 ASP A N 1
ATOM 4253 C CA . ASP A 1 536 ? 21.518 -8.497 -1.296 1.00 84.31 536 ASP A CA 1
ATOM 4254 C C . ASP A 1 536 ? 20.636 -8.213 -2.523 1.00 84.31 536 ASP A C 1
ATOM 4256 O O . ASP A 1 536 ? 19.427 -8.464 -2.526 1.00 84.31 536 ASP A O 1
ATOM 4260 N N . ALA A 1 537 ? 21.265 -7.693 -3.579 1.00 83.69 537 ALA A N 1
ATOM 4261 C CA . ALA A 1 537 ? 20.592 -7.313 -4.816 1.00 83.69 537 ALA A CA 1
ATOM 4262 C C . ALA A 1 537 ? 19.956 -8.510 -5.539 1.00 83.69 537 ALA A C 1
ATOM 4264 O O . ALA A 1 537 ? 18.854 -8.389 -6.071 1.00 83.69 537 ALA A O 1
ATOM 4265 N N . THR A 1 538 ? 20.602 -9.679 -5.512 1.00 86.44 538 THR A N 1
ATOM 4266 C CA . THR A 1 538 ? 20.094 -10.899 -6.156 1.00 86.44 538 THR A CA 1
ATOM 4267 C C . THR A 1 538 ? 18.748 -11.316 -5.576 1.00 86.44 538 THR A C 1
ATOM 4269 O O . THR A 1 538 ? 17.799 -11.571 -6.311 1.00 86.44 538 THR A O 1
ATOM 4272 N N . SER A 1 539 ? 18.630 -11.339 -4.251 1.00 86.88 539 SER A N 1
ATOM 4273 C CA . SER A 1 539 ? 17.401 -11.735 -3.563 1.00 86.88 539 SER A CA 1
ATOM 4274 C C . SER A 1 539 ? 16.251 -10.769 -3.842 1.00 86.88 539 SER A C 1
ATOM 4276 O O . SER A 1 539 ? 15.101 -11.191 -3.959 1.00 86.88 539 SER A O 1
ATOM 4278 N N . GLN A 1 540 ? 16.552 -9.479 -3.996 1.00 84.94 540 GLN A N 1
ATOM 4279 C CA . GLN A 1 540 ? 15.555 -8.494 -4.402 1.00 84.94 540 GLN A CA 1
ATOM 4280 C C . GLN A 1 540 ? 15.107 -8.669 -5.852 1.00 84.94 540 GLN A C 1
ATOM 4282 O O . GLN A 1 540 ? 13.916 -8.558 -6.127 1.00 84.94 540 GLN A O 1
ATOM 4287 N N . VAL A 1 541 ? 16.033 -8.970 -6.764 1.00 87.44 541 VAL A N 1
ATOM 4288 C CA . VAL A 1 541 ? 15.718 -9.259 -8.170 1.00 87.44 541 VAL A CA 1
ATOM 4289 C C . VAL A 1 541 ? 14.789 -10.456 -8.268 1.00 87.44 541 VAL A C 1
ATOM 4291 O O . VAL A 1 541 ? 13.762 -10.365 -8.933 1.00 87.44 541 VAL A O 1
ATOM 4294 N N . VAL A 1 542 ? 15.085 -11.543 -7.551 1.00 88.31 542 VAL A N 1
ATOM 4295 C CA . VAL A 1 542 ? 14.221 -12.733 -7.504 1.00 88.31 542 VAL A CA 1
ATOM 4296 C C . VAL A 1 542 ? 12.837 -12.385 -6.966 1.00 88.31 542 VAL A C 1
ATOM 4298 O O . VAL A 1 542 ? 11.833 -12.794 -7.543 1.00 88.31 542 VAL A O 1
ATOM 4301 N N . LEU A 1 543 ? 12.765 -11.602 -5.888 1.00 87.69 543 LEU A N 1
ATOM 4302 C CA . LEU A 1 543 ? 11.498 -11.177 -5.300 1.00 87.69 543 LEU A CA 1
ATOM 4303 C C . LEU A 1 543 ? 10.659 -10.333 -6.270 1.00 87.69 543 LEU A C 1
ATOM 4305 O O . LEU A 1 543 ? 9.484 -10.633 -6.471 1.00 87.69 543 LEU A O 1
ATOM 4309 N N . GLN A 1 544 ? 11.254 -9.303 -6.874 1.00 85.06 544 GLN A N 1
ATOM 4310 C CA . GLN A 1 544 ? 10.586 -8.425 -7.839 1.00 85.06 544 GLN A CA 1
ATOM 4311 C C . GLN A 1 544 ? 10.126 -9.202 -9.072 1.00 85.06 544 GLN A C 1
ATOM 4313 O O . GLN A 1 544 ? 8.992 -9.056 -9.515 1.00 85.06 544 GLN A O 1
ATOM 4318 N N . SER A 1 545 ? 10.980 -10.090 -9.573 1.00 85.38 545 SER A N 1
ATOM 4319 C CA . SER A 1 545 ? 10.703 -10.919 -10.744 1.00 85.38 545 SER A CA 1
ATOM 4320 C C . SER A 1 545 ? 9.577 -11.925 -10.482 1.00 85.38 545 SER A C 1
ATOM 4322 O O . SER A 1 545 ? 8.690 -12.093 -11.310 1.00 85.38 545 SER A O 1
ATOM 4324 N N . ALA A 1 546 ? 9.544 -12.552 -9.302 1.00 83.50 546 ALA A N 1
ATOM 4325 C CA . ALA A 1 546 ? 8.545 -13.573 -8.989 1.00 83.50 546 ALA A CA 1
ATOM 4326 C C . ALA A 1 546 ? 7.190 -13.001 -8.533 1.00 83.50 546 ALA A C 1
ATOM 4328 O O . ALA A 1 546 ? 6.143 -13.524 -8.917 1.00 83.50 546 ALA A O 1
ATOM 4329 N N . LEU A 1 547 ? 7.186 -11.950 -7.704 1.00 79.31 547 LEU A N 1
ATOM 4330 C CA . LEU A 1 547 ? 5.952 -11.375 -7.151 1.00 79.31 547 LEU A CA 1
ATOM 4331 C C . LEU A 1 547 ? 5.436 -10.183 -7.963 1.00 79.31 547 LEU A C 1
ATOM 4333 O O . LEU A 1 547 ? 4.223 -10.048 -8.122 1.00 79.31 547 LEU A O 1
ATOM 4337 N N . GLY A 1 548 ? 6.324 -9.348 -8.510 1.00 69.81 548 GLY A N 1
ATOM 4338 C CA . GLY A 1 548 ? 5.938 -8.186 -9.315 1.00 69.81 548 GLY A CA 1
ATOM 4339 C C . GLY A 1 548 ? 5.264 -8.606 -10.619 1.00 69.81 548 GLY A C 1
ATOM 4340 O O . GLY A 1 548 ? 4.201 -8.090 -10.963 1.00 69.81 548 GLY A O 1
ATOM 4341 N N . ALA A 1 549 ? 5.814 -9.626 -11.284 1.00 62.00 549 ALA A N 1
ATOM 4342 C CA . ALA A 1 549 ? 5.262 -10.154 -12.528 1.00 62.00 549 ALA A CA 1
ATOM 4343 C C . ALA A 1 549 ? 3.948 -10.924 -12.351 1.00 62.00 549 ALA A C 1
ATOM 4345 O O . ALA A 1 549 ? 3.190 -11.055 -13.308 1.00 62.00 549 ALA A O 1
ATOM 4346 N N . ARG A 1 550 ? 3.661 -11.444 -11.147 1.00 58.72 550 ARG A N 1
ATOM 4347 C CA . ARG A 1 550 ? 2.520 -12.344 -10.974 1.00 58.72 550 ARG A CA 1
ATOM 4348 C C . ARG A 1 550 ? 1.176 -11.638 -11.136 1.00 58.72 550 ARG A C 1
ATOM 4350 O O . ARG A 1 550 ? 0.375 -12.210 -11.849 1.00 58.72 550 ARG A O 1
ATOM 4357 N N . PHE A 1 551 ? 0.924 -10.441 -10.585 1.00 48.34 551 PHE A N 1
ATOM 4358 C CA . PHE A 1 551 ? -0.369 -9.723 -10.746 1.00 48.34 551 PHE A CA 1
ATOM 4359 C C . PHE A 1 551 ? -0.312 -8.215 -10.385 1.00 48.34 551 PHE A C 1
ATOM 4361 O O . PHE A 1 551 ? -1.297 -7.665 -9.893 1.00 48.34 551 PHE A O 1
ATOM 4368 N N . GLY A 1 552 ? 0.828 -7.531 -10.562 1.00 60.16 552 GLY A N 1
ATOM 4369 C CA . GLY A 1 552 ? 0.959 -6.126 -10.135 1.00 60.16 552 GLY A CA 1
ATOM 4370 C C . GLY A 1 552 ? 1.016 -5.966 -8.611 1.00 60.16 552 GLY A C 1
ATOM 4371 O O . GLY A 1 552 ? 0.481 -5.004 -8.065 1.00 60.16 552 GLY A O 1
ATOM 4372 N N . CYS A 1 553 ? 1.631 -6.934 -7.917 1.00 73.44 553 CYS A N 1
ATOM 4373 C CA . CYS A 1 553 ? 1.860 -6.826 -6.480 1.00 73.44 553 CYS A CA 1
ATOM 4374 C C . CYS A 1 553 ? 2.789 -5.635 -6.199 1.00 73.44 553 CYS A C 1
ATOM 4376 O O . CYS A 1 553 ? 3.923 -5.601 -6.676 1.00 73.44 553 CYS A O 1
ATOM 4378 N N . GLU A 1 554 ? 2.330 -4.684 -5.391 1.00 78.38 554 GLU A N 1
ATOM 4379 C CA . GLU A 1 554 ? 3.119 -3.549 -4.921 1.00 78.38 554 GLU A CA 1
ATOM 4380 C C . GLU A 1 554 ? 4.180 -4.043 -3.932 1.00 78.38 554 GLU A C 1
ATOM 4382 O O . GLU A 1 554 ? 3.862 -4.493 -2.827 1.00 78.38 554 GLU A O 1
ATOM 4387 N N . ILE A 1 555 ? 5.451 -3.982 -4.329 1.00 80.12 555 ILE A N 1
ATOM 4388 C CA . ILE A 1 555 ? 6.580 -4.405 -3.496 1.00 80.12 555 ILE A CA 1
ATOM 4389 C C . ILE A 1 555 ? 7.306 -3.162 -2.989 1.00 80.12 555 ILE A C 1
ATOM 4391 O O . ILE A 1 555 ? 8.033 -2.502 -3.732 1.00 80.12 555 ILE A O 1
ATOM 4395 N N . HIS A 1 556 ? 7.150 -2.879 -1.700 1.00 77.31 556 HIS A N 1
ATOM 4396 C CA . HIS A 1 556 ? 7.875 -1.817 -1.011 1.00 77.31 556 HIS A CA 1
ATOM 4397 C C . HIS A 1 556 ? 9.144 -2.399 -0.392 1.00 77.31 556 HIS A C 1
ATOM 4399 O O . HIS A 1 556 ? 9.127 -2.943 0.710 1.00 77.31 556 HIS A O 1
ATOM 4405 N N . ALA A 1 557 ? 10.252 -2.326 -1.120 1.00 72.44 557 ALA A N 1
ATOM 4406 C CA . ALA A 1 557 ? 11.571 -2.738 -0.655 1.00 72.44 557 ALA A CA 1
ATOM 4407 C C . ALA A 1 557 ? 12.605 -1.685 -1.073 1.00 72.44 557 ALA A C 1
ATOM 4409 O O . ALA A 1 557 ? 12.397 -0.963 -2.049 1.00 72.44 557 ALA A O 1
ATOM 4410 N N . ALA A 1 558 ? 13.723 -1.586 -0.348 1.00 65.00 558 ALA A N 1
ATOM 4411 C CA . ALA A 1 558 ? 14.791 -0.657 -0.717 1.00 65.00 558 ALA A CA 1
ATOM 4412 C C . ALA A 1 558 ? 15.294 -0.985 -2.133 1.00 65.00 558 ALA A C 1
ATOM 4414 O O . ALA A 1 558 ? 15.661 -2.136 -2.350 1.00 65.00 558 ALA A O 1
ATOM 4415 N N . PRO A 1 559 ? 15.333 -0.032 -3.081 1.00 59.41 559 PRO A N 1
ATOM 4416 C CA . PRO A 1 559 ? 15.760 -0.319 -4.442 1.00 59.41 559 PRO A CA 1
ATOM 4417 C C . PRO A 1 559 ? 17.227 -0.737 -4.446 1.00 59.41 559 PRO A C 1
ATOM 4419 O O . PRO A 1 559 ? 18.088 -0.035 -3.917 1.00 59.41 559 PRO A O 1
ATOM 4422 N N . SER A 1 560 ? 17.513 -1.873 -5.068 1.00 67.94 560 SER A N 1
ATOM 4423 C CA . SER A 1 560 ? 18.865 -2.394 -5.185 1.00 67.94 560 SER A CA 1
ATOM 4424 C C . SER A 1 560 ? 19.182 -2.592 -6.653 1.00 67.94 560 SER A C 1
ATOM 4426 O O . SER A 1 560 ? 18.601 -3.445 -7.321 1.00 67.94 560 SER A O 1
ATOM 4428 N N . ALA A 1 561 ? 20.086 -1.769 -7.168 1.00 72.69 561 ALA A N 1
ATOM 4429 C CA . ALA A 1 561 ? 20.654 -2.005 -8.480 1.00 72.69 561 ALA A CA 1
ATOM 4430 C C . ALA A 1 561 ? 21.683 -3.141 -8.382 1.00 72.69 561 ALA A C 1
ATOM 4432 O O . ALA A 1 561 ? 22.426 -3.234 -7.403 1.00 72.69 561 ALA A O 1
ATOM 4433 N N . LEU A 1 562 ? 21.688 -4.030 -9.370 1.00 77.62 562 LEU A N 1
ATOM 4434 C CA . LEU A 1 562 ? 22.653 -5.116 -9.462 1.00 77.62 562 LEU A CA 1
ATOM 4435 C C . LEU A 1 562 ? 24.033 -4.557 -9.793 1.00 77.62 562 LEU A C 1
ATOM 4437 O O . LEU A 1 562 ? 24.216 -3.902 -10.825 1.00 77.62 562 LEU A O 1
ATOM 4441 N N . ARG A 1 563 ? 25.016 -4.913 -8.966 1.00 78.25 563 ARG A N 1
ATOM 4442 C CA . ARG A 1 563 ? 26.432 -4.760 -9.303 1.00 78.25 563 ARG A CA 1
ATOM 4443 C C . ARG A 1 563 ? 26.891 -5.918 -10.167 1.00 78.25 563 ARG A C 1
ATOM 4445 O O . ARG A 1 563 ? 26.381 -7.032 -10.066 1.00 78.25 563 ARG A O 1
ATOM 4452 N N . GLN A 1 564 ? 27.962 -5.696 -10.922 1.00 78.12 564 GLN A N 1
ATOM 4453 C CA . GLN A 1 564 ? 28.674 -6.771 -11.620 1.00 78.12 564 GLN A CA 1
ATOM 4454 C C . GLN A 1 564 ? 29.078 -7.914 -10.669 1.00 78.12 564 GLN A C 1
ATOM 4456 O O . GLN A 1 564 ? 29.049 -9.083 -11.043 1.00 78.12 564 GLN A O 1
ATOM 4461 N N . THR A 1 565 ? 29.405 -7.595 -9.412 1.00 83.25 565 THR A N 1
ATOM 4462 C CA . THR A 1 565 ? 29.764 -8.588 -8.386 1.00 83.25 565 THR A CA 1
ATOM 4463 C C . THR A 1 565 ? 28.623 -9.528 -8.006 1.00 83.25 565 THR A C 1
ATOM 4465 O O . THR A 1 565 ? 28.893 -10.604 -7.480 1.00 83.25 565 THR A O 1
ATOM 4468 N N . ASP A 1 566 ? 27.374 -9.137 -8.259 1.00 84.94 566 ASP A N 1
ATOM 4469 C CA . ASP A 1 566 ? 26.183 -9.903 -7.882 1.00 84.94 566 ASP A CA 1
ATOM 4470 C C . ASP A 1 566 ? 25.784 -10.911 -8.984 1.00 84.94 566 ASP A C 1
ATOM 4472 O O . ASP A 1 566 ? 25.068 -11.880 -8.722 1.00 84.94 566 ASP A O 1
ATOM 4476 N N . ALA A 1 567 ? 26.301 -10.734 -10.210 1.00 85.94 567 ALA A N 1
ATOM 4477 C CA . ALA A 1 567 ? 25.955 -11.537 -11.384 1.00 85.94 567 ALA A CA 1
ATOM 4478 C C . ALA A 1 567 ? 26.200 -13.054 -11.221 1.00 85.94 567 ALA A C 1
ATOM 4480 O O . ALA A 1 567 ? 25.307 -13.815 -11.587 1.00 85.94 567 ALA A O 1
ATOM 4481 N N . PRO A 1 568 ? 27.323 -13.543 -10.646 1.00 89.38 568 PRO A N 1
ATOM 4482 C CA . PRO A 1 568 ? 27.534 -14.985 -10.477 1.00 89.38 568 PRO A CA 1
ATOM 4483 C C . PRO A 1 568 ? 26.488 -15.658 -9.581 1.00 89.38 568 PRO A C 1
ATOM 4485 O O . PRO A 1 568 ? 26.071 -16.782 -9.847 1.00 89.38 568 PRO A O 1
ATOM 4488 N N . GLU A 1 569 ? 26.061 -14.976 -8.516 1.00 89.00 569 GLU A N 1
ATOM 4489 C CA . GLU A 1 569 ? 25.046 -15.509 -7.605 1.00 89.00 569 GLU A CA 1
ATOM 4490 C C . GLU A 1 569 ? 23.659 -15.482 -8.257 1.00 89.00 569 GLU A C 1
ATOM 4492 O O . GLU A 1 569 ? 22.877 -16.406 -8.055 1.00 89.00 569 GLU A O 1
ATOM 4497 N N . LEU A 1 570 ? 23.366 -14.467 -9.080 1.00 88.88 570 LEU A N 1
ATOM 4498 C CA . LEU A 1 570 ? 22.137 -14.425 -9.874 1.00 88.88 570 LEU A CA 1
ATOM 4499 C C . LEU A 1 570 ? 22.102 -15.520 -10.951 1.00 88.88 570 LEU A C 1
ATOM 4501 O O . LEU A 1 570 ? 21.065 -16.149 -11.121 1.00 88.88 570 LEU A O 1
ATOM 4505 N N . VAL A 1 571 ? 23.220 -15.790 -11.633 1.00 90.69 571 VAL A N 1
ATOM 4506 C CA . VAL A 1 571 ? 23.338 -16.916 -12.579 1.00 90.69 571 VAL A CA 1
ATOM 4507 C C . VAL A 1 571 ? 22.970 -18.225 -11.887 1.00 90.69 571 VAL A C 1
ATOM 4509 O O . VAL A 1 571 ? 22.051 -18.909 -12.326 1.00 90.69 571 VAL A O 1
ATOM 4512 N N . ARG A 1 572 ? 23.630 -18.532 -10.760 1.00 90.06 572 ARG A N 1
ATOM 4513 C CA . ARG A 1 572 ? 23.374 -19.757 -9.986 1.00 90.06 572 ARG A CA 1
ATOM 4514 C C . ARG A 1 572 ? 21.901 -19.878 -9.593 1.00 90.06 572 ARG A C 1
ATOM 4516 O O . ARG A 1 572 ? 21.313 -20.952 -9.654 1.00 90.06 572 ARG A O 1
ATOM 4523 N N . GLU A 1 573 ? 21.310 -18.766 -9.181 1.00 89.44 573 GLU A N 1
ATOM 4524 C CA . GLU A 1 573 ? 19.920 -18.706 -8.755 1.00 89.44 573 GLU A CA 1
ATOM 4525 C C . GLU A 1 573 ? 18.936 -18.984 -9.903 1.00 89.44 573 GLU A C 1
ATOM 4527 O O . GLU A 1 573 ? 18.010 -19.770 -9.708 1.00 89.44 573 GLU A O 1
ATOM 4532 N N . LEU A 1 574 ? 19.148 -18.389 -11.083 1.00 88.25 574 LEU A N 1
ATOM 4533 C CA . LEU A 1 574 ? 18.307 -18.592 -12.270 1.00 88.25 574 LEU A CA 1
ATOM 4534 C C . LEU A 1 574 ? 18.467 -19.996 -12.871 1.00 88.25 574 LEU A C 1
ATOM 4536 O O . LEU A 1 574 ? 17.497 -20.561 -13.369 1.00 88.25 574 LEU A O 1
ATOM 4540 N N . GLU A 1 575 ? 19.664 -20.581 -12.789 1.00 89.19 575 GLU A N 1
ATOM 4541 C CA . GLU A 1 575 ? 19.911 -21.972 -13.190 1.00 89.19 575 GLU A CA 1
ATOM 4542 C C . GLU A 1 575 ? 19.180 -22.967 -12.278 1.00 89.19 575 GLU A C 1
ATOM 4544 O O . GLU A 1 575 ? 18.574 -23.930 -12.752 1.00 89.19 575 GLU A O 1
ATOM 4549 N N . GLU A 1 576 ? 19.235 -22.752 -10.960 1.00 88.69 576 GLU A N 1
ATOM 4550 C CA . GLU A 1 576 ? 18.562 -23.620 -9.992 1.00 88.69 576 GLU A CA 1
ATOM 4551 C C . GLU A 1 576 ? 17.037 -23.423 -10.005 1.00 88.69 576 GLU A C 1
ATOM 4553 O O . GLU A 1 576 ? 16.285 -24.372 -9.766 1.00 88.69 576 GLU A O 1
ATOM 4558 N N . HIS A 1 577 ? 16.577 -22.196 -10.263 1.00 86.56 577 HIS A N 1
ATOM 4559 C CA . HIS A 1 577 ? 15.175 -21.798 -10.174 1.00 86.56 577 HIS A CA 1
ATOM 4560 C C . HIS A 1 577 ? 14.818 -20.874 -11.348 1.00 86.56 577 HIS A C 1
ATOM 4562 O O . HIS A 1 577 ? 14.872 -19.651 -11.205 1.00 86.56 577 HIS A O 1
ATOM 4568 N N . PRO A 1 578 ? 14.436 -21.447 -12.502 1.00 84.50 578 PRO A N 1
ATOM 4569 C CA . PRO A 1 578 ? 14.101 -20.672 -13.689 1.00 84.50 578 PRO A CA 1
ATOM 4570 C C . PRO A 1 578 ? 12.946 -19.699 -13.444 1.00 84.50 578 PRO A C 1
ATOM 4572 O O . PRO A 1 578 ? 11.959 -20.042 -12.790 1.00 84.50 578 PRO A O 1
ATOM 4575 N N . ILE A 1 579 ? 13.066 -18.494 -14.002 1.00 85.31 579 ILE A N 1
ATOM 4576 C CA . ILE A 1 579 ? 12.059 -17.437 -13.910 1.00 85.31 579 ILE A CA 1
ATOM 4577 C C . ILE A 1 579 ? 11.675 -17.007 -15.327 1.00 85.31 579 ILE A C 1
ATOM 4579 O O . ILE A 1 579 ? 12.538 -16.618 -16.108 1.00 85.31 579 ILE A O 1
ATOM 4583 N N . GLU A 1 580 ? 10.381 -17.042 -15.642 1.00 87.69 580 GLU A N 1
ATOM 4584 C CA . GLU A 1 580 ? 9.860 -16.635 -16.957 1.00 87.69 580 GLU A CA 1
ATOM 4585 C C . GLU A 1 580 ? 9.828 -15.107 -17.120 1.00 87.69 580 GLU A C 1
ATOM 4587 O O . GLU A 1 580 ? 10.064 -14.594 -18.213 1.00 87.69 580 GLU A O 1
ATOM 4592 N N . HIS A 1 581 ? 9.581 -14.374 -16.029 1.00 88.19 581 HIS A N 1
ATOM 4593 C CA . HIS A 1 581 ? 9.517 -12.913 -15.996 1.00 88.19 581 HIS A CA 1
ATOM 4594 C C . HIS A 1 581 ? 10.650 -12.338 -15.148 1.00 88.19 581 HIS A C 1
ATOM 4596 O O . HIS A 1 581 ? 10.586 -12.383 -13.924 1.00 88.19 581 HIS A O 1
ATOM 4602 N N . LEU A 1 582 ? 11.683 -11.789 -15.781 1.00 88.88 582 LEU A N 1
ATOM 4603 C CA . LEU A 1 582 ? 12.873 -11.280 -15.109 1.00 88.88 582 LEU A CA 1
ATOM 4604 C C . LEU A 1 582 ? 12.920 -9.749 -15.153 1.00 88.88 582 LEU A C 1
ATOM 4606 O O . LEU A 1 582 ? 12.913 -9.147 -16.225 1.00 88.88 582 LEU A O 1
ATOM 4610 N N . ILE A 1 583 ? 13.033 -9.120 -13.983 1.00 88.06 583 ILE A N 1
ATOM 4611 C CA . ILE A 1 583 ? 13.205 -7.670 -13.838 1.00 88.06 583 ILE A CA 1
ATOM 4612 C C . ILE A 1 583 ? 14.621 -7.396 -13.326 1.00 88.06 583 ILE A C 1
ATOM 4614 O O . ILE A 1 583 ? 14.952 -7.722 -12.186 1.00 88.06 583 ILE A O 1
ATOM 4618 N N . LEU A 1 584 ? 15.457 -6.765 -14.151 1.00 87.25 584 LEU A N 1
ATOM 4619 C CA . LEU A 1 584 ? 16.830 -6.396 -13.810 1.00 87.25 584 LEU A CA 1
ATOM 4620 C C . LEU A 1 584 ? 16.980 -4.880 -13.758 1.00 87.25 584 LEU A C 1
ATOM 4622 O O . LEU A 1 584 ? 16.696 -4.174 -14.724 1.00 87.25 584 LEU A O 1
ATOM 4626 N N . ARG A 1 585 ? 17.507 -4.379 -12.639 1.00 85.62 585 ARG A N 1
ATOM 4627 C CA . ARG A 1 585 ? 17.928 -2.984 -12.511 1.00 85.62 585 ARG A CA 1
ATOM 4628 C C . ARG A 1 585 ? 19.449 -2.911 -12.496 1.00 85.62 585 ARG A C 1
ATOM 4630 O O . ARG A 1 585 ? 20.054 -3.430 -11.562 1.00 85.62 585 ARG A O 1
ATOM 4637 N N . LEU A 1 586 ? 20.060 -2.282 -13.494 1.00 81.25 586 LEU A N 1
ATOM 4638 C CA . LEU A 1 586 ? 21.516 -2.117 -13.564 1.00 81.25 586 LEU A CA 1
ATOM 4639 C C . LEU A 1 586 ? 21.954 -0.834 -12.846 1.00 81.25 586 LEU A C 1
ATOM 4641 O O . LEU A 1 586 ? 21.265 0.187 -12.912 1.00 81.25 586 LEU A O 1
ATOM 4645 N N . GLU A 1 587 ? 23.076 -0.899 -12.121 1.00 78.44 587 GLU A N 1
ATOM 4646 C CA . GLU A 1 587 ? 23.614 0.251 -11.371 1.00 78.44 587 GLU A CA 1
ATOM 4647 C C . GLU A 1 587 ? 24.343 1.249 -12.271 1.00 78.44 587 GLU A C 1
ATOM 4649 O O . GLU A 1 587 ? 24.284 2.450 -12.025 1.00 78.44 587 GLU A O 1
ATOM 4654 N N . ALA A 1 588 ? 25.031 0.746 -13.294 1.00 75.62 588 ALA A N 1
ATOM 4655 C CA . ALA A 1 588 ? 25.868 1.529 -14.186 1.00 75.62 588 ALA A CA 1
ATOM 4656 C C . ALA A 1 588 ? 25.847 0.932 -15.605 1.00 75.62 588 ALA A C 1
ATOM 4658 O O . ALA A 1 588 ? 25.697 -0.292 -15.740 1.00 75.62 588 ALA A O 1
ATOM 4659 N N . PRO A 1 589 ? 26.065 1.767 -16.635 1.00 65.31 589 PRO A N 1
ATOM 4660 C CA . PRO A 1 589 ? 26.077 1.339 -18.020 1.00 65.31 589 PRO A CA 1
ATOM 4661 C C . PRO A 1 589 ? 27.387 0.621 -18.343 1.00 65.31 589 PRO A C 1
ATOM 4663 O O . PRO A 1 589 ? 28.423 0.854 -17.712 1.00 65.31 589 PRO A O 1
ATOM 4666 N N . GLY A 1 590 ? 27.362 -0.247 -19.350 1.00 65.81 590 GLY A N 1
ATOM 4667 C CA . GLY A 1 590 ? 28.501 -1.089 -19.720 1.00 65.81 590 GLY A CA 1
ATOM 4668 C C . GLY A 1 590 ? 28.769 -2.220 -18.725 1.00 65.81 590 GLY A C 1
ATOM 4669 O O . GLY A 1 590 ? 29.891 -2.727 -18.660 1.00 65.81 590 GLY A O 1
ATOM 4670 N N . SER A 1 591 ? 27.782 -2.589 -17.906 1.00 68.25 591 SER A N 1
ATOM 4671 C CA . SER A 1 591 ? 27.943 -3.657 -16.925 1.00 68.25 591 SER A CA 1
ATOM 4672 C C . SER A 1 591 ? 28.017 -5.016 -17.624 1.00 68.25 591 SER A C 1
ATOM 4674 O O . SER A 1 591 ? 27.063 -5.443 -18.277 1.00 68.25 591 SER A O 1
ATOM 4676 N N . ASP A 1 592 ? 29.103 -5.769 -17.407 1.00 78.50 592 ASP A N 1
ATOM 4677 C CA . ASP A 1 592 ? 29.201 -7.154 -17.895 1.00 78.50 592 ASP A CA 1
ATOM 4678 C C . ASP A 1 592 ? 28.125 -8.074 -17.281 1.00 78.50 592 ASP A C 1
ATOM 4680 O O . ASP A 1 592 ? 28.038 -9.228 -17.682 1.00 78.50 592 ASP A O 1
ATOM 4684 N N . THR A 1 593 ? 27.290 -7.614 -16.334 1.00 79.94 593 THR A N 1
ATOM 4685 C CA . THR A 1 593 ? 26.204 -8.411 -15.737 1.00 79.94 593 THR A CA 1
ATOM 4686 C C . THR A 1 593 ? 25.340 -9.098 -16.797 1.00 79.94 593 THR A C 1
ATOM 4688 O O . THR A 1 593 ? 25.145 -10.309 -16.717 1.00 79.94 593 THR A O 1
ATOM 4691 N N . LEU A 1 594 ? 24.849 -8.367 -17.809 1.00 81.81 594 LEU A N 1
ATOM 4692 C CA . LEU A 1 594 ? 24.011 -8.959 -18.865 1.00 81.81 594 LEU A CA 1
ATOM 4693 C C . LEU A 1 594 ? 24.783 -9.988 -19.688 1.00 81.81 594 LEU A C 1
ATOM 4695 O O . LEU A 1 594 ? 24.267 -11.060 -19.995 1.00 81.81 594 LEU A O 1
ATOM 4699 N N . ARG A 1 595 ? 26.044 -9.686 -19.999 1.00 82.75 595 ARG A N 1
ATOM 4700 C CA . ARG A 1 595 ? 26.919 -10.597 -20.728 1.00 82.75 595 ARG A CA 1
ATOM 4701 C C . ARG A 1 595 ? 27.195 -11.873 -19.936 1.00 82.75 595 ARG A C 1
ATOM 4703 O O . ARG A 1 595 ? 27.123 -12.950 -20.504 1.00 82.75 595 ARG A O 1
ATOM 4710 N N . MET A 1 596 ? 27.461 -11.769 -18.637 1.00 83.81 596 MET A N 1
ATOM 4711 C CA . MET A 1 596 ? 27.690 -12.915 -17.755 1.00 83.81 596 MET A CA 1
ATOM 4712 C C . MET A 1 596 ? 26.453 -13.812 -17.654 1.00 83.81 596 MET A C 1
ATOM 4714 O O . MET A 1 596 ? 26.592 -15.031 -17.658 1.00 83.81 596 MET A O 1
ATOM 4718 N N . LEU A 1 597 ? 25.255 -13.221 -17.600 1.00 84.88 597 LEU A N 1
ATOM 4719 C CA . LEU A 1 597 ? 23.995 -13.970 -17.619 1.00 84.88 597 LEU A CA 1
ATOM 4720 C C . LEU A 1 597 ? 23.801 -14.724 -18.943 1.00 84.88 597 LEU A C 1
ATOM 4722 O O . LEU A 1 597 ? 23.371 -15.875 -18.932 1.00 84.88 597 LEU A O 1
ATOM 4726 N N . LEU A 1 598 ? 24.152 -14.103 -20.073 1.00 85.00 598 LEU A N 1
ATOM 4727 C CA . LEU A 1 598 ? 24.087 -14.733 -21.396 1.00 85.00 598 LEU A CA 1
ATOM 4728 C C . LEU A 1 598 ? 25.150 -15.819 -21.590 1.00 85.00 598 LEU A C 1
ATOM 4730 O O . LEU A 1 598 ? 24.833 -16.899 -22.078 1.00 85.00 598 LEU A O 1
ATOM 4734 N N . ASP A 1 599 ? 26.395 -15.557 -21.187 1.00 85.94 599 ASP A N 1
ATOM 4735 C CA . ASP A 1 599 ? 27.511 -16.502 -21.299 1.00 85.94 599 ASP A CA 1
ATOM 4736 C C . ASP A 1 599 ? 27.249 -17.784 -20.480 1.00 85.94 599 ASP A C 1
ATOM 4738 O O . ASP A 1 599 ? 27.752 -18.854 -20.831 1.00 85.94 599 ASP A O 1
ATOM 4742 N N . ALA A 1 600 ? 26.446 -17.687 -19.414 1.00 84.38 600 ALA A N 1
ATOM 4743 C CA . ALA A 1 600 ? 26.001 -18.813 -18.595 1.00 84.38 600 ALA A CA 1
ATOM 4744 C C . ALA A 1 600 ? 24.684 -19.466 -19.064 1.00 84.38 600 ALA A C 1
ATOM 4746 O O . ALA A 1 600 ? 24.212 -20.394 -18.419 1.00 84.38 600 ALA A O 1
ATOM 4747 N N . ASP A 1 601 ? 24.073 -18.999 -20.159 1.00 85.81 601 ASP A N 1
ATOM 4748 C CA . ASP A 1 601 ? 22.753 -19.454 -20.636 1.00 85.81 601 ASP A CA 1
ATOM 4749 C C . ASP A 1 601 ? 21.622 -19.284 -19.591 1.00 85.81 601 ASP A C 1
ATOM 4751 O O . ASP A 1 601 ? 20.556 -19.894 -19.680 1.00 85.81 601 ASP A O 1
ATOM 4755 N N . ALA A 1 602 ? 21.822 -18.403 -18.601 1.00 85.75 602 ALA A N 1
ATOM 4756 C CA . ALA A 1 602 ? 20.902 -18.203 -17.478 1.00 85.75 602 ALA A CA 1
ATOM 4757 C C . ALA A 1 602 ? 19.577 -17.538 -17.894 1.00 85.75 602 ALA A C 1
ATOM 4759 O O . ALA A 1 602 ? 18.597 -17.578 -17.153 1.00 85.75 602 ALA A O 1
ATOM 4760 N N . LEU A 1 603 ? 19.536 -16.925 -19.083 1.00 86.25 603 LEU A N 1
ATOM 4761 C CA . LEU A 1 603 ? 18.345 -16.275 -19.639 1.00 86.25 603 LEU A CA 1
ATOM 4762 C C . LEU A 1 603 ? 17.520 -17.191 -20.555 1.00 86.25 603 LEU A C 1
ATOM 4764 O O . LEU A 1 603 ? 16.503 -16.753 -21.081 1.00 86.25 603 LEU A O 1
ATOM 4768 N N . ALA A 1 604 ? 17.906 -18.458 -20.741 1.00 86.19 604 ALA A N 1
ATOM 4769 C CA . ALA A 1 604 ? 17.268 -19.352 -21.712 1.00 86.19 604 ALA A CA 1
ATOM 4770 C C . ALA A 1 604 ? 15.770 -19.622 -21.462 1.00 86.19 604 ALA A C 1
ATOM 4772 O O . ALA A 1 604 ? 15.047 -19.950 -22.401 1.00 86.19 604 ALA A O 1
ATOM 4773 N N . GLN A 1 605 ? 15.316 -19.525 -20.208 1.00 87.62 605 GLN A N 1
ATOM 4774 C CA . GLN A 1 605 ? 13.915 -19.732 -19.801 1.00 87.62 605 GLN A CA 1
ATOM 4775 C C . GLN A 1 605 ? 13.153 -18.417 -19.575 1.00 87.62 605 GLN A C 1
ATOM 4777 O O . GLN A 1 605 ? 11.974 -18.444 -19.233 1.00 87.62 605 GLN A O 1
ATOM 4782 N N . VAL A 1 606 ? 13.820 -17.271 -19.734 1.00 90.31 606 VAL A N 1
ATOM 4783 C CA . VAL A 1 606 ? 13.178 -15.965 -19.592 1.00 90.31 606 VAL A CA 1
ATOM 4784 C C . VAL A 1 606 ? 12.377 -15.703 -20.863 1.00 90.31 606 VAL A C 1
ATOM 4786 O O . VAL A 1 606 ? 12.933 -15.699 -21.959 1.00 90.31 606 VAL A O 1
ATOM 4789 N N . GLU A 1 607 ? 11.074 -15.470 -20.722 1.00 91.00 607 GLU A N 1
ATOM 4790 C CA . GLU A 1 607 ? 10.194 -15.058 -21.821 1.00 91.00 607 GLU A CA 1
ATOM 4791 C C . GLU A 1 607 ? 9.917 -13.546 -21.777 1.00 91.00 607 GLU A C 1
ATOM 4793 O O . GLU A 1 607 ? 9.726 -12.922 -22.824 1.00 91.00 607 GLU A O 1
ATOM 4798 N N . HIS A 1 608 ? 9.940 -12.938 -20.587 1.00 90.62 608 HIS A N 1
ATOM 4799 C CA . HIS A 1 608 ? 9.699 -11.513 -20.375 1.00 90.62 608 HIS A CA 1
ATOM 4800 C C . HIS A 1 608 ? 10.877 -10.886 -19.628 1.00 90.62 608 HIS A C 1
ATOM 4802 O O . HIS A 1 608 ? 11.131 -11.222 -18.473 1.00 90.62 608 HIS A O 1
ATOM 4808 N N . LEU A 1 609 ? 11.590 -9.961 -20.272 1.00 91.38 609 LEU A N 1
ATOM 4809 C CA . LEU A 1 609 ? 12.733 -9.265 -19.683 1.00 91.38 609 LEU A CA 1
ATOM 4810 C C . LEU A 1 609 ? 12.447 -7.769 -19.558 1.00 91.38 609 LEU A C 1
ATOM 4812 O O . LEU A 1 609 ? 12.218 -7.089 -20.557 1.00 91.38 609 LEU A O 1
ATOM 4816 N N . GLN A 1 610 ? 12.533 -7.242 -18.341 1.00 90.75 610 GLN A N 1
ATOM 4817 C CA . GLN A 1 610 ? 12.518 -5.807 -18.080 1.00 90.75 610 GLN A CA 1
ATOM 4818 C C . GLN A 1 610 ? 13.896 -5.351 -17.609 1.00 90.75 610 GLN A C 1
ATOM 4820 O O . GLN A 1 610 ? 14.387 -5.807 -16.577 1.00 90.75 610 GLN A O 1
ATOM 4825 N N . LEU A 1 611 ? 14.499 -4.421 -18.345 1.00 90.06 611 LEU A N 1
ATOM 4826 C CA . LEU A 1 611 ? 15.731 -3.746 -17.957 1.00 90.06 611 LEU A CA 1
ATOM 4827 C C . LEU A 1 611 ? 15.407 -2.319 -17.513 1.00 90.06 611 LEU A C 1
ATOM 4829 O O . LEU A 1 611 ? 14.708 -1.584 -18.205 1.00 90.06 611 LEU A O 1
ATOM 4833 N N . ALA A 1 612 ? 15.923 -1.933 -16.352 1.00 84.62 612 ALA A N 1
ATOM 4834 C CA . ALA A 1 612 ? 15.756 -0.607 -15.771 1.00 84.62 612 ALA A CA 1
ATOM 4835 C C . ALA A 1 612 ? 17.078 -0.098 -15.178 1.00 84.62 612 ALA A C 1
ATOM 4837 O O . ALA A 1 612 ? 18.034 -0.855 -15.000 1.00 84.62 612 ALA A O 1
ATOM 4838 N N . GLY A 1 613 ? 17.119 1.179 -14.799 1.00 82.25 613 GLY A N 1
ATOM 4839 C CA . GLY A 1 613 ? 18.329 1.809 -14.266 1.00 82.25 613 GLY A CA 1
ATOM 4840 C C . GLY A 1 613 ? 19.210 2.379 -15.375 1.00 82.25 613 GLY A C 1
ATOM 4841 O O . GLY A 1 613 ? 18.701 2.798 -16.414 1.00 82.25 613 GLY A O 1
ATOM 4842 N N . ASP A 1 614 ? 20.519 2.428 -15.140 1.00 82.12 614 ASP A N 1
ATOM 4843 C CA . ASP A 1 614 ? 21.464 3.068 -16.061 1.00 82.12 614 ASP A CA 1
ATOM 4844 C C . ASP A 1 614 ? 21.894 2.088 -17.166 1.00 82.12 614 ASP A C 1
ATOM 4846 O O . ASP A 1 614 ? 22.962 1.485 -17.116 1.00 82.12 614 ASP A O 1
ATOM 4850 N N . VAL A 1 615 ? 20.987 1.850 -18.117 1.00 87.69 615 VAL A N 1
ATOM 4851 C CA . VAL A 1 615 ? 21.185 0.961 -19.275 1.00 87.69 615 VAL A CA 1
ATOM 4852 C C . VAL A 1 615 ? 21.532 1.809 -20.501 1.00 87.69 615 VAL A C 1
ATOM 4854 O O . VAL A 1 615 ? 20.750 2.697 -20.856 1.00 87.69 615 VAL A O 1
ATOM 4857 N N . SER A 1 616 ? 22.666 1.536 -21.162 1.00 88.88 616 SER A N 1
ATOM 4858 C CA . SER A 1 616 ? 23.100 2.276 -22.360 1.00 88.88 616 SER A CA 1
ATOM 4859 C C . SER A 1 616 ? 22.878 1.529 -23.678 1.00 88.88 616 SER A C 1
ATOM 4861 O O . SER A 1 616 ? 22.548 0.342 -23.724 1.00 88.88 616 SER A O 1
ATOM 4863 N N . ASP A 1 617 ? 23.113 2.234 -24.789 1.00 91.12 617 ASP A N 1
ATOM 4864 C CA . ASP A 1 617 ? 23.126 1.644 -26.130 1.00 91.12 617 ASP A CA 1
ATOM 4865 C C . ASP A 1 617 ? 24.138 0.496 -26.259 1.00 91.12 617 ASP A C 1
ATOM 4867 O O . ASP A 1 617 ? 23.860 -0.491 -26.938 1.00 91.12 617 ASP A O 1
ATOM 4871 N N . GLU A 1 618 ? 25.311 0.606 -25.633 1.00 88.56 618 GLU A N 1
ATOM 4872 C CA . GLU A 1 618 ? 26.336 -0.442 -25.642 1.00 88.56 618 GLU A CA 1
ATOM 4873 C C . GLU A 1 618 ? 25.857 -1.725 -24.965 1.00 88.56 618 GLU A C 1
ATOM 4875 O O . GLU A 1 618 ? 26.110 -2.805 -25.501 1.00 88.56 618 GLU A O 1
ATOM 4880 N N . ASP A 1 619 ? 25.146 -1.611 -23.841 1.00 87.94 619 ASP A N 1
ATOM 4881 C CA . ASP A 1 619 ? 24.607 -2.762 -23.111 1.00 87.94 619 ASP A CA 1
ATOM 4882 C C . ASP A 1 619 ? 23.612 -3.538 -23.970 1.00 87.94 619 ASP A C 1
ATOM 4884 O O . ASP A 1 619 ? 23.710 -4.759 -24.097 1.00 87.94 619 ASP A O 1
ATOM 4888 N N . ILE A 1 620 ? 22.685 -2.824 -24.616 1.00 91.88 620 ILE A N 1
ATOM 4889 C CA . ILE A 1 620 ? 21.678 -3.439 -25.485 1.00 91.88 620 ILE A CA 1
ATOM 4890 C C . ILE A 1 620 ? 22.310 -4.019 -26.745 1.00 91.88 620 ILE A C 1
ATOM 4892 O O . ILE A 1 620 ? 21.956 -5.125 -27.144 1.00 91.88 620 ILE A O 1
ATOM 4896 N N . VAL A 1 621 ? 23.263 -3.322 -27.368 1.00 91.25 621 VAL A N 1
ATOM 4897 C CA . VAL A 1 621 ? 23.986 -3.855 -28.532 1.00 91.25 621 VAL A CA 1
ATOM 4898 C C . VAL A 1 621 ? 24.710 -5.147 -28.155 1.00 91.25 621 VAL A C 1
ATOM 4900 O O . VAL A 1 621 ? 24.546 -6.147 -28.845 1.00 91.25 621 VAL A O 1
ATOM 4903 N N . ALA A 1 622 ? 25.447 -5.162 -27.041 1.00 87.69 622 ALA A N 1
ATOM 4904 C CA . ALA A 1 622 ? 26.151 -6.355 -26.578 1.00 87.69 622 ALA A CA 1
ATOM 4905 C C . ALA A 1 622 ? 25.185 -7.501 -26.241 1.00 87.69 622 ALA A C 1
ATOM 4907 O O . ALA A 1 622 ? 25.432 -8.646 -26.620 1.00 87.69 622 ALA A O 1
ATOM 4908 N N . PHE A 1 623 ? 24.071 -7.191 -25.575 1.00 89.81 623 PHE A N 1
ATOM 4909 C CA . PHE A 1 623 ? 23.008 -8.143 -25.262 1.00 89.81 623 PHE A CA 1
ATOM 4910 C C . PHE A 1 623 ? 22.410 -8.770 -26.531 1.00 89.81 623 PHE A C 1
ATOM 4912 O O . PHE A 1 623 ? 22.272 -9.991 -26.621 1.00 89.81 623 PHE A O 1
ATOM 4919 N N . VAL A 1 624 ? 22.099 -7.952 -27.540 1.00 90.94 624 VAL A N 1
ATOM 4920 C CA . VAL A 1 624 ? 21.541 -8.413 -28.817 1.00 90.94 624 VAL A CA 1
ATOM 4921 C C . VAL A 1 624 ? 22.570 -9.212 -29.622 1.00 90.94 624 VAL A C 1
ATOM 4923 O O . VAL A 1 624 ? 22.238 -10.295 -30.103 1.00 90.94 624 VAL A O 1
ATOM 4926 N N . ASP A 1 625 ? 23.814 -8.738 -29.734 1.00 88.50 625 ASP A N 1
ATOM 4927 C CA . ASP A 1 625 ? 24.892 -9.403 -30.483 1.00 88.50 625 ASP A CA 1
ATOM 4928 C C . ASP A 1 625 ? 25.244 -10.781 -29.899 1.00 88.50 625 ASP A C 1
ATOM 4930 O O . ASP A 1 625 ? 25.571 -11.715 -30.635 1.00 88.50 625 ASP A O 1
ATOM 4934 N N . ALA A 1 626 ? 25.130 -10.932 -28.577 1.00 86.19 626 ALA A N 1
ATOM 4935 C CA . ALA A 1 626 ? 25.285 -12.207 -27.880 1.00 86.19 626 ALA A CA 1
ATOM 4936 C C . ALA A 1 626 ? 24.051 -13.129 -28.004 1.00 86.19 626 ALA A C 1
ATOM 4938 O O . ALA A 1 626 ? 24.060 -14.252 -27.502 1.00 86.19 626 ALA A O 1
ATOM 4939 N N . GLY A 1 627 ? 23.003 -12.704 -28.717 1.00 86.81 627 GLY A N 1
ATOM 4940 C CA . GLY A 1 627 ? 21.806 -13.499 -28.977 1.00 86.81 627 GLY A CA 1
ATOM 4941 C C . GLY A 1 627 ? 20.745 -13.426 -27.880 1.00 86.81 627 GLY A C 1
ATOM 4942 O O . GLY A 1 627 ? 19.881 -14.300 -27.841 1.00 86.81 627 GLY A O 1
ATOM 4943 N N . GLY A 1 628 ? 20.762 -12.397 -27.028 1.00 87.00 628 GLY A N 1
ATOM 4944 C CA . GLY A 1 628 ? 19.854 -12.252 -25.885 1.00 87.00 628 GLY A CA 1
ATOM 4945 C C . GLY A 1 628 ? 18.366 -12.130 -26.226 1.00 87.00 628 GLY A C 1
ATOM 4946 O O . GLY A 1 628 ? 17.525 -12.343 -25.364 1.00 87.00 628 GLY A O 1
ATOM 4947 N N . LEU A 1 629 ? 18.013 -11.866 -27.490 1.00 88.94 629 LEU A N 1
ATOM 4948 C CA . LEU A 1 629 ? 16.617 -11.885 -27.955 1.00 88.94 629 LEU A CA 1
ATOM 4949 C C . LEU A 1 629 ? 16.065 -13.297 -28.209 1.00 88.94 629 LEU A C 1
ATOM 4951 O O . LEU A 1 629 ? 14.903 -13.446 -28.582 1.00 88.94 629 LEU A O 1
ATOM 4955 N N . ARG A 1 630 ? 16.881 -14.349 -28.091 1.00 88.50 630 ARG A N 1
ATOM 4956 C CA . ARG A 1 630 ? 16.416 -15.726 -28.299 1.00 88.50 630 ARG A CA 1
ATOM 4957 C C . ARG A 1 630 ? 15.487 -16.143 -27.162 1.00 88.50 630 ARG A C 1
ATOM 4959 O O . ARG A 1 630 ? 15.866 -16.059 -26.007 1.00 88.50 630 ARG A O 1
ATOM 4966 N N . GLY A 1 631 ? 14.295 -16.628 -27.506 1.00 86.75 631 GLY A N 1
ATOM 4967 C CA . GLY A 1 631 ? 13.307 -17.105 -26.529 1.00 86.75 631 GLY A CA 1
ATOM 4968 C C . GLY A 1 631 ? 12.450 -16.001 -25.900 1.00 86.75 631 GLY A C 1
ATOM 4969 O O . GLY A 1 631 ? 11.353 -16.300 -25.438 1.00 86.75 631 GLY A O 1
ATOM 4970 N N . LEU A 1 632 ? 12.879 -14.734 -25.975 1.00 92.12 632 LEU A N 1
ATOM 4971 C CA . LEU A 1 632 ? 12.094 -13.609 -25.475 1.00 92.12 632 LEU A CA 1
ATOM 4972 C C . LEU A 1 632 ? 10.833 -13.370 -26.307 1.00 92.12 632 LEU A C 1
ATOM 4974 O O . LEU A 1 632 ? 10.865 -13.312 -27.539 1.00 92.12 632 LEU A O 1
ATOM 4978 N N . ARG A 1 633 ? 9.731 -13.158 -25.591 1.00 92.69 633 ARG A N 1
ATOM 4979 C CA . ARG A 1 633 ? 8.448 -12.670 -26.102 1.00 92.69 633 ARG A CA 1
ATOM 4980 C C . ARG A 1 633 ? 8.223 -11.210 -25.743 1.00 92.69 633 ARG A C 1
ATOM 4982 O O . ARG A 1 633 ? 7.581 -10.507 -26.512 1.00 9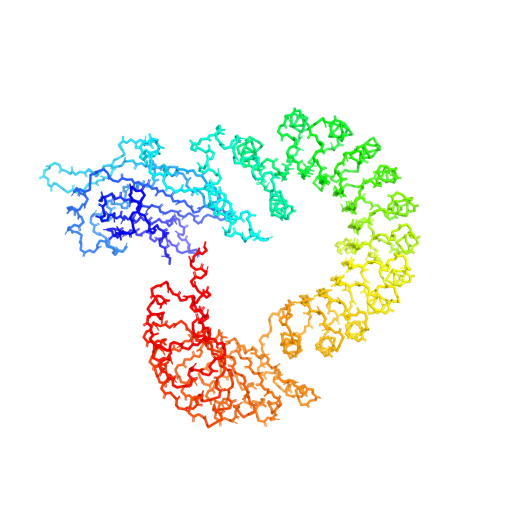2.69 633 ARG A O 1
ATOM 4989 N N . SER A 1 634 ? 8.750 -10.753 -24.612 1.00 92.56 634 SER A N 1
ATOM 4990 C CA . SER A 1 634 ? 8.577 -9.383 -24.132 1.00 92.56 634 SER A CA 1
ATOM 4991 C C . SER A 1 634 ? 9.912 -8.777 -23.736 1.00 92.56 634 SER A C 1
ATOM 4993 O O . SER A 1 634 ? 10.697 -9.394 -23.009 1.00 92.56 634 SER A O 1
ATOM 4995 N N . LEU A 1 635 ? 10.162 -7.563 -24.221 1.00 94.06 635 LEU A N 1
ATOM 4996 C CA . LEU A 1 635 ? 11.320 -6.763 -23.848 1.00 94.06 635 LEU A CA 1
ATOM 4997 C C . LEU A 1 635 ? 10.868 -5.362 -23.431 1.00 94.06 635 LEU A C 1
ATOM 4999 O O . LEU A 1 635 ? 10.391 -4.575 -24.249 1.00 94.06 635 LEU A O 1
ATOM 5003 N N . SER A 1 636 ? 11.061 -5.032 -22.157 1.00 93.31 636 SER A N 1
ATOM 5004 C CA . SER A 1 636 ? 10.818 -3.695 -21.625 1.00 93.31 636 SER A CA 1
ATOM 5005 C C . SER A 1 636 ? 12.132 -2.989 -21.333 1.00 93.31 636 SER A C 1
ATOM 5007 O O . SER A 1 636 ? 12.940 -3.453 -20.532 1.00 93.31 636 SER A O 1
ATOM 5009 N N . LEU A 1 637 ? 12.328 -1.853 -21.993 1.00 93.19 637 LEU A N 1
ATOM 5010 C CA . LEU A 1 637 ? 13.458 -0.942 -21.819 1.00 93.19 637 LEU A CA 1
ATOM 5011 C C . LEU A 1 637 ? 12.965 0.451 -21.409 1.00 93.19 637 LEU A C 1
ATOM 5013 O O . LEU A 1 637 ? 13.635 1.455 -21.646 1.00 93.19 637 LEU A O 1
ATOM 5017 N N . SER A 1 638 ? 11.757 0.534 -20.851 1.00 89.38 638 SER A N 1
ATOM 5018 C CA . SER A 1 638 ? 11.163 1.818 -20.495 1.00 89.38 638 SER A CA 1
ATOM 5019 C C . SER A 1 638 ? 11.898 2.454 -19.313 1.00 89.38 638 SER A C 1
ATOM 5021 O O . SER A 1 638 ? 12.318 1.749 -18.397 1.00 89.38 638 SER A O 1
ATOM 5023 N N . HIS A 1 639 ? 12.009 3.783 -19.299 1.00 87.06 639 HIS A N 1
ATOM 5024 C CA . HIS A 1 639 ? 12.769 4.546 -18.297 1.00 87.06 639 HIS A CA 1
ATOM 5025 C C . HIS A 1 639 ? 14.267 4.192 -18.272 1.00 87.06 639 HIS A C 1
ATOM 5027 O O . HIS A 1 639 ? 14.873 4.069 -17.204 1.00 87.06 639 HIS A O 1
ATOM 5033 N N . THR A 1 640 ? 14.862 4.023 -19.453 1.00 88.62 640 THR A N 1
ATOM 5034 C CA . THR A 1 640 ? 16.305 3.807 -19.632 1.00 88.62 640 THR A CA 1
ATOM 5035 C C . THR A 1 640 ? 16.910 4.889 -20.524 1.00 88.62 640 THR A C 1
ATOM 5037 O O . THR A 1 640 ? 16.200 5.607 -21.229 1.00 88.62 640 THR A O 1
ATOM 5040 N N . ASN A 1 641 ? 18.239 5.006 -20.520 1.00 86.62 641 ASN A N 1
ATOM 5041 C CA . ASN A 1 641 ? 18.959 6.000 -21.317 1.00 86.62 641 ASN A CA 1
ATOM 5042 C C . ASN A 1 641 ? 19.320 5.492 -22.727 1.00 86.62 641 ASN A C 1
ATOM 5044 O O . ASN A 1 641 ? 20.260 5.984 -23.354 1.00 86.62 641 ASN A O 1
ATOM 5048 N N . ILE A 1 642 ? 18.604 4.477 -23.219 1.00 91.50 642 ILE A N 1
ATOM 5049 C CA . ILE A 1 642 ? 18.831 3.938 -24.559 1.00 91.50 642 ILE A CA 1
ATOM 5050 C C . ILE A 1 642 ? 18.386 4.946 -25.615 1.00 91.50 642 ILE A C 1
ATOM 5052 O O . ILE A 1 642 ? 17.420 5.689 -25.435 1.00 91.50 642 ILE A O 1
ATOM 5056 N N . GLY A 1 643 ? 19.072 4.928 -26.745 1.00 92.25 643 GLY A N 1
ATOM 5057 C CA . GLY A 1 643 ? 18.796 5.767 -27.889 1.00 92.25 643 GLY A CA 1
ATOM 5058 C C . GLY A 1 643 ? 18.793 4.979 -29.190 1.00 92.25 643 GLY A C 1
ATOM 5059 O O . GLY A 1 643 ? 18.510 3.781 -29.280 1.00 92.25 643 GLY A O 1
ATOM 5060 N N . ASP A 1 644 ? 19.091 5.701 -30.259 1.00 94.50 644 ASP A N 1
ATOM 5061 C CA . ASP A 1 644 ? 18.970 5.210 -31.619 1.00 94.50 644 ASP A CA 1
ATOM 5062 C C . ASP A 1 644 ? 19.776 3.934 -31.932 1.00 94.50 644 ASP A C 1
ATOM 5064 O O . ASP A 1 644 ? 19.375 3.170 -32.818 1.00 94.50 644 ASP A O 1
ATOM 5068 N N . ARG A 1 645 ? 20.960 3.723 -31.324 1.00 93.56 645 ARG A N 1
ATOM 5069 C CA . ARG A 1 645 ? 21.772 2.537 -31.659 1.00 93.56 645 ARG A CA 1
ATOM 5070 C C . ARG A 1 645 ? 21.179 1.281 -31.041 1.00 93.56 645 ARG A C 1
ATOM 5072 O O . ARG A 1 645 ? 21.151 0.282 -31.757 1.00 93.56 645 ARG A O 1
ATOM 5079 N N . ALA A 1 646 ? 20.680 1.333 -29.803 1.00 93.12 646 ALA A N 1
ATOM 5080 C CA . ALA A 1 646 ? 19.976 0.207 -29.193 1.00 93.12 646 ALA A CA 1
ATOM 5081 C C . ALA A 1 646 ? 18.794 -0.227 -30.061 1.00 93.12 646 ALA A C 1
ATOM 5083 O O . ALA A 1 646 ? 18.708 -1.391 -30.452 1.00 93.12 646 ALA A O 1
ATOM 5084 N N . LEU A 1 647 ? 17.935 0.723 -30.452 1.00 94.06 647 LEU A N 1
ATOM 5085 C CA . LEU A 1 647 ? 16.763 0.418 -31.273 1.00 94.06 647 LEU A CA 1
ATOM 5086 C C . LEU A 1 647 ? 17.150 -0.210 -32.618 1.00 94.06 647 LEU A C 1
ATOM 5088 O O . LEU A 1 647 ? 16.553 -1.199 -33.040 1.00 94.06 647 LEU A O 1
ATOM 5092 N N . ARG A 1 648 ? 18.181 0.318 -33.291 1.00 92.25 648 ARG A N 1
ATOM 5093 C CA . ARG A 1 648 ? 18.673 -0.270 -34.547 1.00 92.25 648 ARG A CA 1
ATOM 5094 C C . ARG A 1 648 ? 19.223 -1.681 -34.364 1.00 92.25 648 ARG A C 1
ATOM 5096 O O . ARG A 1 648 ? 18.988 -2.514 -35.233 1.00 92.25 648 ARG A O 1
ATOM 5103 N N . ALA A 1 649 ? 19.951 -1.942 -33.279 1.00 91.94 649 ALA A N 1
ATOM 5104 C CA . ALA A 1 649 ? 20.485 -3.270 -32.994 1.00 91.94 649 ALA A CA 1
ATOM 5105 C C . ALA A 1 649 ? 19.355 -4.281 -32.780 1.00 91.94 649 ALA A C 1
ATOM 5107 O O . ALA A 1 649 ? 19.360 -5.332 -33.418 1.00 91.94 649 ALA A O 1
ATOM 5108 N N . ILE A 1 650 ? 18.342 -3.916 -31.984 1.00 92.38 650 ILE A N 1
ATOM 5109 C CA . ILE A 1 650 ? 17.131 -4.723 -31.797 1.00 92.38 650 ILE A CA 1
ATOM 5110 C C . ILE A 1 650 ? 16.492 -5.007 -33.160 1.00 92.38 650 ILE A C 1
ATOM 5112 O O . ILE A 1 650 ? 16.331 -6.160 -33.536 1.00 92.38 650 ILE A O 1
ATOM 5116 N N . LEU A 1 651 ? 16.200 -3.987 -33.966 1.00 90.38 651 LEU A N 1
ATOM 5117 C CA . LEU A 1 651 ? 15.519 -4.172 -35.254 1.00 90.38 651 LEU A CA 1
ATOM 5118 C C . LEU A 1 651 ? 16.305 -4.994 -36.283 1.00 90.38 651 LEU A C 1
ATOM 5120 O O . LEU A 1 651 ? 15.695 -5.660 -37.120 1.00 90.38 651 LEU A O 1
ATOM 5124 N N . ALA A 1 652 ? 17.637 -4.950 -36.238 1.00 88.44 652 ALA A N 1
ATOM 5125 C CA . ALA A 1 652 ? 18.498 -5.688 -37.158 1.00 88.44 652 ALA A CA 1
ATOM 5126 C C . ALA A 1 652 ? 18.586 -7.190 -36.837 1.00 88.44 652 ALA A C 1
ATOM 5128 O O . ALA A 1 652 ? 19.045 -7.970 -37.676 1.00 88.44 652 ALA A O 1
ATOM 5129 N N . HIS A 1 653 ? 18.175 -7.610 -35.639 1.00 88.06 653 HIS A N 1
ATOM 5130 C CA . HIS A 1 653 ? 18.357 -8.982 -35.191 1.00 88.06 653 HIS A CA 1
ATOM 5131 C C . HIS A 1 653 ? 17.218 -9.911 -35.673 1.00 88.06 653 HIS A C 1
ATOM 5133 O O . HIS A 1 653 ? 16.042 -9.570 -35.542 1.00 88.06 653 HIS A O 1
ATOM 5139 N N . PRO A 1 654 ? 17.511 -11.128 -36.181 1.00 82.44 654 PRO A N 1
ATOM 5140 C CA . PRO A 1 654 ? 16.488 -12.016 -36.753 1.00 82.44 654 PRO A CA 1
ATOM 5141 C C . PRO A 1 654 ? 15.381 -12.441 -35.779 1.00 82.44 654 PRO A C 1
ATOM 5143 O O . PRO A 1 654 ? 14.250 -12.683 -36.192 1.00 82.44 654 PRO A O 1
ATOM 5146 N N . HIS A 1 655 ? 15.701 -12.543 -34.485 1.00 83.56 655 HIS A N 1
ATOM 5147 C CA . HIS A 1 655 ? 14.745 -12.975 -33.460 1.00 83.56 655 HIS A CA 1
ATOM 5148 C C . HIS A 1 655 ? 13.759 -11.886 -33.025 1.00 83.56 655 HIS A C 1
ATOM 5150 O O . HIS A 1 655 ? 12.798 -12.201 -32.334 1.00 83.56 655 HIS A O 1
ATOM 5156 N N . THR A 1 656 ? 13.920 -10.647 -33.485 1.00 82.50 656 THR A N 1
ATOM 5157 C CA . THR A 1 656 ? 12.988 -9.543 -33.195 1.00 82.50 656 THR A CA 1
ATOM 5158 C C . THR A 1 656 ? 11.580 -9.823 -33.706 1.00 82.50 656 THR A C 1
ATOM 5160 O O . THR A 1 656 ? 10.614 -9.412 -33.079 1.00 82.50 656 THR A O 1
ATOM 5163 N N . MET A 1 657 ? 11.451 -10.644 -34.753 1.00 80.94 657 MET A N 1
ATOM 5164 C CA . MET A 1 657 ? 10.155 -11.146 -35.228 1.00 80.94 657 MET A CA 1
ATOM 5165 C C . MET A 1 657 ? 9.421 -12.051 -34.231 1.00 80.94 657 MET A C 1
ATOM 5167 O O . MET A 1 657 ? 8.272 -12.401 -34.476 1.00 80.94 657 MET A O 1
ATOM 5171 N N . SER A 1 658 ? 10.075 -12.486 -33.152 1.00 85.94 658 SER A N 1
ATOM 5172 C CA . SER A 1 658 ? 9.470 -13.339 -32.117 1.00 85.94 658 SER A CA 1
ATOM 5173 C C . SER A 1 658 ? 8.913 -12.528 -30.944 1.00 85.94 658 SER A C 1
ATOM 5175 O O . SER A 1 658 ? 8.156 -13.078 -30.146 1.00 85.94 658 SER A O 1
ATOM 5177 N N . LEU A 1 659 ? 9.275 -11.241 -30.841 1.00 90.94 659 LEU A N 1
ATOM 5178 C CA . LEU A 1 659 ? 8.771 -10.361 -29.794 1.00 90.94 659 LEU A CA 1
ATOM 5179 C C . LEU A 1 659 ? 7.294 -10.052 -30.045 1.00 90.94 659 LEU A C 1
ATOM 5181 O O . LEU A 1 659 ? 6.914 -9.594 -31.123 1.00 90.94 659 LEU A O 1
ATOM 5185 N N . ARG A 1 660 ? 6.491 -10.295 -29.014 1.00 93.50 660 ARG A N 1
ATOM 5186 C CA . ARG A 1 660 ? 5.090 -9.894 -28.889 1.00 93.50 660 ARG A CA 1
ATOM 5187 C C . ARG A 1 660 ? 4.955 -8.559 -28.188 1.00 93.50 660 ARG A C 1
ATOM 5189 O O . ARG A 1 660 ? 4.021 -7.827 -28.470 1.00 93.50 660 ARG A O 1
ATOM 5196 N N . GLU A 1 661 ? 5.895 -8.211 -27.318 1.00 93.69 661 GLU A N 1
ATOM 5197 C CA . GLU A 1 661 ? 5.831 -6.961 -26.572 1.00 93.69 661 GLU A CA 1
ATOM 5198 C C . GLU A 1 661 ? 7.159 -6.211 -26.613 1.00 93.69 661 GLU A C 1
ATOM 5200 O O . GLU A 1 661 ? 8.230 -6.793 -26.409 1.00 93.69 661 GLU A O 1
ATOM 5205 N N . LEU A 1 662 ? 7.081 -4.902 -26.846 1.00 93.75 662 LEU A N 1
ATOM 5206 C CA . LEU A 1 662 ? 8.234 -4.014 -26.835 1.00 93.75 662 LEU A CA 1
ATOM 5207 C C . LEU A 1 662 ? 7.862 -2.691 -26.162 1.00 93.75 662 LEU A C 1
ATOM 5209 O O . LEU A 1 662 ? 7.074 -1.913 -26.695 1.00 93.75 662 LEU A O 1
ATOM 5213 N N . MET A 1 663 ? 8.448 -2.430 -24.993 1.00 93.25 663 MET A N 1
ATOM 5214 C CA . MET A 1 663 ? 8.145 -1.234 -24.199 1.00 93.25 663 MET A CA 1
ATOM 5215 C C . MET A 1 663 ? 9.341 -0.279 -24.197 1.00 93.25 663 MET A C 1
ATOM 5217 O O . MET A 1 663 ? 10.358 -0.551 -23.559 1.00 93.25 663 MET A O 1
ATOM 5221 N N . LEU A 1 664 ? 9.219 0.857 -24.880 1.00 92.94 664 LEU A N 1
ATOM 5222 C CA . LEU A 1 664 ? 10.268 1.866 -25.084 1.00 92.94 664 LEU A CA 1
ATOM 5223 C C . LEU A 1 664 ? 9.914 3.232 -24.469 1.00 92.94 664 LEU A C 1
ATOM 5225 O O . LEU A 1 664 ? 10.492 4.251 -24.853 1.00 92.94 664 LEU A O 1
ATOM 5229 N N . GLY A 1 665 ? 8.958 3.277 -23.539 1.00 87.31 665 GLY A N 1
ATOM 5230 C CA . GLY A 1 665 ? 8.502 4.522 -22.920 1.00 87.31 665 GLY A CA 1
ATOM 5231 C C . GLY A 1 665 ? 9.619 5.245 -22.165 1.00 87.31 665 GLY A C 1
ATOM 5232 O O . GLY A 1 665 ? 10.442 4.604 -21.516 1.00 87.31 665 GLY A O 1
ATOM 5233 N N . SER A 1 666 ? 9.651 6.578 -22.217 1.00 86.00 666 SER A N 1
ATOM 5234 C CA . SER A 1 666 ? 10.640 7.388 -21.486 1.00 86.00 666 SER A CA 1
ATOM 5235 C C . SER A 1 666 ? 12.097 6.995 -21.807 1.00 86.00 666 SER A C 1
ATOM 5237 O O . SER A 1 666 ? 12.883 6.714 -20.901 1.00 86.00 666 SER A O 1
ATOM 5239 N N . THR A 1 667 ? 12.442 6.933 -23.098 1.00 90.25 667 THR A N 1
ATOM 5240 C CA . THR A 1 667 ? 13.797 6.650 -23.620 1.00 90.25 667 THR A CA 1
ATOM 5241 C C . THR A 1 667 ? 14.346 7.839 -24.422 1.00 90.25 667 THR A C 1
ATOM 5243 O O . THR A 1 667 ? 13.610 8.774 -24.724 1.00 90.25 667 THR A O 1
ATOM 5246 N N . GLN A 1 668 ? 15.633 7.819 -24.792 1.00 90.19 668 GLN A N 1
ATOM 5247 C CA . GLN A 1 668 ? 16.296 8.861 -25.604 1.00 90.19 668 GLN A CA 1
ATOM 5248 C C . GLN A 1 668 ? 16.300 8.532 -27.109 1.00 90.19 668 GLN A C 1
ATOM 5250 O O . GLN A 1 668 ? 17.185 8.950 -27.862 1.00 90.19 668 GLN A O 1
ATOM 5255 N N . ILE A 1 669 ? 15.338 7.727 -27.564 1.00 92.31 669 ILE A N 1
ATOM 5256 C CA . ILE A 1 669 ? 15.218 7.330 -28.967 1.00 92.31 669 ILE A CA 1
ATOM 5257 C C . ILE A 1 669 ? 14.667 8.509 -29.771 1.00 92.31 669 ILE A C 1
ATOM 5259 O O . ILE A 1 669 ? 13.596 9.033 -29.479 1.00 92.31 669 ILE A O 1
ATOM 5263 N N . SER A 1 670 ? 15.375 8.903 -30.828 1.00 91.75 670 SER A N 1
ATOM 5264 C CA . SER A 1 670 ? 14.949 10.015 -31.673 1.00 91.75 670 SER A CA 1
ATOM 5265 C C . SER A 1 670 ? 13.819 9.628 -32.629 1.00 91.75 670 SER A C 1
ATOM 5267 O O . SER A 1 670 ? 13.723 8.492 -33.106 1.00 91.75 670 SER A O 1
ATOM 5269 N N . GLU A 1 671 ? 13.042 10.625 -33.056 1.00 90.44 671 GLU A N 1
ATOM 5270 C CA . GLU A 1 671 ? 12.048 10.451 -34.119 1.00 90.44 671 GLU A CA 1
ATOM 5271 C C . GLU A 1 671 ? 12.636 9.862 -35.405 1.00 90.44 671 GLU A C 1
ATOM 5273 O O . GLU A 1 671 ? 11.977 9.104 -36.114 1.00 90.44 671 GLU A O 1
ATOM 5278 N N . ARG A 1 672 ? 13.897 10.178 -35.725 1.00 89.88 672 ARG A N 1
ATOM 5279 C CA . ARG A 1 672 ? 14.573 9.628 -36.905 1.00 89.88 672 ARG A CA 1
ATOM 5280 C C . ARG A 1 672 ? 14.679 8.105 -36.815 1.00 89.88 672 ARG A C 1
ATOM 5282 O O . ARG A 1 672 ? 14.462 7.416 -37.817 1.00 89.88 672 ARG A O 1
ATOM 5289 N N . ALA A 1 673 ? 15.029 7.579 -35.645 1.00 89.44 673 ALA A N 1
ATOM 5290 C CA . ALA A 1 673 ? 15.072 6.141 -35.426 1.00 89.44 673 ALA A CA 1
ATOM 5291 C C . ALA A 1 673 ? 13.664 5.538 -35.410 1.00 89.44 673 ALA A C 1
ATOM 5293 O O . ALA A 1 673 ? 13.462 4.495 -36.030 1.00 89.44 673 ALA A O 1
ATOM 5294 N N . LEU A 1 674 ? 12.680 6.229 -34.830 1.00 91.75 674 LEU A N 1
ATOM 5295 C CA . LEU A 1 674 ? 11.287 5.771 -34.815 1.00 91.75 674 LEU A CA 1
ATOM 5296 C C . LEU A 1 674 ? 10.645 5.722 -36.209 1.00 91.75 674 LEU A C 1
ATOM 5298 O O . LEU A 1 674 ? 9.875 4.811 -36.493 1.00 91.75 674 LEU A O 1
ATOM 5302 N N . ARG A 1 675 ? 11.036 6.603 -37.141 1.00 90.50 675 ARG A N 1
ATOM 5303 C CA . ARG A 1 675 ? 10.657 6.463 -38.563 1.00 90.50 675 ARG A CA 1
ATOM 5304 C C . ARG A 1 675 ? 11.189 5.169 -39.166 1.00 90.50 675 ARG A C 1
ATOM 5306 O O . ARG A 1 675 ? 10.489 4.509 -39.924 1.00 90.50 675 ARG A O 1
ATOM 5313 N N . THR A 1 676 ? 12.424 4.804 -38.827 1.00 87.44 676 THR A N 1
ATOM 5314 C CA . THR A 1 676 ? 13.034 3.553 -39.306 1.00 87.44 676 THR A CA 1
ATOM 5315 C C . THR A 1 676 ? 12.340 2.339 -38.686 1.00 87.44 676 THR A C 1
ATOM 5317 O O . THR A 1 676 ? 12.086 1.364 -39.384 1.00 87.44 676 THR A O 1
ATOM 5320 N N . PHE A 1 677 ? 11.991 2.427 -37.401 1.00 90.38 677 PHE A N 1
ATOM 5321 C CA . PHE A 1 677 ? 11.201 1.430 -36.681 1.00 90.38 677 PHE A CA 1
ATOM 5322 C C . PHE A 1 677 ? 9.823 1.214 -37.305 1.00 90.38 677 PHE A C 1
ATOM 5324 O O . PHE A 1 677 ? 9.460 0.075 -37.574 1.00 90.38 677 PHE A O 1
ATOM 5331 N N . ALA A 1 678 ? 9.094 2.288 -37.617 1.00 88.56 678 ALA A N 1
ATOM 5332 C CA . ALA A 1 678 ? 7.779 2.188 -38.240 1.00 88.56 678 ALA A CA 1
ATOM 5333 C C . ALA A 1 678 ? 7.832 1.409 -39.566 1.00 88.56 678 ALA A C 1
ATOM 5335 O O . ALA A 1 678 ? 6.972 0.581 -39.855 1.00 88.56 678 ALA A O 1
ATOM 5336 N N . MET A 1 679 ? 8.889 1.618 -40.352 1.00 85.62 679 MET A N 1
ATOM 5337 C CA . MET A 1 679 ? 9.081 0.951 -41.641 1.00 85.62 679 MET A CA 1
ATOM 5338 C C . MET A 1 679 ? 9.702 -0.454 -41.535 1.00 85.62 679 MET A C 1
ATOM 5340 O O . MET A 1 679 ? 10.011 -1.052 -42.565 1.00 85.62 679 MET A O 1
ATOM 5344 N N . ALA A 1 680 ? 9.917 -0.988 -40.330 1.00 82.94 680 ALA A N 1
ATOM 5345 C CA . ALA A 1 680 ? 10.522 -2.301 -40.153 1.00 82.94 680 ALA A CA 1
ATOM 5346 C C . ALA A 1 680 ? 9.538 -3.430 -40.512 1.00 82.94 680 ALA A C 1
ATOM 5348 O O . ALA A 1 680 ? 8.475 -3.574 -39.915 1.00 82.94 680 ALA A O 1
ATOM 5349 N N . GLU A 1 681 ? 9.927 -4.294 -41.453 1.00 75.38 681 GLU A N 1
ATOM 5350 C CA . GLU A 1 681 ? 9.143 -5.480 -41.845 1.00 75.38 681 GLU A CA 1
ATOM 5351 C C . GLU A 1 681 ? 9.239 -6.630 -40.819 1.00 75.38 681 GLU A C 1
ATOM 5353 O O . GLU A 1 681 ? 8.580 -7.658 -40.956 1.00 75.38 681 GLU A O 1
ATOM 5358 N N . THR A 1 682 ? 10.070 -6.473 -39.785 1.00 74.88 682 THR A N 1
ATOM 5359 C CA . THR A 1 682 ? 10.380 -7.500 -38.782 1.00 74.88 682 THR A CA 1
ATOM 5360 C C . THR A 1 682 ? 9.379 -7.560 -37.624 1.00 74.88 682 THR A C 1
ATOM 5362 O O . THR A 1 682 ? 9.461 -8.482 -36.826 1.00 74.88 682 THR A O 1
ATOM 5365 N N . LEU A 1 683 ? 8.418 -6.637 -37.514 1.00 81.12 683 LEU A N 1
ATOM 5366 C CA . LEU A 1 683 ? 7.531 -6.504 -36.342 1.00 81.12 683 LEU A CA 1
ATOM 5367 C C . LEU A 1 683 ? 6.189 -7.252 -36.478 1.00 81.12 683 LEU A C 1
ATOM 5369 O O . LEU A 1 683 ? 5.201 -6.913 -35.837 1.00 81.12 683 LEU A O 1
ATOM 5373 N N . THR A 1 684 ? 6.130 -8.285 -37.316 1.00 82.56 684 THR A N 1
ATOM 5374 C CA . THR A 1 684 ? 4.884 -8.996 -37.681 1.00 82.56 684 THR A CA 1
ATOM 5375 C C . THR A 1 684 ? 4.279 -9.880 -36.586 1.00 82.56 684 THR A C 1
ATOM 5377 O O . THR A 1 684 ? 3.201 -10.421 -36.795 1.00 82.56 684 THR A O 1
ATOM 5380 N N . SER A 1 685 ? 4.928 -10.015 -35.429 1.00 88.19 685 SER A N 1
ATOM 5381 C CA . SER A 1 685 ? 4.368 -10.724 -34.265 1.00 88.19 685 SER A CA 1
ATOM 5382 C C . SER A 1 685 ? 4.113 -9.810 -33.065 1.00 88.19 685 SER A C 1
ATOM 5384 O O . SER A 1 685 ? 3.743 -10.308 -32.007 1.00 88.19 685 SER A O 1
ATOM 5386 N N . LEU A 1 686 ? 4.355 -8.502 -33.206 1.00 91.19 686 LEU A N 1
ATOM 5387 C CA . LEU A 1 686 ? 4.225 -7.536 -32.123 1.00 91.19 686 LEU A CA 1
ATOM 5388 C C . LEU A 1 686 ? 2.745 -7.258 -31.832 1.00 91.19 686 LEU A C 1
ATOM 5390 O O . LEU A 1 686 ? 2.020 -6.818 -32.721 1.00 91.19 686 LEU A O 1
ATOM 5394 N N . GLU A 1 687 ? 2.335 -7.503 -30.594 1.00 93.50 687 GLU A N 1
ATOM 5395 C CA . GLU A 1 687 ? 0.977 -7.367 -30.055 1.00 93.50 687 GLU A CA 1
ATOM 5396 C C . GLU A 1 687 ? 0.885 -6.143 -29.123 1.00 93.50 687 GLU A C 1
ATOM 5398 O O . GLU A 1 687 ? -0.087 -5.400 -29.190 1.00 93.50 687 GLU A O 1
ATOM 5403 N N . ASN A 1 688 ? 1.916 -5.865 -28.316 1.00 92.75 688 ASN A N 1
ATOM 5404 C CA . ASN A 1 688 ? 1.918 -4.755 -27.356 1.00 92.75 688 ASN A CA 1
ATOM 5405 C C . ASN A 1 688 ? 3.107 -3.814 -27.590 1.00 92.75 688 ASN A C 1
ATOM 5407 O O . ASN A 1 688 ? 4.265 -4.244 -27.628 1.00 92.75 688 ASN A O 1
ATOM 5411 N N . LEU A 1 689 ? 2.836 -2.516 -27.722 1.00 93.38 689 LEU A N 1
ATOM 5412 C CA . LEU A 1 689 ? 3.860 -1.508 -27.994 1.00 93.38 689 LEU A CA 1
ATOM 5413 C C . LEU A 1 689 ? 3.669 -0.273 -27.117 1.00 93.38 689 LEU A C 1
ATOM 5415 O O . LEU A 1 689 ? 2.622 0.367 -27.158 1.00 93.38 689 LEU A O 1
ATOM 5419 N N . VAL A 1 690 ? 4.722 0.116 -26.399 1.00 92.06 690 VAL A N 1
ATOM 5420 C CA . VAL A 1 690 ? 4.801 1.431 -25.750 1.00 92.06 690 VAL A CA 1
ATOM 5421 C C . VAL A 1 690 ? 5.953 2.215 -26.354 1.00 92.06 690 VAL A C 1
ATOM 5423 O O . VAL A 1 690 ? 7.076 1.717 -26.421 1.00 92.06 690 VAL A O 1
ATOM 5426 N N . LEU A 1 691 ? 5.688 3.444 -26.785 1.00 91.75 691 LEU A N 1
ATOM 5427 C CA . LEU A 1 691 ? 6.685 4.341 -27.364 1.00 91.75 691 LEU A CA 1
ATOM 5428 C C . LEU A 1 691 ? 7.092 5.452 -26.387 1.00 91.75 691 LEU A C 1
ATOM 5430 O O . LEU A 1 691 ? 6.343 5.759 -25.453 1.00 91.75 691 LEU A O 1
ATOM 5434 N N . PRO A 1 692 ? 8.277 6.062 -26.582 1.00 88.44 692 PRO A N 1
ATOM 5435 C CA . PRO A 1 692 ? 8.593 7.333 -25.942 1.00 88.44 692 PRO A CA 1
ATOM 5436 C C . PRO A 1 692 ? 7.656 8.438 -26.462 1.00 88.44 692 PRO A C 1
ATOM 5438 O O . PRO A 1 692 ? 6.819 8.197 -27.330 1.00 88.44 692 PRO A O 1
ATOM 5441 N N . GLU A 1 693 ? 7.810 9.659 -25.955 1.00 84.25 693 GLU A N 1
ATOM 5442 C CA . GLU A 1 693 ? 7.095 10.822 -26.481 1.00 84.25 693 GLU A CA 1
ATOM 5443 C C . GLU A 1 693 ? 7.377 10.993 -27.983 1.00 84.25 693 GLU A C 1
ATOM 5445 O O . GLU A 1 693 ? 8.531 11.015 -28.422 1.00 84.25 693 GLU A O 1
ATOM 5450 N N . VAL A 1 694 ? 6.308 11.064 -28.778 1.00 84.62 694 VAL A N 1
ATOM 5451 C CA . VAL A 1 694 ? 6.365 11.045 -30.244 1.00 84.62 694 VAL A CA 1
ATOM 5452 C C . VAL A 1 694 ? 5.418 12.062 -30.856 1.00 84.62 694 VAL A C 1
ATOM 5454 O O . VAL A 1 694 ? 4.297 12.241 -30.388 1.00 84.62 694 VAL A O 1
ATOM 5457 N N . SER A 1 695 ? 5.844 12.681 -31.958 1.00 88.31 695 SER A N 1
ATOM 5458 C CA . SER A 1 695 ? 4.963 13.526 -32.761 1.00 88.31 695 SER A CA 1
ATOM 5459 C C . SER A 1 695 ? 3.874 12.733 -33.477 1.00 88.31 695 SER A C 1
ATOM 5461 O O . SER A 1 695 ? 4.009 11.540 -33.785 1.00 88.31 695 SER A O 1
ATOM 5463 N N . PHE A 1 696 ? 2.815 13.455 -33.842 1.00 88.69 696 PHE A N 1
ATOM 5464 C CA . PHE A 1 696 ? 1.766 12.959 -34.720 1.00 88.69 696 PHE A CA 1
ATOM 5465 C C . PHE A 1 696 ? 2.326 12.304 -35.992 1.00 88.69 696 PHE A C 1
ATOM 5467 O O . PHE A 1 696 ? 1.835 11.261 -36.405 1.00 88.69 696 PHE A O 1
ATOM 5474 N N . GLU A 1 697 ? 3.365 12.867 -36.618 1.00 90.75 697 GLU A N 1
ATOM 5475 C CA . GLU A 1 697 ? 3.900 12.355 -37.885 1.00 90.75 697 GLU A CA 1
ATOM 5476 C C . GLU A 1 697 ? 4.488 10.941 -37.751 1.00 90.75 697 GLU A C 1
ATOM 5478 O O . GLU A 1 697 ? 4.519 10.188 -38.727 1.00 90.75 697 GLU A O 1
ATOM 5483 N N . ILE A 1 698 ? 4.979 10.575 -36.564 1.00 90.94 698 ILE A N 1
ATOM 5484 C CA . ILE A 1 698 ? 5.442 9.215 -36.265 1.00 90.94 698 ILE A CA 1
ATOM 5485 C C . ILE A 1 698 ? 4.254 8.292 -36.009 1.00 90.94 698 ILE A C 1
ATOM 5487 O O . ILE A 1 698 ? 4.222 7.187 -36.551 1.00 90.94 698 ILE A O 1
ATOM 5491 N N . LEU A 1 699 ? 3.270 8.749 -35.233 1.00 91.00 699 LEU A N 1
ATOM 5492 C CA . LEU A 1 699 ? 2.058 7.985 -34.933 1.00 91.00 699 LEU A CA 1
ATOM 5493 C C . LEU A 1 699 ? 1.255 7.679 -36.201 1.00 91.00 699 LEU A C 1
ATOM 5495 O O . LEU A 1 699 ? 0.871 6.534 -36.417 1.00 91.00 699 LEU A O 1
ATOM 5499 N N . GLU A 1 700 ? 1.087 8.662 -37.087 1.00 91.81 700 GLU A N 1
ATOM 5500 C CA . GLU A 1 700 ? 0.462 8.478 -38.396 1.00 91.81 700 GLU A CA 1
ATOM 5501 C C . GLU A 1 700 ? 1.235 7.455 -39.235 1.00 91.81 700 GLU A C 1
ATOM 5503 O O . GLU A 1 700 ? 0.639 6.575 -39.860 1.00 91.81 700 GLU A O 1
ATOM 5508 N N . LEU A 1 701 ? 2.570 7.551 -39.255 1.00 92.06 701 LEU A N 1
ATOM 5509 C CA . LEU A 1 701 ? 3.394 6.610 -40.005 1.00 92.06 701 LEU A CA 1
ATOM 5510 C C . LEU A 1 701 ? 3.190 5.181 -39.496 1.00 92.06 701 LEU A C 1
ATOM 5512 O O . LEU A 1 701 ? 3.013 4.287 -40.317 1.00 92.06 701 LEU A O 1
ATOM 5516 N N . ILE A 1 702 ? 3.179 4.977 -38.176 1.00 91.44 702 ILE A N 1
ATOM 5517 C CA . ILE A 1 702 ? 2.953 3.670 -37.545 1.00 91.44 702 ILE A CA 1
ATOM 5518 C C . ILE A 1 702 ? 1.540 3.163 -37.827 1.00 91.44 702 ILE A C 1
ATOM 5520 O O . ILE A 1 702 ? 1.397 2.024 -38.268 1.00 91.44 702 ILE A O 1
ATOM 5524 N N . ALA A 1 703 ? 0.515 4.001 -37.662 1.00 90.69 703 ALA A N 1
ATOM 5525 C CA . ALA A 1 703 ? -0.881 3.643 -37.911 1.00 90.69 703 ALA A CA 1
ATOM 5526 C C . ALA A 1 703 ? -1.116 3.120 -39.339 1.00 90.69 703 ALA A C 1
ATOM 5528 O O . ALA A 1 703 ? -1.957 2.253 -39.562 1.00 90.69 703 ALA A O 1
ATOM 5529 N N . ARG A 1 704 ? -0.332 3.601 -40.313 1.00 90.81 704 ARG A N 1
ATOM 5530 C CA . ARG A 1 704 ? -0.402 3.169 -41.718 1.00 90.81 704 ARG A CA 1
ATOM 5531 C C . ARG A 1 704 ? 0.360 1.871 -42.015 1.00 90.81 704 ARG A C 1
ATOM 5533 O O . ARG A 1 704 ? 0.309 1.387 -43.149 1.00 90.81 704 ARG A O 1
ATOM 5540 N N . THR A 1 705 ? 1.085 1.304 -41.053 1.00 89.88 705 THR A N 1
ATOM 5541 C CA . THR A 1 705 ? 1.863 0.076 -41.268 1.00 89.88 705 THR A CA 1
ATOM 5542 C C . THR A 1 705 ? 0.983 -1.175 -41.193 1.00 89.88 705 THR A C 1
ATOM 5544 O O . THR A 1 705 ? 0.022 -1.216 -40.424 1.00 89.88 705 THR A O 1
ATOM 5547 N N . PRO A 1 706 ? 1.301 -2.244 -41.950 1.00 87.50 706 PRO A N 1
ATOM 5548 C CA . PRO A 1 706 ? 0.530 -3.484 -41.883 1.00 87.50 706 PRO A CA 1
ATOM 5549 C C . PRO A 1 706 ? 0.578 -4.163 -40.512 1.00 87.50 706 PRO A C 1
ATOM 5551 O O . PRO A 1 706 ? -0.416 -4.748 -40.096 1.00 87.50 706 PRO A O 1
ATOM 5554 N N . TRP A 1 707 ? 1.722 -4.091 -39.824 1.00 89.19 707 TRP A N 1
ATOM 5555 C CA . TRP A 1 707 ? 1.918 -4.756 -38.536 1.00 89.19 707 TRP A CA 1
ATOM 5556 C C . TRP A 1 707 ? 1.179 -4.042 -37.396 1.00 89.19 707 TRP A C 1
ATOM 5558 O O . TRP A 1 707 ? 0.729 -4.711 -36.475 1.00 89.19 707 TRP A O 1
ATOM 5568 N N . ALA A 1 708 ? 0.952 -2.724 -37.473 1.00 89.31 708 ALA A N 1
ATOM 5569 C CA . ALA A 1 708 ? 0.209 -2.000 -36.437 1.00 89.31 708 ALA A CA 1
ATOM 5570 C C . ALA A 1 708 ? -1.245 -2.481 -36.282 1.00 89.31 708 ALA A C 1
ATOM 5572 O O . ALA A 1 708 ? -1.820 -2.347 -35.209 1.00 89.31 708 ALA A O 1
ATOM 5573 N N . LYS A 1 709 ? -1.833 -3.090 -37.323 1.00 87.56 709 LYS A N 1
ATOM 5574 C CA . LYS A 1 709 ? -3.203 -3.632 -37.282 1.00 87.56 709 LYS A CA 1
ATOM 5575 C C . LYS A 1 709 ? -3.376 -4.837 -36.358 1.00 87.56 709 LYS A C 1
ATOM 5577 O O . LYS A 1 709 ? -4.508 -5.177 -36.045 1.00 87.56 709 LYS A O 1
ATOM 5582 N N . GLN A 1 710 ? -2.289 -5.510 -35.989 1.00 88.88 710 GLN A N 1
ATOM 5583 C CA . GLN A 1 710 ? -2.337 -6.674 -35.102 1.00 88.88 710 GLN A CA 1
ATOM 5584 C C . GLN A 1 710 ? -2.085 -6.301 -33.632 1.00 88.88 710 GLN A C 1
ATOM 5586 O O . GLN A 1 710 ? -2.112 -7.186 -32.783 1.00 88.88 710 GLN A O 1
ATOM 5591 N N . LEU A 1 711 ? -1.770 -5.028 -33.351 1.00 91.25 711 LEU A N 1
ATOM 5592 C CA . LEU A 1 711 ? -1.543 -4.573 -31.988 1.00 91.25 711 LEU A CA 1
ATOM 5593 C C . LEU A 1 711 ? -2.833 -4.742 -31.186 1.00 91.25 711 LEU A C 1
ATOM 5595 O O . LEU A 1 711 ? -3.898 -4.308 -31.621 1.00 91.25 711 LEU A O 1
ATOM 5599 N N . GLU A 1 712 ? -2.704 -5.353 -30.017 1.00 91.44 712 GLU A N 1
ATOM 5600 C CA . GLU A 1 712 ? -3.748 -5.451 -29.004 1.00 91.44 712 GLU A CA 1
ATOM 5601 C C . GLU A 1 712 ? -3.675 -4.258 -28.050 1.00 91.44 712 GLU A C 1
ATOM 5603 O O . GLU A 1 712 ? -4.709 -3.726 -27.671 1.00 91.44 712 GLU A O 1
ATOM 5608 N N . HIS A 1 713 ? -2.465 -3.793 -27.710 1.00 90.31 713 HIS A N 1
ATOM 5609 C CA . HIS A 1 713 ? -2.276 -2.622 -26.852 1.00 90.31 713 HIS A CA 1
ATOM 5610 C C . HIS A 1 713 ? -1.225 -1.667 -27.421 1.00 90.31 713 HIS A C 1
ATOM 5612 O O . HIS A 1 713 ? -0.136 -2.069 -27.847 1.00 90.31 713 HIS A O 1
ATOM 5618 N N . PHE A 1 714 ? -1.537 -0.373 -27.371 1.00 90.69 714 PHE A N 1
ATOM 5619 C CA . PHE A 1 714 ? -0.635 0.703 -27.758 1.00 90.69 714 PHE A CA 1
ATOM 5620 C C . PHE A 1 714 ? -0.597 1.782 -26.672 1.00 90.69 714 PHE A C 1
ATOM 5622 O O . PHE A 1 714 ? -1.636 2.175 -26.148 1.00 90.69 714 PHE A O 1
ATOM 5629 N N . GLY A 1 715 ? 0.596 2.283 -26.350 1.00 86.31 715 GLY A N 1
ATOM 5630 C CA . GLY A 1 715 ? 0.778 3.367 -25.387 1.00 86.31 715 GLY A CA 1
ATOM 5631 C C . GLY A 1 715 ? 1.922 4.315 -25.743 1.00 86.31 715 GLY A C 1
ATOM 5632 O O . GLY A 1 715 ? 2.826 3.985 -26.511 1.00 86.31 715 GLY A O 1
ATOM 5633 N N . SER A 1 716 ? 1.897 5.500 -25.138 1.00 82.38 716 SER A N 1
ATOM 5634 C CA . SER A 1 716 ? 2.948 6.523 -25.207 1.00 82.38 716 SER A CA 1
ATOM 5635 C C . SER A 1 716 ? 3.349 6.923 -23.787 1.00 82.38 716 SER A C 1
ATOM 5637 O O . SER A 1 716 ? 2.507 6.933 -22.889 1.00 82.38 716 SER A O 1
ATOM 5639 N N . SER A 1 717 ? 4.628 7.240 -23.556 1.00 74.31 717 SER A N 1
ATOM 5640 C CA . SER A 1 717 ? 5.106 7.667 -22.231 1.00 74.31 717 SER A CA 1
ATOM 5641 C C . SER A 1 717 ? 4.571 9.025 -21.777 1.00 74.31 717 SER A C 1
ATOM 5643 O O . SER A 1 717 ? 4.571 9.306 -20.582 1.00 74.31 717 SER A O 1
ATOM 5645 N N . SER A 1 718 ? 4.135 9.863 -22.715 1.00 72.38 718 SER A N 1
ATOM 5646 C CA . SER A 1 718 ? 3.401 11.101 -22.453 1.00 72.38 718 SER A CA 1
ATOM 5647 C C . SER A 1 718 ? 1.973 10.976 -22.974 1.00 72.38 718 SER A C 1
ATOM 5649 O O . SER A 1 718 ? 1.726 10.267 -23.959 1.00 72.38 718 SER A O 1
ATOM 5651 N N . SER A 1 719 ? 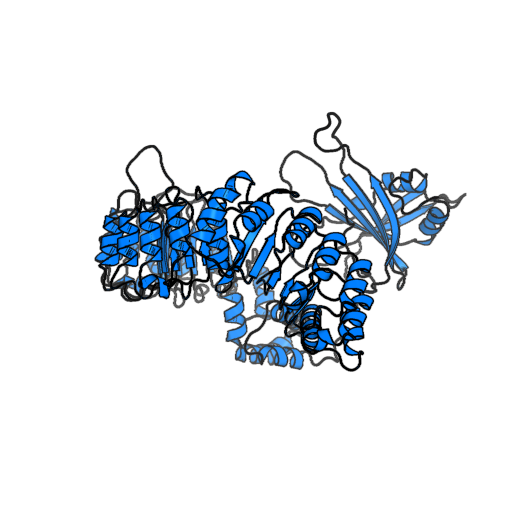1.036 11.665 -22.315 1.00 75.00 719 SER A N 1
ATOM 5652 C CA . SER A 1 719 ? -0.325 11.771 -22.829 1.00 75.00 719 SER A CA 1
ATOM 5653 C C . SER A 1 719 ? -0.304 12.463 -24.190 1.00 75.00 719 SER A C 1
ATOM 5655 O O . SER A 1 719 ? 0.374 13.472 -24.387 1.00 75.00 719 SER A O 1
ATOM 5657 N N . LEU A 1 720 ? -1.035 11.896 -25.146 1.00 80.81 720 LEU A N 1
ATOM 5658 C CA . LEU A 1 720 ? -1.173 12.467 -26.481 1.00 80.81 720 LEU A CA 1
ATOM 5659 C C . LEU A 1 720 ? -1.989 13.746 -26.366 1.00 80.81 720 LEU A C 1
ATOM 5661 O O . LEU A 1 720 ? -3.103 13.682 -25.862 1.00 80.81 720 LEU A O 1
ATOM 5665 N N . ASP A 1 721 ? -1.483 14.889 -26.823 1.00 82.06 721 ASP A N 1
ATOM 5666 C CA . ASP A 1 721 ? -2.240 16.143 -26.780 1.00 82.06 721 ASP A CA 1
ATOM 5667 C C . ASP A 1 721 ? -3.559 16.056 -27.582 1.00 82.06 721 ASP A C 1
ATOM 5669 O O . ASP A 1 721 ? -3.708 15.226 -28.488 1.00 82.06 721 ASP A O 1
ATOM 5673 N N . GLU A 1 722 ? -4.533 16.914 -27.254 1.00 80.19 722 GLU A N 1
ATOM 5674 C CA . GLU A 1 722 ? -5.863 16.903 -27.887 1.00 80.19 722 GLU A CA 1
ATOM 5675 C C . GLU A 1 722 ? -5.804 17.044 -29.414 1.00 80.19 722 GLU A C 1
ATOM 5677 O O . GLU A 1 722 ? -6.585 16.411 -30.127 1.00 80.19 722 GLU A O 1
ATOM 5682 N N . ASN A 1 723 ? -4.870 17.844 -29.935 1.00 84.00 723 ASN A N 1
ATOM 5683 C CA . ASN A 1 723 ? -4.726 18.066 -31.370 1.00 84.00 723 ASN A CA 1
ATOM 5684 C C . ASN A 1 723 ? -4.166 16.819 -32.071 1.00 84.00 723 ASN A C 1
ATOM 5686 O O . ASN A 1 723 ? -4.661 16.428 -33.129 1.00 84.00 723 ASN A O 1
ATOM 5690 N N . THR A 1 724 ? -3.187 16.145 -31.471 1.00 84.62 724 THR A N 1
ATOM 5691 C CA . THR A 1 724 ? -2.686 14.846 -31.937 1.00 84.62 724 THR A CA 1
ATOM 5692 C C . THR A 1 724 ? -3.795 13.792 -31.916 1.00 84.62 724 THR A C 1
ATOM 5694 O O . THR A 1 724 ? -3.981 13.093 -32.914 1.00 84.62 724 THR A O 1
ATOM 5697 N N . CYS A 1 725 ? -4.586 13.722 -30.840 1.00 85.25 725 CYS A N 1
ATOM 5698 C CA . CYS A 1 725 ? -5.741 12.826 -30.739 1.00 85.25 725 CYS A CA 1
ATOM 5699 C C . CYS A 1 725 ? -6.776 13.085 -31.846 1.00 85.25 725 CYS A C 1
ATOM 5701 O O . CYS A 1 725 ? -7.188 12.155 -32.539 1.00 85.25 725 CYS A O 1
ATOM 5703 N N . ALA A 1 726 ? -7.162 14.348 -32.055 1.00 84.06 726 ALA A N 1
ATOM 5704 C CA . ALA A 1 726 ? -8.128 14.734 -33.081 1.00 84.06 726 ALA A CA 1
ATOM 5705 C C . ALA A 1 726 ? -7.649 14.353 -34.489 1.00 84.06 726 ALA A C 1
ATOM 5707 O O . ALA A 1 726 ? -8.392 13.728 -35.243 1.00 84.06 726 ALA A O 1
ATOM 5708 N N . ARG A 1 727 ? -6.386 14.651 -34.822 1.00 87.50 727 ARG A N 1
ATOM 5709 C CA . ARG A 1 727 ? -5.797 14.309 -36.126 1.00 87.50 727 ARG A CA 1
ATOM 5710 C C . ARG A 1 727 ? -5.701 12.796 -36.351 1.00 87.50 727 ARG A C 1
ATOM 5712 O O . ARG A 1 727 ? -5.812 12.351 -37.489 1.00 87.50 727 ARG A O 1
ATOM 5719 N N . LEU A 1 728 ? -5.480 11.995 -35.303 1.00 87.94 728 LEU A N 1
ATOM 5720 C CA . LEU A 1 728 ? -5.438 10.531 -35.424 1.00 87.94 728 LEU A CA 1
ATOM 5721 C C . LEU A 1 728 ? -6.821 9.945 -35.722 1.00 87.94 728 LEU A C 1
ATOM 5723 O O . LEU A 1 728 ? -6.922 9.042 -36.548 1.00 87.94 728 LEU A O 1
ATOM 5727 N N . LEU A 1 729 ? -7.882 10.491 -35.119 1.00 86.31 729 LEU A N 1
ATOM 5728 C CA . LEU A 1 729 ? -9.266 10.082 -35.395 1.00 86.31 729 LEU A CA 1
ATOM 5729 C C . LEU A 1 729 ? -9.733 10.427 -36.819 1.00 86.31 729 LEU A C 1
ATOM 5731 O O . LEU A 1 729 ? -10.700 9.842 -37.302 1.00 86.31 729 LEU A O 1
ATOM 5735 N N . GLU A 1 730 ? -9.059 11.355 -37.504 1.00 88.81 730 GLU A N 1
ATOM 5736 C CA . GLU A 1 730 ? -9.319 11.673 -38.915 1.00 88.81 730 GLU A CA 1
ATOM 5737 C C . GLU A 1 730 ? -8.707 10.650 -39.892 1.00 88.81 730 GLU A C 1
ATOM 5739 O O . GLU A 1 730 ? -9.017 10.682 -41.086 1.00 88.81 730 GLU A O 1
ATOM 5744 N N . LEU A 1 731 ? -7.839 9.743 -39.425 1.00 88.19 731 LEU A N 1
ATOM 5745 C CA . LEU A 1 731 ? -7.218 8.733 -40.279 1.00 88.19 731 LEU A CA 1
ATOM 5746 C C . LEU A 1 731 ? -8.215 7.630 -40.660 1.00 88.19 731 LEU A C 1
ATOM 5748 O O . LEU A 1 731 ? -8.826 6.985 -39.809 1.00 88.19 731 LEU A O 1
ATOM 5752 N N . GLU A 1 732 ? -8.323 7.354 -41.961 1.00 82.62 732 GLU A N 1
ATOM 5753 C CA . GLU A 1 732 ? -9.024 6.165 -42.456 1.00 82.62 732 GLU A CA 1
ATOM 5754 C C . GLU A 1 732 ? -8.260 4.892 -42.040 1.00 82.62 732 GLU A C 1
ATOM 5756 O O . GLU A 1 732 ? -7.044 4.806 -42.229 1.00 82.62 732 GLU A O 1
ATOM 5761 N N . ASP A 1 733 ? -8.982 3.898 -41.509 1.00 85.19 733 ASP A N 1
ATOM 5762 C CA . ASP A 1 733 ? -8.458 2.602 -41.044 1.00 85.19 733 ASP A CA 1
ATOM 5763 C C . ASP A 1 733 ? -7.432 2.672 -39.886 1.00 85.19 733 ASP A C 1
ATOM 5765 O O . ASP A 1 733 ? -6.450 1.919 -39.879 1.00 85.19 733 ASP A O 1
ATOM 5769 N N . LEU A 1 734 ? -7.654 3.549 -38.898 1.00 89.50 734 LEU A N 1
ATOM 5770 C CA . LEU A 1 734 ? -6.862 3.590 -37.660 1.00 89.50 734 LEU A CA 1
ATOM 5771 C C . LEU A 1 734 ? -6.908 2.227 -36.923 1.00 89.50 734 LEU A C 1
ATOM 5773 O O . LEU A 1 734 ? -8.004 1.710 -36.706 1.00 89.50 734 LEU A O 1
ATOM 5777 N N . PRO A 1 735 ? -5.762 1.635 -36.522 1.00 91.50 735 PRO A N 1
ATOM 5778 C CA . PRO A 1 735 ? -5.746 0.389 -35.750 1.00 91.50 735 PRO A CA 1
ATOM 5779 C C . PRO A 1 735 ? -6.476 0.498 -34.405 1.00 91.50 735 PRO A C 1
ATOM 5781 O O . PRO A 1 735 ? -6.303 1.494 -33.699 1.00 91.50 735 PRO A O 1
ATOM 5784 N N . ASP A 1 736 ? -7.209 -0.555 -34.023 1.00 90.31 736 ASP A N 1
ATOM 5785 C CA . ASP A 1 736 ? -8.059 -0.583 -32.820 1.00 90.31 736 ASP A CA 1
ATOM 5786 C C . ASP A 1 736 ? -7.287 -0.196 -31.547 1.00 90.31 736 ASP A C 1
ATOM 5788 O O . ASP A 1 736 ? -7.706 0.712 -30.837 1.00 90.31 736 ASP A O 1
ATOM 5792 N N . ALA A 1 737 ? -6.100 -0.769 -31.315 1.00 88.44 737 ALA A N 1
ATOM 5793 C CA . ALA A 1 737 ? -5.273 -0.440 -30.148 1.00 88.44 737 ALA A CA 1
ATOM 5794 C C . ALA A 1 737 ? -4.833 1.037 -30.091 1.00 88.44 737 ALA A C 1
ATOM 5796 O O . ALA A 1 737 ? -4.732 1.624 -29.013 1.00 88.44 737 ALA A O 1
ATOM 5797 N N . ILE A 1 738 ? -4.573 1.664 -31.246 1.00 89.12 738 ILE A N 1
ATOM 5798 C CA . ILE A 1 738 ? -4.233 3.095 -31.306 1.00 89.12 738 ILE A CA 1
ATOM 5799 C C . ILE A 1 738 ? -5.493 3.932 -31.059 1.00 89.12 738 ILE A C 1
ATOM 5801 O O . ILE A 1 738 ? -5.426 4.937 -30.355 1.00 89.12 738 ILE A O 1
ATOM 5805 N N . SER A 1 739 ? -6.643 3.505 -31.588 1.00 88.31 739 SER A N 1
ATOM 5806 C CA . SER A 1 739 ? -7.934 4.144 -31.325 1.00 88.31 739 SER A CA 1
ATOM 5807 C C . SER A 1 739 ? -8.292 4.111 -29.836 1.00 88.31 739 SER A C 1
ATOM 5809 O O . SER A 1 739 ? -8.669 5.141 -29.285 1.00 88.31 739 SER A O 1
ATOM 5811 N N . GLU A 1 740 ? -8.125 2.967 -29.166 1.00 87.06 740 GLU A N 1
ATOM 5812 C CA . GLU A 1 740 ? -8.352 2.830 -27.721 1.00 87.06 740 GLU A CA 1
ATOM 5813 C C . GLU A 1 740 ? -7.435 3.763 -26.918 1.00 87.06 740 GLU A C 1
ATOM 5815 O O . GLU A 1 740 ? -7.914 4.502 -26.058 1.00 87.06 740 GLU A O 1
ATOM 5820 N N . CYS A 1 741 ? -6.145 3.827 -27.264 1.00 85.56 741 CYS A N 1
ATOM 5821 C CA . CYS A 1 741 ? -5.201 4.761 -26.648 1.00 85.56 741 CYS A CA 1
ATOM 5822 C C . CYS A 1 741 ? -5.641 6.229 -26.816 1.00 85.56 741 CYS A C 1
ATOM 5824 O O . CYS A 1 741 ? -5.578 7.018 -25.868 1.00 85.56 741 CYS A O 1
ATOM 5826 N N . VAL A 1 742 ? -6.119 6.611 -28.005 1.00 84.88 742 VAL A N 1
ATOM 5827 C CA . VAL A 1 742 ? -6.640 7.961 -28.268 1.00 84.88 742 VAL A CA 1
ATOM 5828 C C . VAL A 1 742 ? -7.898 8.238 -27.443 1.00 84.88 742 VAL A C 1
ATOM 5830 O O . VAL A 1 742 ? -8.009 9.310 -26.851 1.00 84.88 742 VAL A O 1
ATOM 5833 N N . GLU A 1 743 ? -8.826 7.285 -27.340 1.00 81.69 743 GLU A N 1
ATOM 5834 C CA . GLU A 1 743 ? -10.018 7.430 -26.498 1.00 81.69 743 GLU A CA 1
ATOM 5835 C C . GLU A 1 743 ? -9.671 7.602 -25.016 1.00 81.69 743 GLU A C 1
ATOM 5837 O O . GLU A 1 743 ? -10.281 8.430 -24.337 1.00 81.69 743 GLU A O 1
ATOM 5842 N N . GLU A 1 744 ? -8.700 6.847 -24.501 1.00 81.88 744 GLU A N 1
ATOM 5843 C CA . GLU A 1 744 ? -8.224 6.987 -23.123 1.00 81.88 744 GLU A CA 1
ATOM 5844 C C . GLU A 1 744 ? -7.597 8.362 -22.871 1.00 81.88 744 GLU A C 1
ATOM 5846 O O . GLU A 1 744 ? -7.913 9.003 -21.866 1.00 81.88 744 GLU A O 1
ATOM 5851 N N . ASN A 1 745 ? -6.779 8.862 -23.803 1.00 78.56 745 ASN A N 1
ATOM 5852 C CA . ASN A 1 745 ? -6.177 10.194 -23.705 1.00 78.56 745 ASN A CA 1
ATOM 5853 C C . ASN A 1 745 ? -7.223 11.312 -23.811 1.00 78.56 745 ASN A C 1
ATOM 5855 O O . ASN A 1 745 ? -7.170 12.274 -23.052 1.00 78.56 745 ASN A O 1
ATOM 5859 N N . LEU A 1 746 ? -8.226 11.178 -24.679 1.00 75.38 746 LEU A N 1
ATOM 5860 C CA . LEU A 1 746 ? -9.331 12.137 -24.751 1.00 75.38 746 LEU A CA 1
ATOM 5861 C C . LEU A 1 746 ? -10.190 12.126 -23.483 1.00 75.38 746 LEU A C 1
ATOM 5863 O O . LEU A 1 746 ? -10.633 13.183 -23.045 1.00 75.38 746 LEU A O 1
ATOM 5867 N N . ARG A 1 747 ? -10.403 10.962 -22.854 1.00 72.25 747 ARG A N 1
ATOM 5868 C CA . ARG A 1 747 ? -11.048 10.885 -21.529 1.00 72.25 747 ARG A CA 1
ATOM 5869 C C . ARG A 1 747 ? -10.202 11.550 -20.447 1.00 72.25 747 ARG A C 1
ATOM 5871 O O . ARG A 1 747 ? -10.777 12.126 -19.531 1.00 72.25 747 ARG A O 1
ATOM 5878 N N . TYR A 1 748 ? -8.876 11.460 -20.552 1.00 67.56 748 TYR A N 1
ATOM 5879 C CA . TYR A 1 748 ? -7.948 12.132 -19.647 1.00 67.56 748 TYR A CA 1
ATOM 5880 C C . TYR A 1 748 ? -7.988 13.659 -19.810 1.00 67.56 748 TYR A C 1
ATOM 5882 O O . TYR A 1 748 ? -8.068 14.349 -18.805 1.00 67.56 748 TYR A O 1
ATOM 5890 N N . HIS A 1 749 ? -7.997 14.187 -21.040 1.00 61.06 749 HIS A N 1
ATOM 5891 C CA . HIS A 1 749 ? -8.082 15.638 -21.292 1.00 61.06 749 HIS A CA 1
ATOM 5892 C C . HIS A 1 749 ? -9.469 16.232 -21.034 1.00 61.06 749 HIS A C 1
ATOM 5894 O O . HIS A 1 749 ? -9.587 17.395 -20.665 1.00 61.06 749 HIS A O 1
ATOM 5900 N N . ALA A 1 750 ? -10.527 15.439 -21.213 1.00 49.44 750 ALA A N 1
ATOM 5901 C CA . ALA A 1 750 ? -11.896 15.860 -20.923 1.00 49.44 750 ALA A CA 1
ATOM 5902 C C . ALA A 1 750 ? -12.241 15.865 -19.419 1.00 49.44 750 ALA A C 1
ATOM 5904 O O . ALA A 1 750 ? -13.326 16.334 -19.060 1.00 49.44 750 ALA A O 1
ATOM 5905 N N . GLY A 1 751 ? -11.377 15.294 -18.570 1.00 41.19 751 GLY A N 1
ATOM 5906 C CA . GLY A 1 751 ? -11.478 15.345 -17.110 1.00 41.19 751 GLY A CA 1
ATOM 5907 C C . GLY A 1 751 ? -10.797 16.589 -16.572 1.00 41.19 751 GLY A C 1
ATOM 5908 O O . GLY A 1 751 ? -11.433 17.256 -15.724 1.00 41.19 751 GLY A O 1
#

InterPro domains:
  IPR001611 Leucine-rich repeat [PF13516] (466-489)
  IPR001611 Leucine-rich repeat [PF13516] (495-517)
  IPR001611 Leucine-rich repeat [PF13516] (632-650)
  IPR006553 Leucine-rich repeat, cysteine-containing subtype [SM00367] (467-491)
  IPR006553 Leucine-rich repeat, cysteine-containing subtype [SM00367] (494-519)
  IPR006553 Leucine-rich repeat, cysteine-containing subtype [SM00367] (629-653)
  IPR027038 Ran GTPase-activating protein [PTHR24113] (304-730)
  IPR032675 Leucine-rich repeat domain superfamily [G3DSA:3.80.10.10] (262-464)
  IPR032675 Leucine-rich repeat domain superfamily [G3DSA:3.80.10.10] (465-558)
  IPR032675 Leucine-rich repeat domain superfamily [G3DSA:3.80.10.10] (560-685)